Protein AF-A0A1J4MUS6-F1 (afdb_monomer_lite)

Secondary structure (DSSP, 8-state):
-------S--------------HHHHHHHHHHHHHHHHHHHHHHHHHHTSS--HHHHHHHHHHHHHHHHHHHHHHHHHHHHHHTT-TT--HHHHHHHHIIIIIHHHHHIIIIIHHHHHHHTTT-STT---S-TTTS-HHHHHHHHHHTHHHHTTGGGHHHHHHHHHHHHTHHHHHHHHHTTS-S----HHHHHHHHHHHHHHHHHHHHHHHHHTT--HHHHHHHHHHHHHHHHHHHHHHH--S-HHHHHHHHHHHHHHHHHHHHHHHTS-HHHHHHHHHHHHHHHHHHHTTTGGG--S-------TTT-SHHHHHHHHHHHHHHHHHHHHHHHHHHHHHHHHHHHHHHHHHHHHHHHHHTTS--SSHHHHHHHHHHHHHHHS---TTSTTTTTTSS-GGGHHHHHHHHHHHHHHHHS--STTB--TTSSS-BSSHHHHHHHHHHHHHHHHHHHHHHHHHHSS-S-HHHHHHHHHHHHHHHHHHHHHHHHHIIIIITTTT--HHHHHHHHHHHHHHHHHHHHHHHHHSTTHHHHTT----TTS--

InterPro domains:
  IPR002656 Acyltransferase 3 domain [PF01757] (23-274)
  IPR050623 Periplasmic Glucan Succinylation Acyltransferase [PTHR36927] (18-198)

Organism: NCBI:txid117008

Radius of gyration: 27.49 Å; chains: 1; bounding box: 97×59×66 Å

pLDDT: mean 78.92, std 16.35, range [26.92, 98.38]

Sequence (544 aa):
MELKVLGESQSKSIYYNCKERFYDIDWLKIVAVWLVILVHVIQYLRILNINISETQIIISTRMIVFFLQFGMPIFFYSSGRVSFKSKKFNFYTFFKKKVLRLLVPLAIGYFTILPLTHYISFGRRPCVNYIDVLNCSYFEYYIEYIKDFSCHGFEWLWFLALLAITNILFYPFAVILANTNANLNVKNNDVGILTFIFCLLISICFGPIIAFCYDLNPIFAIGLSLPYIITVMSSFVIRYSLIRKKELLYLTAISFILSTLVISFYGNLGNSSQRNIKNNLSNALRGTFSQITTYNKGINISFRRGILVNLDGRKMFLAIIYYIAFFAVGYIDGTIRYINSNECSQIFYYQIESERDKEKVNNRQDHNYQLLSYAKTQLKLSPVHSDLSIGIIASIPGSFRPFIIFISVALGILSLSLKFKNIGYMWSYPLYEDSQSAMLYVTGSWIFVFGLSLISEIYMNSEFNPILYKHFITSSIIFYIVHMFWLEACLSYLIIPYNITFDYSIFIVFISVIGLCSLSYFLMTRISGLCTLFGVSISLSDDK

Foldseek 3Di:
DDDDDDDDDDPPPPPPPCVADQQLLLVLLLVLLLLVLLLVLLVLLLLVVFQADPVSNVVSLLSNLLSLLASLLLVLLSLLLVLLSPQDDDLVVQLVLLCLQQVLLLVCLQLPQVLLLVLLLQPSDPPQPPPVSVPDDSVVSSVSSVVVCLTCPSPLSVSSVLSSVLSSLCVLLSNLLSVLPPPPPDPPVPVNVVSLVVLLVCLLVVLVVVCVLQVHDSVSSCLRSVLSNLSSVLSVCSNPDPPDNLVSLVVSLVSLLVSLLVCLQSVQPDPVVVVVVCVVVVVVVCVVCVVVPPPDPDDPPPPPNPRAPPPVNSLLVSQSSNSSSSSSSSNSLSSQLVVVVVVVVVVVVVVVVVVVVVDVVDDDDPCVVVVVVVVVVCVVPPPPPCLRNCVPLNVPPPVCNVVVVVVLVVLLVVLSPDDPPQQDDSSGQVRHSHSVNNSSSSSNNVSCSSVSSVVSSVPRSDDPDPVVSLLSSLLSLLLSSNLSSLLSVCCSPPCVVVSDHSVVSSVVSSVRSVVVSSVVSVVQVVDPPSSSSNSHDDPPPPPD

Structure (mmCIF, N/CA/C/O backbone):
data_AF-A0A1J4MUS6-F1
#
_entry.id   AF-A0A1J4MUS6-F1
#
loop_
_atom_site.group_PDB
_atom_site.id
_atom_site.type_symbol
_atom_site.label_atom_id
_atom_site.label_alt_id
_atom_site.label_comp_id
_atom_site.label_asym_id
_atom_site.label_entity_id
_atom_site.label_seq_id
_atom_site.pdbx_PDB_ins_code
_atom_site.Cartn_x
_atom_site.Cartn_y
_atom_site.Cartn_z
_atom_site.occupancy
_atom_site.B_iso_or_equiv
_atom_site.auth_seq_id
_atom_site.auth_comp_id
_atom_site.auth_asym_id
_atom_site.auth_atom_id
_atom_site.pdbx_PDB_model_num
ATOM 1 N N . MET A 1 1 ? -45.217 1.063 0.323 1.00 34.56 1 MET A N 1
ATOM 2 C CA . MET A 1 1 ? -44.542 0.679 1.582 1.00 34.56 1 MET A CA 1
ATOM 3 C C . MET A 1 1 ? -45.582 0.800 2.687 1.00 34.56 1 MET A C 1
ATOM 5 O O . MET A 1 1 ? -45.785 1.886 3.210 1.00 34.56 1 MET A O 1
ATOM 9 N N . GLU A 1 2 ? -46.345 -0.267 2.926 1.00 26.92 2 GLU A N 1
ATOM 10 C CA . GLU A 1 2 ? -47.421 -0.281 3.924 1.00 26.92 2 GLU A CA 1
ATOM 11 C C . GLU A 1 2 ? -46.834 -0.473 5.324 1.00 26.92 2 GLU A C 1
ATOM 13 O O . GLU A 1 2 ? -46.255 -1.512 5.643 1.00 26.92 2 GLU A O 1
ATOM 18 N N . LEU A 1 3 ? -46.973 0.552 6.161 1.00 30.77 3 LEU A N 1
ATOM 19 C CA . LEU A 1 3 ? -46.665 0.497 7.584 1.00 30.77 3 LEU A CA 1
ATOM 20 C C . LEU A 1 3 ? -47.872 -0.095 8.314 1.00 30.77 3 LEU A C 1
ATOM 22 O O . LEU A 1 3 ? -48.836 0.599 8.625 1.00 30.77 3 LEU A O 1
ATOM 26 N N . LYS A 1 4 ? -47.817 -1.403 8.578 1.00 37.72 4 LYS A N 1
ATOM 27 C CA . LYS A 1 4 ? -48.772 -2.084 9.456 1.00 37.72 4 LYS A CA 1
ATOM 28 C C . LYS A 1 4 ? -48.468 -1.693 10.906 1.00 37.72 4 LYS A C 1
ATOM 30 O O . LYS A 1 4 ? -47.476 -2.136 11.481 1.00 37.72 4 LYS A O 1
ATOM 35 N N . VAL A 1 5 ? -49.311 -0.836 11.476 1.00 44.16 5 VAL A N 1
ATOM 36 C CA . VAL A 1 5 ? -49.272 -0.440 12.889 1.00 44.16 5 VAL A CA 1
ATOM 37 C C . VAL A 1 5 ? -49.972 -1.532 13.701 1.00 44.16 5 VAL A C 1
ATOM 39 O O . VAL A 1 5 ? -51.195 -1.624 13.699 1.00 44.16 5 VAL A O 1
ATOM 42 N N . LEU A 1 6 ? -49.193 -2.401 14.348 1.00 42.53 6 LEU A N 1
ATOM 43 C CA . LEU A 1 6 ? -49.690 -3.336 15.361 1.00 42.53 6 LEU A CA 1
ATOM 44 C C . LEU A 1 6 ? -49.622 -2.668 16.739 1.00 42.53 6 LEU A C 1
ATOM 46 O O . LEU A 1 6 ? -48.604 -2.074 17.096 1.00 42.53 6 LEU A O 1
ATOM 50 N N . GLY A 1 7 ? -50.735 -2.747 17.468 1.00 46.19 7 GLY A N 1
ATOM 51 C CA . GLY A 1 7 ? -50.935 -2.150 18.784 1.00 46.19 7 GLY A CA 1
ATOM 52 C C . GLY A 1 7 ? -50.182 -2.840 19.929 1.00 46.19 7 GLY A C 1
ATOM 53 O O . GLY A 1 7 ? -49.837 -4.014 19.857 1.00 46.19 7 GLY A O 1
ATOM 54 N N . GLU A 1 8 ? -49.982 -2.031 20.972 1.00 44.50 8 GLU A N 1
ATOM 55 C CA . GLU A 1 8 ? -49.612 -2.322 22.368 1.00 44.50 8 GLU A CA 1
ATOM 56 C C . GLU A 1 8 ? -48.214 -2.890 22.717 1.00 44.50 8 GLU A C 1
ATOM 58 O O . GLU A 1 8 ? -47.945 -4.081 22.816 1.00 44.50 8 GLU A O 1
ATOM 63 N N . SER A 1 9 ? -47.337 -1.915 23.008 1.00 44.84 9 SER A N 1
ATOM 64 C CA . SER A 1 9 ? -46.587 -1.734 24.269 1.00 44.84 9 SER A CA 1
ATOM 65 C C . SER A 1 9 ? -45.430 -2.671 24.638 1.00 44.84 9 SER A C 1
ATOM 67 O O . SER A 1 9 ? -45.201 -2.985 25.805 1.00 44.84 9 SER A O 1
ATOM 69 N N . GLN A 1 10 ? -44.556 -2.950 23.681 1.00 41.16 10 GLN A N 1
ATOM 70 C CA . GLN A 1 10 ? -43.125 -2.846 23.965 1.00 41.16 10 GLN A CA 1
ATOM 71 C C . GLN A 1 10 ? -42.566 -1.822 22.994 1.00 41.16 10 GLN A C 1
ATOM 73 O O . GLN A 1 10 ? -42.515 -2.079 21.792 1.00 41.16 10 GLN A O 1
ATOM 78 N N . SER A 1 11 ? -42.176 -0.645 23.494 1.00 47.06 11 SER A N 1
ATOM 79 C CA . SER A 1 11 ? -41.436 0.345 22.715 1.00 47.06 11 SER A CA 1
ATOM 80 C C . SER A 1 11 ? -40.057 -0.234 22.393 1.00 47.06 11 SER A C 1
ATOM 82 O O . SER A 1 11 ? -39.046 0.101 23.006 1.00 47.06 11 SER A O 1
ATOM 84 N N . LYS A 1 12 ? -40.016 -1.169 21.443 1.00 44.12 12 LYS A N 1
ATOM 85 C CA . LYS A 1 12 ? -38.811 -1.539 20.724 1.00 44.12 12 LYS A CA 1
ATOM 86 C C . LYS A 1 12 ? -38.379 -0.258 20.034 1.00 44.12 12 LYS A C 1
ATOM 88 O O . LYS A 1 12 ? -38.907 0.093 18.982 1.00 44.12 12 LYS A O 1
ATOM 93 N N . SER A 1 13 ? -37.485 0.480 20.681 1.00 48.59 13 SER A N 1
ATOM 94 C CA . SER A 1 13 ? -36.764 1.572 20.059 1.00 48.59 13 SER A CA 1
ATOM 95 C C . SER A 1 13 ? -36.187 1.011 18.766 1.00 48.59 13 SER A C 1
ATOM 97 O O . SER A 1 13 ? -35.349 0.105 18.762 1.00 48.59 13 SER A O 1
ATOM 99 N N . ILE A 1 14 ? -36.733 1.479 17.645 1.00 44.78 14 ILE A N 1
ATOM 100 C CA . ILE A 1 14 ? -36.204 1.190 16.321 1.00 44.78 14 ILE A CA 1
ATOM 101 C C . ILE A 1 14 ? -34.886 1.955 16.270 1.00 44.78 14 ILE A C 1
ATOM 103 O O . ILE A 1 14 ? -34.816 3.096 15.822 1.00 44.78 14 ILE A O 1
ATOM 107 N N . TYR A 1 15 ? -33.835 1.349 16.818 1.00 46.97 15 TYR A N 1
ATOM 108 C CA . TYR A 1 15 ? -32.481 1.796 16.580 1.00 46.97 15 TYR A CA 1
ATOM 109 C C . TYR A 1 15 ? -32.232 1.567 15.096 1.00 46.97 15 TYR A C 1
ATOM 111 O O . TYR A 1 15 ? -31.971 0.441 14.664 1.00 46.97 15 TYR A O 1
ATOM 119 N N . TYR A 1 16 ? -32.351 2.636 14.309 1.00 45.56 16 TYR A N 1
ATOM 120 C CA . TYR A 1 16 ? -31.832 2.676 12.953 1.00 45.56 16 TYR A CA 1
ATOM 121 C C . TYR A 1 16 ? -30.325 2.469 13.053 1.00 45.56 16 TYR A C 1
ATOM 123 O O . TYR A 1 16 ? -29.545 3.400 13.233 1.00 45.56 16 TYR A O 1
ATOM 131 N N . ASN A 1 17 ? -29.915 1.206 12.996 1.00 44.16 17 ASN A N 1
ATOM 132 C CA . ASN A 1 17 ? -28.524 0.805 12.961 1.00 44.16 17 ASN A CA 1
ATOM 133 C C . ASN A 1 17 ? -28.026 1.066 11.539 1.00 44.16 17 ASN A C 1
ATOM 135 O O . ASN A 1 17 ? -27.808 0.139 10.757 1.00 44.16 17 ASN A O 1
ATOM 139 N N . CYS A 1 18 ? -27.943 2.348 11.174 1.00 50.16 18 CYS A N 1
ATOM 140 C CA . CYS A 1 18 ? -27.358 2.768 9.920 1.00 50.16 18 CYS A CA 1
ATOM 141 C C . CYS A 1 18 ? -25.875 2.429 10.025 1.00 50.16 18 CYS A C 1
ATOM 143 O O . CYS A 1 18 ? -25.086 3.130 10.658 1.00 50.16 18 CYS A O 1
ATOM 145 N N . LYS A 1 19 ? -25.503 1.264 9.494 1.00 59.81 19 LYS A N 1
ATOM 146 C CA . LYS A 1 19 ? -24.112 0.846 9.395 1.00 59.81 19 LYS A CA 1
ATOM 147 C C . LYS A 1 19 ? -23.481 1.691 8.298 1.00 59.81 19 LYS A C 1
ATOM 149 O O . LYS A 1 19 ? -23.304 1.222 7.180 1.00 59.81 19 LYS A O 1
ATOM 154 N N . GLU A 1 20 ? -23.199 2.942 8.632 1.00 73.69 20 GLU A N 1
ATOM 155 C CA . GLU A 1 20 ? -22.728 3.943 7.690 1.00 73.69 20 GLU A CA 1
ATOM 156 C C . GLU A 1 20 ? -21.453 3.427 7.028 1.00 73.69 20 GLU A C 1
ATOM 158 O O . GLU A 1 20 ? -20.499 3.012 7.699 1.00 73.69 20 GLU A O 1
ATOM 163 N N . ARG A 1 21 ? -21.468 3.325 5.703 1.00 84.88 21 ARG A N 1
ATOM 164 C CA . ARG A 1 21 ? -20.298 2.972 4.904 1.00 84.88 21 ARG A CA 1
ATOM 165 C C . ARG A 1 21 ? -19.401 4.207 4.814 1.00 84.88 21 ARG A C 1
ATOM 167 O O . ARG A 1 21 ? -19.900 5.317 4.764 1.00 84.88 21 ARG A O 1
ATOM 174 N N . PHE A 1 22 ? -18.083 4.014 4.850 1.00 89.31 22 PHE A N 1
ATOM 175 C CA . PHE A 1 22 ? -17.137 5.125 4.708 1.00 89.31 22 PHE A CA 1
ATOM 176 C C . PHE A 1 22 ? -16.795 5.301 3.233 1.00 89.31 22 PHE A C 1
ATOM 178 O O . PHE A 1 22 ? -15.937 4.585 2.708 1.00 89.31 22 PHE A O 1
ATOM 185 N N . TYR A 1 23 ? -17.534 6.188 2.569 1.00 90.75 23 TYR A N 1
ATOM 186 C CA . TYR A 1 23 ? -17.376 6.466 1.144 1.00 90.75 23 TYR A CA 1
ATOM 187 C C . TYR A 1 23 ? -16.009 7.079 0.852 1.00 90.75 23 TYR A C 1
ATOM 189 O O . TYR A 1 23 ? -15.319 6.613 -0.054 1.00 90.75 23 TYR A O 1
ATOM 197 N N . ASP A 1 24 ? -15.581 8.016 1.700 1.00 89.44 24 ASP A N 1
ATOM 198 C CA . ASP A 1 24 ? -14.268 8.664 1.670 1.00 89.44 24 ASP A CA 1
ATOM 199 C C . ASP A 1 24 ? -13.126 7.638 1.583 1.00 89.44 24 ASP A C 1
ATOM 201 O O . ASP A 1 24 ? -12.310 7.655 0.662 1.00 89.44 24 ASP A O 1
ATOM 205 N N . ILE A 1 25 ? -13.109 6.659 2.491 1.00 93.19 25 ILE A N 1
ATOM 206 C CA . ILE A 1 25 ? -12.028 5.672 2.557 1.00 93.19 25 ILE A CA 1
ATOM 207 C C . ILE A 1 25 ? -12.018 4.754 1.331 1.00 93.19 25 ILE A C 1
ATOM 209 O O . ILE A 1 25 ? -10.951 4.331 0.875 1.00 93.19 25 ILE A O 1
ATOM 213 N N . ASP A 1 26 ? -13.191 4.393 0.818 1.00 93.75 26 ASP A N 1
ATOM 214 C CA . ASP A 1 26 ? -13.272 3.538 -0.359 1.00 93.75 26 ASP A CA 1
ATOM 215 C C . ASP A 1 26 ? -12.756 4.277 -1.607 1.00 93.75 26 ASP A C 1
ATOM 217 O O . ASP A 1 26 ? -11.962 3.711 -2.362 1.00 93.75 26 ASP A O 1
ATOM 221 N N . TRP A 1 27 ? -13.097 5.559 -1.771 1.00 91.62 27 TRP A N 1
ATOM 222 C CA . TRP A 1 27 ? -12.540 6.401 -2.830 1.00 91.62 27 TRP A CA 1
ATOM 223 C C . TRP A 1 27 ? -11.031 6.598 -2.703 1.00 91.62 27 TRP A C 1
ATOM 225 O O . TRP A 1 27 ? -10.307 6.470 -3.691 1.00 91.62 27 TRP A O 1
ATOM 235 N N . LEU A 1 28 ? -10.540 6.841 -1.488 1.00 91.19 28 LEU A N 1
ATOM 236 C CA . LEU A 1 28 ? -9.115 7.019 -1.228 1.00 91.19 28 LEU A CA 1
ATOM 237 C C . LEU A 1 28 ? -8.301 5.779 -1.642 1.00 91.19 28 LEU A C 1
ATOM 239 O O . LEU A 1 28 ? -7.214 5.906 -2.204 1.00 91.19 28 LEU A O 1
ATOM 243 N N . LYS A 1 29 ? -8.849 4.571 -1.444 1.00 93.62 29 LYS A N 1
ATOM 244 C CA . LYS A 1 29 ? -8.234 3.321 -1.924 1.00 93.62 29 LYS A CA 1
ATOM 245 C C . LYS A 1 29 ? -8.233 3.208 -3.443 1.00 93.62 29 LYS A C 1
ATOM 247 O O . LYS A 1 29 ? -7.234 2.763 -3.996 1.00 93.62 29 LYS A O 1
ATOM 252 N N . ILE A 1 30 ? -9.323 3.589 -4.113 1.00 92.94 30 ILE A N 1
ATOM 253 C CA . ILE A 1 30 ? -9.406 3.564 -5.584 1.00 92.94 30 ILE A CA 1
ATOM 254 C C . ILE A 1 30 ? -8.328 4.474 -6.181 1.00 92.94 30 ILE A C 1
ATOM 256 O O . ILE A 1 30 ? -7.551 4.034 -7.028 1.00 92.94 30 ILE A O 1
ATOM 260 N N . VAL A 1 31 ? -8.226 5.707 -5.677 1.00 90.31 31 VAL A N 1
ATOM 261 C CA . VAL A 1 31 ? -7.202 6.671 -6.103 1.00 90.31 31 VAL A CA 1
ATOM 262 C C . VAL A 1 31 ? -5.798 6.127 -5.844 1.00 90.31 31 VAL A C 1
ATOM 264 O O . VAL A 1 31 ? -4.941 6.206 -6.722 1.00 90.31 31 VAL A O 1
ATOM 267 N N . ALA A 1 32 ? -5.563 5.516 -4.679 1.00 91.56 32 ALA A N 1
ATOM 268 C CA . ALA A 1 32 ? -4.270 4.921 -4.358 1.00 91.56 32 ALA A CA 1
ATOM 269 C C . ALA A 1 32 ? -3.884 3.783 -5.325 1.00 91.56 32 ALA A C 1
ATOM 271 O O . ALA A 1 32 ? -2.719 3.687 -5.707 1.00 91.56 32 ALA A O 1
ATOM 272 N N . VAL A 1 33 ? -4.841 2.958 -5.780 1.00 95.00 33 VAL A N 1
ATOM 273 C CA . VAL A 1 33 ? -4.580 1.910 -6.790 1.00 95.00 33 VAL A CA 1
ATOM 274 C C . VAL A 1 33 ? -4.156 2.533 -8.114 1.00 95.00 33 VAL A C 1
ATOM 276 O O . VAL A 1 33 ? -3.153 2.118 -8.687 1.00 95.00 33 VAL A O 1
ATOM 279 N N . TRP A 1 34 ? -4.875 3.546 -8.596 1.00 93.88 34 TRP A N 1
ATOM 280 C CA . TRP A 1 34 ? -4.537 4.203 -9.863 1.00 93.88 34 TRP A CA 1
ATOM 281 C C . TRP A 1 34 ? -3.183 4.906 -9.809 1.00 93.88 34 TRP A C 1
ATOM 283 O O . TRP A 1 34 ? -2.409 4.845 -10.761 1.00 93.88 34 TRP A O 1
ATOM 293 N N . LEU A 1 35 ? -2.867 5.522 -8.673 1.00 92.06 35 LEU A N 1
ATOM 294 C CA . LEU A 1 35 ? -1.583 6.167 -8.443 1.00 92.06 35 LEU A CA 1
ATOM 295 C C . LEU A 1 35 ? -0.426 5.162 -8.424 1.00 92.06 35 LEU A C 1
ATOM 297 O O . LEU A 1 35 ? 0.616 5.430 -9.013 1.00 92.06 35 LEU A O 1
ATOM 301 N N . VAL A 1 36 ? -0.613 3.986 -7.820 1.00 94.12 36 VAL A N 1
ATOM 302 C CA . VAL A 1 36 ? 0.378 2.899 -7.882 1.00 94.12 36 VAL A CA 1
ATOM 303 C C . VAL A 1 36 ? 0.592 2.422 -9.319 1.00 94.12 36 VAL A C 1
ATOM 305 O O . VAL A 1 36 ? 1.739 2.256 -9.730 1.00 94.12 36 VAL A O 1
ATOM 308 N N . ILE A 1 37 ? -0.477 2.280 -10.111 1.00 96.06 37 ILE A N 1
ATOM 309 C CA . ILE A 1 37 ? -0.361 1.944 -11.539 1.00 96.06 37 ILE A CA 1
ATOM 310 C C . ILE A 1 37 ? 0.478 3.002 -12.265 1.00 96.06 37 ILE A C 1
ATOM 312 O O . ILE A 1 37 ? 1.420 2.650 -12.970 1.00 96.06 37 ILE A O 1
ATOM 316 N N . LEU A 1 38 ? 0.193 4.291 -12.054 1.00 95.75 38 LEU A N 1
ATOM 317 C CA . LEU A 1 38 ? 0.957 5.386 -12.658 1.00 95.75 38 LEU A CA 1
ATOM 318 C C . LEU A 1 38 ? 2.444 5.334 -12.273 1.00 95.75 38 LEU A C 1
ATOM 320 O O . LEU A 1 38 ? 3.308 5.464 -13.139 1.00 95.75 38 LEU A O 1
ATOM 324 N N . VAL A 1 39 ? 2.753 5.101 -10.994 1.00 94.06 39 VAL A N 1
ATOM 325 C CA . VAL A 1 39 ? 4.138 4.961 -10.516 1.00 94.06 39 VAL A CA 1
ATOM 326 C C . VAL A 1 39 ? 4.845 3.806 -11.210 1.00 94.06 39 VAL A C 1
ATOM 328 O O . VAL A 1 39 ? 5.965 3.989 -11.684 1.00 94.06 39 VAL A O 1
ATOM 331 N N . HIS A 1 40 ? 4.198 2.644 -11.319 1.00 94.88 40 HIS A N 1
ATOM 332 C CA . HIS A 1 40 ? 4.774 1.501 -12.019 1.00 94.88 40 HIS A CA 1
ATOM 333 C C . HIS A 1 40 ? 5.009 1.796 -13.502 1.00 94.88 40 HIS A C 1
ATOM 335 O O . HIS A 1 40 ? 6.066 1.442 -14.017 1.00 94.88 40 HIS A O 1
ATOM 341 N N . VAL A 1 41 ? 4.092 2.494 -14.181 1.00 96.25 41 VAL A N 1
ATOM 342 C CA . VAL A 1 41 ? 4.285 2.906 -15.582 1.00 96.25 41 VAL A CA 1
ATOM 343 C C . VAL A 1 41 ? 5.536 3.771 -15.727 1.00 96.25 41 VAL A C 1
ATOM 345 O O . VAL A 1 41 ? 6.421 3.445 -16.518 1.00 96.25 41 VAL A O 1
ATOM 348 N N . ILE A 1 42 ? 5.654 4.834 -14.926 1.00 95.12 42 ILE A N 1
ATOM 349 C CA . ILE A 1 42 ? 6.803 5.751 -14.972 1.00 95.12 42 ILE A CA 1
ATOM 350 C C . ILE A 1 42 ? 8.103 5.004 -14.636 1.00 95.12 42 ILE A C 1
ATOM 352 O O . ILE A 1 42 ? 9.124 5.186 -15.301 1.00 95.12 42 ILE A O 1
ATOM 356 N N . GLN A 1 43 ? 8.071 4.141 -13.618 1.00 92.56 43 GLN A N 1
ATOM 357 C CA . GLN A 1 43 ? 9.228 3.370 -13.174 1.00 92.56 43 GLN A CA 1
ATOM 358 C C . GLN A 1 43 ? 9.720 2.392 -14.240 1.00 92.56 43 GLN A C 1
ATOM 360 O O . GLN A 1 43 ? 10.919 2.346 -14.503 1.00 92.56 43 GLN A O 1
ATOM 365 N N . TYR A 1 44 ? 8.827 1.621 -14.859 1.00 92.62 44 TYR A N 1
ATOM 366 C CA . TYR A 1 44 ? 9.224 0.631 -15.855 1.00 92.62 44 TYR A CA 1
ATOM 367 C C . TYR A 1 44 ? 9.692 1.279 -17.155 1.00 92.62 44 TYR A C 1
ATOM 369 O O . TYR A 1 44 ? 10.711 0.860 -17.695 1.00 92.62 44 TYR A O 1
ATOM 377 N N . LEU A 1 45 ? 9.036 2.348 -17.615 1.00 94.00 45 LEU A N 1
ATOM 378 C CA . LEU A 1 45 ? 9.518 3.108 -18.773 1.00 94.00 45 LEU A CA 1
ATOM 379 C C . LEU A 1 45 ? 10.922 3.675 -18.534 1.00 94.00 45 LEU A C 1
ATOM 381 O O . LEU A 1 45 ? 11.773 3.616 -19.420 1.00 94.00 45 LEU A O 1
ATOM 385 N N . ARG A 1 46 ? 11.198 4.155 -17.315 1.00 92.19 46 ARG A N 1
ATOM 386 C CA . ARG A 1 46 ? 12.543 4.584 -16.920 1.00 92.19 46 ARG A CA 1
ATOM 387 C C . ARG A 1 46 ? 13.545 3.424 -16.927 1.00 92.19 46 ARG A C 1
ATOM 389 O O . ARG A 1 46 ? 14.661 3.621 -17.391 1.00 92.19 46 ARG A O 1
ATOM 396 N N . ILE A 1 47 ? 13.179 2.245 -16.414 1.00 89.38 47 ILE A N 1
ATOM 397 C CA . ILE A 1 47 ? 14.060 1.060 -16.400 1.00 89.38 47 ILE A CA 1
ATOM 398 C C . ILE A 1 47 ? 14.416 0.620 -17.823 1.00 89.38 47 ILE A C 1
ATOM 400 O O . ILE A 1 47 ? 15.564 0.267 -18.074 1.00 89.38 47 ILE A O 1
ATOM 404 N N . LEU A 1 48 ? 13.460 0.676 -18.755 1.00 89.50 48 LEU A N 1
ATOM 405 C CA . LEU A 1 48 ? 13.703 0.343 -20.160 1.00 89.50 48 LEU A CA 1
ATOM 406 C C . LEU A 1 48 ? 14.672 1.315 -20.847 1.00 89.50 48 LEU A C 1
ATOM 408 O O . LEU A 1 48 ? 15.323 0.933 -21.813 1.00 89.50 48 LEU A O 1
ATOM 412 N N . ASN A 1 49 ? 14.773 2.553 -20.353 1.00 91.31 49 ASN A N 1
ATOM 413 C CA . ASN A 1 49 ? 15.678 3.583 -20.863 1.00 91.31 49 ASN A CA 1
ATOM 414 C C . ASN A 1 49 ? 15.526 3.863 -22.378 1.00 91.31 49 ASN A C 1
ATOM 416 O O . ASN A 1 49 ? 16.486 4.232 -23.053 1.00 91.31 49 ASN A O 1
ATOM 420 N N . ILE A 1 50 ? 14.319 3.685 -22.925 1.00 87.44 50 ILE A N 1
ATOM 421 C CA . ILE A 1 50 ? 14.032 3.879 -24.354 1.00 87.44 50 ILE A CA 1
ATOM 422 C C . ILE A 1 50 ? 13.763 5.362 -24.610 1.00 87.44 50 ILE A C 1
ATOM 424 O O . ILE A 1 50 ? 12.790 5.913 -24.095 1.00 87.44 50 ILE A O 1
ATOM 428 N N . ASN A 1 51 ? 14.616 6.003 -25.418 1.00 88.62 51 ASN A N 1
ATOM 429 C CA . ASN A 1 51 ? 14.476 7.398 -25.863 1.00 88.62 51 ASN A CA 1
ATOM 430 C C . ASN A 1 51 ? 14.209 8.404 -24.727 1.00 88.62 51 ASN A C 1
ATOM 432 O O . ASN A 1 51 ? 13.454 9.361 -24.908 1.00 88.62 51 ASN A O 1
ATOM 436 N N . ILE A 1 52 ? 14.797 8.178 -23.549 1.00 95.12 52 ILE A N 1
ATOM 437 C CA . ILE A 1 52 ? 14.636 9.053 -22.388 1.00 95.12 52 ILE A CA 1
ATOM 438 C C . ILE A 1 52 ? 15.849 9.982 -22.260 1.00 95.12 52 ILE A C 1
ATOM 440 O O . ILE A 1 52 ? 17.000 9.552 -22.240 1.00 95.12 52 ILE A O 1
ATOM 444 N N . SER A 1 53 ? 15.593 11.284 -22.189 1.00 96.12 53 SER A N 1
ATOM 445 C CA . SER A 1 53 ? 16.610 12.301 -21.913 1.00 96.12 53 SER A CA 1
ATOM 446 C C . SER A 1 53 ? 16.993 12.318 -20.430 1.00 96.12 53 SER A C 1
ATOM 448 O O . SER A 1 53 ? 16.209 11.932 -19.560 1.00 96.12 53 SER A O 1
ATOM 450 N N . GLU A 1 54 ? 18.174 12.847 -20.105 1.00 93.94 54 GLU A N 1
ATOM 451 C CA . GLU A 1 54 ? 18.617 13.007 -18.712 1.00 93.94 54 GLU A CA 1
ATOM 452 C C . GLU A 1 54 ? 17.616 13.828 -17.879 1.00 93.94 54 GLU A C 1
ATOM 454 O O . GLU A 1 54 ? 17.285 13.472 -16.744 1.00 93.94 54 GLU A O 1
ATOM 459 N N . THR A 1 55 ? 17.050 14.887 -18.464 1.00 93.62 55 THR A N 1
ATOM 460 C CA . THR A 1 55 ? 16.016 15.703 -17.818 1.00 93.62 55 THR A CA 1
ATOM 461 C C . THR A 1 55 ? 14.766 14.879 -17.496 1.00 93.62 55 THR A C 1
ATOM 463 O O . THR A 1 55 ? 14.246 14.975 -16.383 1.00 93.62 55 THR A O 1
ATOM 466 N N . GLN A 1 56 ? 14.313 14.014 -18.409 1.00 93.75 56 GLN A N 1
ATOM 467 C CA . GLN A 1 56 ? 13.180 13.113 -18.166 1.00 93.75 56 GLN A CA 1
ATOM 468 C C . GLN A 1 56 ? 13.494 12.056 -17.097 1.00 93.75 56 GLN A C 1
ATOM 470 O O . GLN A 1 56 ? 12.627 11.760 -16.272 1.00 93.75 56 GLN A O 1
ATOM 475 N N . ILE A 1 57 ? 14.722 11.525 -17.031 1.00 90.75 57 ILE A N 1
ATOM 476 C CA . ILE A 1 57 ? 15.149 10.619 -15.946 1.00 90.75 57 ILE A CA 1
ATOM 477 C C . ILE A 1 57 ? 15.036 11.323 -14.588 1.00 90.75 57 ILE A C 1
ATOM 479 O O . ILE A 1 57 ? 14.505 10.751 -13.630 1.00 90.75 57 ILE A O 1
ATOM 483 N N . ILE A 1 58 ? 15.501 12.572 -14.492 1.00 90.00 58 ILE A N 1
ATOM 484 C CA . ILE A 1 58 ? 15.415 13.353 -13.255 1.00 90.00 58 ILE A CA 1
ATOM 485 C C . ILE A 1 58 ? 13.948 13.575 -12.887 1.00 90.00 58 ILE A C 1
ATOM 487 O O . ILE A 1 58 ? 13.551 13.212 -11.781 1.00 90.00 58 ILE A O 1
ATOM 491 N N . ILE A 1 59 ? 13.137 14.118 -13.802 1.00 90.19 59 ILE A N 1
ATOM 492 C CA . ILE A 1 59 ? 11.722 14.431 -13.554 1.00 90.19 59 ILE A CA 1
ATOM 493 C C . ILE A 1 59 ? 10.945 13.168 -13.155 1.00 90.19 59 ILE A C 1
ATOM 495 O O . ILE A 1 59 ? 10.255 13.179 -12.137 1.00 90.19 59 ILE A O 1
ATOM 499 N N . SER A 1 60 ? 11.085 12.070 -13.902 1.00 91.06 60 SER A N 1
ATOM 500 C CA . SER A 1 60 ? 10.412 10.797 -13.604 1.00 91.06 60 SER A CA 1
ATOM 501 C C . SER A 1 60 ? 10.811 10.244 -12.236 1.00 91.06 60 SER A C 1
ATOM 503 O O . SER A 1 60 ? 9.951 9.803 -11.476 1.00 91.06 60 SER A O 1
ATOM 505 N N . THR A 1 61 ? 12.088 10.352 -11.861 1.00 88.81 61 THR A N 1
ATOM 506 C CA . THR A 1 61 ? 12.554 9.996 -10.514 1.00 88.81 61 THR A CA 1
ATOM 507 C C . THR A 1 61 ? 11.867 10.846 -9.446 1.00 88.81 61 THR A C 1
ATOM 509 O O . THR A 1 61 ? 11.424 10.297 -8.438 1.00 88.81 61 THR A O 1
ATOM 512 N N . ARG A 1 62 ? 11.704 12.160 -9.670 1.00 88.19 62 ARG A N 1
ATOM 513 C CA . ARG A 1 62 ? 10.978 13.035 -8.730 1.00 88.19 62 ARG A CA 1
ATOM 514 C C . ARG A 1 62 ? 9.517 12.635 -8.587 1.00 88.19 62 ARG A C 1
ATOM 516 O O . ARG A 1 62 ? 9.019 12.586 -7.467 1.00 88.19 62 ARG A O 1
ATOM 523 N N . MET A 1 63 ? 8.850 12.323 -9.699 1.00 88.94 63 MET A N 1
ATOM 524 C CA . MET A 1 63 ? 7.459 11.870 -9.679 1.00 88.94 63 MET A CA 1
ATOM 525 C C . MET A 1 63 ? 7.308 10.562 -8.897 1.00 88.94 63 MET A C 1
ATOM 527 O O . MET A 1 63 ? 6.436 10.466 -8.039 1.00 88.94 63 MET A O 1
ATOM 531 N N . ILE A 1 64 ? 8.180 9.577 -9.140 1.00 89.94 64 ILE A N 1
ATOM 532 C CA . ILE A 1 64 ? 8.157 8.295 -8.421 1.00 89.94 64 ILE A CA 1
ATOM 533 C C . ILE A 1 64 ? 8.331 8.525 -6.916 1.00 89.94 64 ILE A C 1
ATOM 535 O O . ILE A 1 64 ? 7.513 8.056 -6.131 1.00 89.94 64 ILE A O 1
ATOM 539 N N . VAL A 1 65 ? 9.357 9.282 -6.513 1.00 87.25 65 VAL A N 1
ATOM 540 C CA . VAL A 1 65 ? 9.628 9.608 -5.101 1.00 87.25 65 VAL A CA 1
ATOM 541 C C . VAL A 1 65 ? 8.424 10.296 -4.454 1.00 87.25 65 VAL A C 1
ATOM 543 O O . VAL A 1 65 ? 8.017 9.920 -3.357 1.00 87.25 65 VAL A O 1
ATOM 546 N N . PHE A 1 66 ? 7.833 11.272 -5.147 1.00 88.44 66 PHE A N 1
ATOM 547 C CA . PHE A 1 66 ? 6.665 12.006 -4.673 1.00 88.44 66 PHE A CA 1
ATOM 548 C C . PHE A 1 66 ? 5.467 11.088 -4.425 1.00 88.44 66 PHE A C 1
ATOM 550 O O . PHE A 1 66 ? 4.877 11.097 -3.348 1.00 88.44 66 PHE A O 1
ATOM 557 N N . PHE A 1 67 ? 5.113 10.266 -5.407 1.00 88.81 67 PHE A N 1
ATOM 558 C CA . PHE A 1 67 ? 3.949 9.395 -5.306 1.00 88.81 67 PHE A CA 1
ATOM 559 C C . PHE A 1 67 ? 4.156 8.248 -4.308 1.00 88.81 67 PHE A C 1
ATOM 561 O O . PHE A 1 67 ? 3.224 7.883 -3.586 1.00 88.81 67 PHE A O 1
ATOM 568 N N . LEU A 1 68 ? 5.376 7.712 -4.195 1.00 87.62 68 LEU A N 1
ATOM 569 C CA . LEU A 1 68 ? 5.716 6.703 -3.186 1.00 87.62 68 LEU A CA 1
ATOM 570 C C . LEU A 1 68 ? 5.644 7.243 -1.754 1.00 87.62 68 LEU A C 1
ATOM 572 O O . LEU A 1 68 ? 5.431 6.459 -0.825 1.00 87.62 68 LEU A O 1
ATOM 576 N N . GLN A 1 69 ? 5.770 8.561 -1.572 1.00 87.38 69 GLN A N 1
ATOM 577 C CA . GLN A 1 69 ? 5.699 9.202 -0.262 1.00 87.38 69 GLN A CA 1
ATOM 578 C C . GLN A 1 69 ? 4.354 8.969 0.425 1.00 87.38 69 GLN A C 1
ATOM 580 O O . GLN A 1 69 ? 4.307 8.772 1.632 1.00 87.38 69 GLN A O 1
ATOM 585 N N . PHE A 1 70 ? 3.252 8.933 -0.322 1.00 88.81 70 PHE A N 1
ATOM 586 C CA . PHE A 1 70 ? 1.923 8.764 0.269 1.00 88.81 70 PHE A CA 1
ATOM 587 C C . PHE A 1 70 ? 1.142 7.566 -0.271 1.00 88.81 70 PHE A C 1
ATOM 589 O O . PHE A 1 70 ? 0.249 7.092 0.425 1.00 88.81 70 PHE A O 1
ATOM 596 N N . GLY A 1 71 ? 1.493 7.011 -1.437 1.00 89.12 71 GLY A N 1
ATOM 597 C CA . GLY A 1 71 ? 0.757 5.904 -2.058 1.00 89.12 71 GLY A CA 1
ATOM 598 C C . GLY A 1 71 ? 0.575 4.696 -1.131 1.00 89.12 71 GLY A C 1
ATOM 599 O O . GLY A 1 71 ? -0.546 4.370 -0.737 1.00 89.12 71 GLY A O 1
ATOM 600 N N . MET A 1 72 ? 1.675 4.059 -0.716 1.00 91.19 72 MET A N 1
ATOM 601 C CA . MET A 1 72 ? 1.619 2.905 0.196 1.00 91.19 72 MET A CA 1
ATOM 602 C C . MET A 1 72 ? 1.136 3.266 1.613 1.00 91.19 72 MET A C 1
ATOM 604 O O . MET A 1 72 ? 0.278 2.550 2.141 1.00 91.19 72 MET A O 1
ATOM 608 N N . PRO A 1 73 ? 1.604 4.363 2.241 1.00 93.56 73 PRO A N 1
ATOM 609 C CA . PRO A 1 73 ? 1.076 4.812 3.530 1.00 93.56 73 PRO A CA 1
ATOM 610 C C . PRO A 1 73 ? -0.450 4.955 3.582 1.00 93.56 73 PRO A C 1
ATOM 612 O O . PRO A 1 73 ? -1.077 4.487 4.536 1.00 93.56 73 PRO A O 1
ATOM 615 N N . ILE A 1 74 ? -1.067 5.516 2.536 1.00 94.19 74 ILE A N 1
ATOM 616 C CA . ILE A 1 74 ? -2.524 5.670 2.443 1.00 94.19 74 ILE A CA 1
ATOM 617 C C . ILE A 1 74 ? -3.238 4.321 2.462 1.00 94.19 74 ILE A C 1
ATOM 619 O O . ILE A 1 74 ? -4.266 4.197 3.133 1.00 94.19 74 ILE A O 1
ATOM 623 N N . PHE A 1 75 ? -2.718 3.301 1.773 1.00 93.62 75 PHE A N 1
ATOM 624 C CA . PHE A 1 75 ? -3.325 1.970 1.776 1.00 93.62 75 PHE A CA 1
ATOM 625 C C . PHE A 1 75 ? -3.381 1.364 3.176 1.00 93.62 75 PHE A C 1
ATOM 627 O O . PHE A 1 75 ? -4.427 0.846 3.587 1.00 93.62 75 PHE A O 1
ATOM 634 N N . PHE A 1 76 ? -2.274 1.435 3.917 1.00 95.25 76 PHE A N 1
ATOM 635 C CA . PHE A 1 76 ? -2.200 0.898 5.273 1.00 95.25 76 PHE A CA 1
ATOM 636 C C . PHE A 1 76 ? -3.073 1.693 6.236 1.00 95.25 76 PHE A C 1
ATOM 638 O O . PHE A 1 76 ? -3.895 1.097 6.934 1.00 95.25 76 PHE A O 1
ATOM 645 N N . TYR A 1 77 ? -2.984 3.023 6.202 1.00 95.56 77 TYR A N 1
ATOM 646 C CA . TYR A 1 77 ? -3.816 3.912 7.009 1.00 95.56 77 TYR A CA 1
ATOM 647 C C . TYR A 1 77 ? -5.318 3.682 6.771 1.00 95.56 77 TYR A C 1
ATOM 649 O O . TYR A 1 77 ? -6.072 3.386 7.701 1.00 95.56 77 TYR A O 1
ATOM 657 N N . SER A 1 78 ? -5.752 3.690 5.510 1.00 94.75 78 SER A N 1
ATOM 658 C CA . SER A 1 78 ? -7.141 3.425 5.109 1.00 94.75 78 SER A CA 1
ATOM 659 C C . SER A 1 78 ? -7.614 2.031 5.520 1.00 94.75 78 SER A C 1
ATOM 661 O O . SER A 1 78 ? -8.769 1.826 5.903 1.00 94.75 78 SER A O 1
ATOM 663 N N . SER A 1 79 ? -6.732 1.034 5.446 1.00 94.56 79 SER A N 1
ATOM 664 C CA . SER A 1 79 ? -7.062 -0.328 5.860 1.00 94.56 79 SER A CA 1
ATOM 665 C C . SER A 1 79 ? -7.192 -0.457 7.375 1.00 94.56 79 SER A C 1
ATOM 667 O O . SER A 1 79 ? -8.096 -1.155 7.842 1.00 94.56 79 SER A O 1
ATOM 669 N N . GLY A 1 80 ? -6.361 0.257 8.138 1.00 94.00 80 GLY A N 1
ATOM 670 C CA . GLY A 1 80 ? -6.505 0.420 9.581 1.00 94.00 80 GLY A CA 1
ATOM 671 C C . GLY A 1 80 ? -7.860 1.028 9.937 1.00 94.00 80 GLY A C 1
ATOM 672 O O . GLY A 1 80 ? -8.635 0.406 10.672 1.00 94.00 80 GLY A O 1
ATOM 673 N N . ARG A 1 81 ? -8.209 2.167 9.312 1.00 91.94 81 ARG A N 1
ATOM 674 C CA . ARG A 1 81 ? -9.501 2.858 9.505 1.00 91.94 81 ARG A CA 1
ATOM 675 C C . ARG A 1 81 ? -10.706 1.976 9.185 1.00 91.94 81 ARG A C 1
ATOM 677 O O . ARG A 1 81 ? -11.746 2.132 9.797 1.00 91.94 81 ARG A O 1
ATOM 684 N N . VAL A 1 82 ? -10.633 1.024 8.257 1.00 91.25 82 VAL A N 1
ATOM 685 C CA . VAL A 1 82 ? -11.774 0.110 8.015 1.00 91.25 82 VAL A CA 1
ATOM 686 C C . VAL A 1 82 ? -11.795 -1.065 8.993 1.00 91.25 82 VAL A C 1
ATOM 688 O O . VAL A 1 82 ? -12.859 -1.616 9.288 1.00 91.25 82 VAL A O 1
ATOM 691 N N . SER A 1 83 ? -10.642 -1.463 9.525 1.00 90.12 83 SER A N 1
ATOM 692 C CA . SER A 1 83 ? -10.518 -2.691 10.312 1.00 90.12 83 SER A CA 1
ATOM 693 C C . SER A 1 83 ? -11.253 -2.632 11.652 1.00 90.12 83 SER A C 1
ATOM 695 O O . SER A 1 83 ? -11.841 -3.647 12.039 1.00 90.12 83 SER A O 1
ATOM 697 N N . PHE A 1 84 ? -11.355 -1.457 12.291 1.00 84.25 84 PHE A N 1
ATOM 698 C CA . PHE A 1 84 ? -12.078 -1.296 13.566 1.00 84.25 84 PHE A CA 1
ATOM 699 C C . PHE A 1 84 ? -13.580 -1.627 13.468 1.00 84.25 84 PHE A C 1
ATOM 701 O O . PHE A 1 84 ? -14.221 -1.958 14.467 1.00 84.25 84 PHE A O 1
ATOM 708 N N . LYS A 1 85 ? -14.184 -1.570 12.268 1.00 82.62 85 LYS A N 1
ATOM 709 C CA . LYS A 1 85 ? -15.610 -1.898 12.071 1.00 82.62 85 LYS A CA 1
ATOM 710 C C . LYS A 1 85 ? -15.922 -3.387 12.255 1.00 82.62 85 LYS A C 1
ATOM 712 O O . LYS A 1 85 ? -17.096 -3.763 12.308 1.00 82.62 85 LYS A O 1
ATOM 717 N N . SER A 1 86 ? -14.911 -4.242 12.389 1.00 76.44 86 SER A N 1
ATOM 718 C CA . SER A 1 86 ? -15.058 -5.691 12.580 1.00 76.44 86 SER A CA 1
ATOM 719 C C . SER A 1 86 ? -15.451 -6.045 14.027 1.00 76.44 86 SER A C 1
ATOM 721 O O . SER A 1 86 ? -14.755 -6.786 14.702 1.00 76.44 86 SER A O 1
ATOM 723 N N . LYS A 1 87 ? -16.570 -5.505 14.523 1.00 64.12 87 LYS A N 1
ATOM 724 C CA . LYS A 1 87 ? -16.898 -5.431 15.963 1.00 64.12 87 LYS A CA 1
ATOM 725 C C . LYS A 1 87 ? -17.404 -6.711 16.638 1.00 64.12 87 LYS A C 1
ATOM 727 O O . LYS A 1 87 ? -17.617 -6.688 17.842 1.00 64.12 87 LYS A O 1
ATOM 732 N N . LYS A 1 88 ? -17.706 -7.788 15.903 1.00 62.59 88 LYS A N 1
ATOM 733 C CA . LYS A 1 88 ? -18.541 -8.885 16.445 1.00 62.59 88 LYS A CA 1
ATOM 734 C C . LYS A 1 88 ? -18.169 -10.282 15.961 1.00 62.59 88 LYS A C 1
ATOM 736 O O . LYS A 1 88 ? -19.054 -11.063 15.623 1.00 62.59 88 LYS A O 1
ATOM 741 N N . PHE A 1 89 ? -16.886 -10.610 15.864 1.00 62.94 89 PHE A N 1
ATOM 742 C CA . PHE A 1 89 ? -16.512 -11.915 15.330 1.00 62.94 89 PHE A CA 1
ATOM 743 C C . PHE A 1 89 ? -15.597 -12.672 16.277 1.00 62.94 89 PHE A C 1
ATOM 745 O O . PHE A 1 89 ? -14.597 -12.140 16.736 1.00 62.94 89 PHE A O 1
ATOM 752 N N . ASN A 1 90 ? -15.951 -13.938 16.505 1.00 86.00 90 ASN A N 1
ATOM 753 C CA . ASN A 1 90 ? -15.006 -14.989 16.854 1.00 86.00 90 ASN A CA 1
ATOM 754 C C . ASN A 1 90 ? -13.749 -14.834 15.974 1.00 86.00 90 ASN A C 1
ATOM 756 O O . ASN A 1 90 ? -13.879 -14.585 14.766 1.00 86.00 90 ASN A O 1
ATOM 760 N N . PHE A 1 91 ? -12.563 -15.000 16.565 1.00 87.62 91 PHE A N 1
ATOM 761 C CA . PHE A 1 91 ? -11.283 -14.913 15.861 1.00 87.62 91 PHE A CA 1
ATOM 762 C C . PHE A 1 91 ? -11.290 -15.754 14.586 1.00 87.62 91 PHE A C 1
ATOM 764 O O . PHE A 1 91 ? -10.871 -15.269 13.541 1.00 87.62 91 PHE A O 1
ATOM 771 N N . TYR A 1 92 ? -11.874 -16.955 14.630 1.00 90.88 92 TYR A N 1
ATOM 772 C CA . TYR A 1 92 ? -11.999 -17.823 13.460 1.00 90.88 92 TYR A CA 1
ATOM 773 C C . TYR A 1 92 ? -12.757 -17.157 12.300 1.00 90.88 92 TYR A C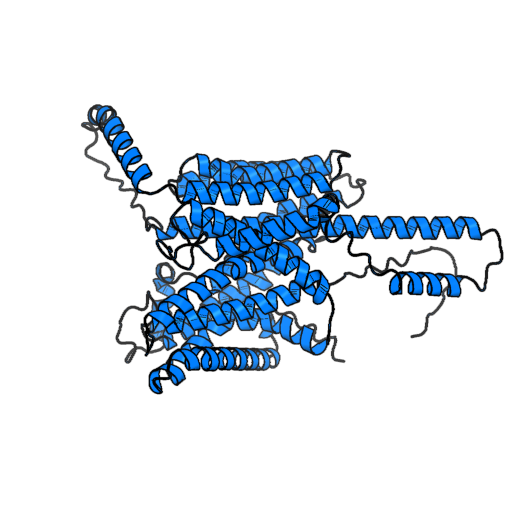 1
ATOM 775 O O . TYR A 1 92 ? -12.304 -17.172 11.157 1.00 90.88 92 TYR A O 1
ATOM 783 N N . THR A 1 93 ? -13.890 -16.509 12.581 1.00 90.81 93 THR A N 1
ATOM 784 C CA . THR A 1 93 ? -14.689 -15.813 11.561 1.00 90.81 93 THR A CA 1
ATOM 785 C C . THR A 1 93 ? -13.960 -14.586 11.019 1.00 90.81 93 THR A C 1
ATOM 787 O O . THR A 1 93 ? -14.039 -14.305 9.821 1.00 90.81 93 THR A O 1
ATOM 790 N N . PHE A 1 94 ? -13.246 -13.852 11.877 1.00 90.50 94 PHE A N 1
ATOM 791 C CA . PHE A 1 94 ? -12.390 -12.748 11.446 1.00 90.50 94 PHE A CA 1
ATOM 792 C C . PHE A 1 94 ? -11.264 -13.250 10.533 1.00 90.50 94 PHE A C 1
ATOM 794 O O . PHE A 1 94 ? -11.130 -12.769 9.407 1.00 90.50 94 PHE A O 1
ATOM 801 N N . PHE A 1 95 ? -10.515 -14.256 10.986 1.00 92.19 95 PHE A N 1
ATOM 802 C CA . PHE A 1 95 ? -9.402 -14.862 10.268 1.00 92.19 95 PHE A CA 1
ATOM 803 C C . PHE A 1 95 ? -9.857 -15.402 8.912 1.00 92.19 95 PHE A C 1
ATOM 805 O O . PHE A 1 95 ? -9.343 -14.960 7.890 1.00 92.19 95 PHE A O 1
ATOM 812 N N . LYS A 1 96 ? -10.911 -16.230 8.868 1.00 93.12 96 LYS A N 1
ATOM 813 C CA . LYS A 1 96 ? -11.490 -16.760 7.622 1.00 93.12 96 LYS A CA 1
ATOM 814 C C . LYS A 1 96 ? -11.828 -15.648 6.625 1.00 93.12 96 LYS A C 1
ATOM 816 O O . LYS A 1 96 ? -11.493 -15.760 5.450 1.00 93.12 96 LYS A O 1
ATOM 821 N N . LYS A 1 97 ? -12.448 -14.550 7.077 1.00 91.38 97 LYS A N 1
ATOM 822 C CA . LYS A 1 97 ? -12.768 -13.402 6.207 1.00 91.38 97 LYS A CA 1
ATOM 823 C C . LYS A 1 97 ? -11.518 -12.722 5.652 1.00 91.38 97 LYS A C 1
ATOM 825 O O . LYS A 1 97 ? -11.531 -12.301 4.500 1.00 91.38 97 LYS A O 1
ATOM 830 N N . LYS A 1 98 ? -10.454 -12.590 6.448 1.00 92.31 98 LYS A N 1
ATOM 831 C CA . LYS A 1 98 ? -9.187 -11.992 5.998 1.00 92.31 98 LYS A CA 1
ATOM 832 C C . LYS A 1 98 ? -8.430 -12.921 5.052 1.00 92.31 98 LYS A C 1
ATOM 834 O O . LYS A 1 98 ? -7.971 -12.449 4.020 1.00 92.31 98 LYS A O 1
ATOM 839 N N . VAL A 1 99 ? -8.388 -14.221 5.340 1.00 93.69 99 VAL A N 1
ATOM 840 C CA . VAL A 1 99 ? -7.805 -15.245 4.458 1.00 93.69 99 VAL A CA 1
ATOM 841 C C . VAL A 1 99 ? -8.492 -15.222 3.093 1.00 93.69 99 VAL A C 1
ATOM 843 O O . VAL A 1 99 ? -7.820 -15.033 2.085 1.00 93.69 99 VAL A O 1
ATOM 846 N N . LEU A 1 100 ? -9.825 -15.313 3.055 1.00 93.62 100 LEU A N 1
ATOM 847 C CA . LEU A 1 100 ? -10.587 -15.318 1.799 1.00 93.62 100 LEU A CA 1
ATOM 848 C C . LEU A 1 100 ? -10.457 -14.011 1.007 1.00 93.62 100 LEU A C 1
ATOM 850 O O . LEU A 1 100 ? -10.491 -14.034 -0.216 1.00 93.62 100 LEU A O 1
ATOM 854 N N . ARG A 1 101 ? -10.317 -12.868 1.686 1.00 93.19 101 ARG A N 1
ATOM 855 C CA . ARG A 1 101 ? -10.240 -11.557 1.026 1.00 93.19 101 ARG A CA 1
ATOM 856 C C . ARG A 1 101 ? -8.827 -11.154 0.601 1.00 93.19 101 ARG A C 1
ATOM 858 O O . ARG A 1 101 ? -8.701 -10.334 -0.298 1.00 93.19 101 ARG A O 1
ATOM 865 N N . LEU A 1 102 ? -7.786 -11.643 1.275 1.00 95.44 102 LEU A N 1
ATOM 866 C CA . LEU A 1 102 ? -6.405 -11.182 1.073 1.00 95.44 102 LEU A CA 1
ATOM 867 C C . LEU A 1 102 ? -5.470 -12.314 0.646 1.00 95.44 102 LEU A C 1
ATOM 869 O O . LEU A 1 102 ? -4.781 -12.175 -0.358 1.00 95.44 102 LEU A O 1
ATOM 873 N N . LEU A 1 103 ? -5.465 -13.441 1.366 1.00 96.12 103 LEU A N 1
ATOM 874 C CA . LEU A 1 103 ? -4.530 -14.539 1.095 1.00 96.12 103 LEU A CA 1
ATOM 875 C C . LEU A 1 103 ? -4.936 -15.388 -0.110 1.00 96.12 103 LEU A C 1
ATOM 877 O O . LEU A 1 103 ? -4.063 -15.823 -0.850 1.00 96.12 103 LEU A O 1
ATOM 881 N N . VAL A 1 104 ? -6.235 -15.608 -0.335 1.00 96.44 104 VAL A N 1
ATOM 882 C CA . VAL A 1 104 ? -6.694 -16.330 -1.534 1.00 96.44 104 VAL A CA 1
ATOM 883 C C . VAL A 1 104 ? -6.372 -15.537 -2.810 1.00 96.44 104 VAL A C 1
ATOM 885 O O . VAL A 1 104 ? -5.712 -16.103 -3.680 1.00 96.44 104 VAL A O 1
ATOM 888 N N . PRO A 1 105 ? -6.692 -14.229 -2.918 1.00 96.06 105 PRO A N 1
ATOM 889 C CA . PRO A 1 105 ? -6.299 -13.442 -4.088 1.00 96.06 105 PRO A CA 1
ATOM 890 C C . PRO A 1 105 ? -4.782 -13.332 -4.258 1.00 96.06 105 PRO A C 1
ATOM 892 O O . PRO A 1 105 ? -4.297 -13.360 -5.385 1.00 96.06 105 PRO A O 1
ATOM 895 N N . LEU A 1 106 ? -4.028 -13.257 -3.153 1.00 96.62 106 LEU A N 1
ATOM 896 C CA . LEU A 1 106 ? -2.565 -13.314 -3.174 1.00 96.62 106 LEU A CA 1
ATOM 897 C C . LEU A 1 106 ? -2.062 -14.628 -3.780 1.00 96.62 106 LEU A C 1
ATOM 899 O O . LEU A 1 106 ? -1.234 -14.590 -4.683 1.00 96.62 106 LEU A O 1
ATOM 903 N N . ALA A 1 107 ? -2.552 -15.774 -3.300 1.00 96.94 107 ALA A N 1
ATOM 904 C CA . ALA A 1 107 ? -2.134 -17.083 -3.792 1.00 96.94 107 ALA A CA 1
ATOM 905 C C . ALA A 1 107 ? -2.453 -17.232 -5.284 1.00 96.94 107 ALA A C 1
ATOM 907 O O . ALA A 1 107 ? -1.601 -17.649 -6.060 1.00 96.94 107 ALA A O 1
ATOM 908 N N . ILE A 1 108 ? -3.649 -16.821 -5.703 1.00 96.94 108 ILE A N 1
ATOM 909 C CA . ILE A 1 108 ? -4.057 -16.882 -7.109 1.00 96.94 108 ILE A CA 1
ATOM 910 C C . ILE A 1 108 ? -3.195 -15.957 -7.959 1.00 96.94 108 ILE A C 1
ATOM 912 O O . ILE A 1 108 ? -2.655 -16.401 -8.967 1.00 96.94 108 ILE A O 1
ATOM 916 N N . GLY A 1 109 ? -2.997 -14.705 -7.541 1.00 96.81 109 GLY A N 1
ATOM 917 C CA . GLY A 1 109 ? -2.110 -13.773 -8.232 1.00 96.81 109 GLY A CA 1
ATOM 918 C C . GLY A 1 109 ? -0.684 -14.317 -8.362 1.00 96.81 109 GLY A C 1
ATOM 919 O O . GLY A 1 109 ? -0.109 -14.255 -9.443 1.00 96.81 109 GLY A O 1
ATOM 920 N N . TYR A 1 110 ? -0.151 -14.920 -7.298 1.00 96.44 110 TYR A N 1
ATOM 921 C CA . TYR A 1 110 ? 1.195 -15.488 -7.270 1.00 96.44 110 TYR A CA 1
ATOM 922 C C . TYR A 1 110 ? 1.351 -16.719 -8.174 1.00 96.44 110 TYR A C 1
ATOM 924 O O . TYR A 1 110 ? 2.326 -16.800 -8.910 1.00 96.44 110 TYR A O 1
ATOM 932 N N . PHE A 1 111 ? 0.408 -17.665 -8.146 1.00 97.06 111 PHE A N 1
ATOM 933 C CA . PHE A 1 111 ? 0.500 -18.907 -8.926 1.00 97.06 111 PHE A CA 1
ATOM 934 C C . PHE A 1 111 ? -0.002 -18.779 -10.369 1.00 97.06 111 PHE A C 1
ATOM 936 O O . PHE A 1 111 ? 0.177 -19.704 -11.148 1.00 97.06 111 PHE A O 1
ATOM 943 N N . THR A 1 112 ? -0.644 -17.673 -10.753 1.00 96.81 112 THR A N 1
ATOM 944 C CA . THR A 1 112 ? -1.167 -17.508 -12.123 1.00 96.81 112 THR A CA 1
ATOM 945 C C . THR A 1 112 ? -0.610 -16.258 -12.795 1.00 96.81 112 THR A C 1
ATOM 947 O O . THR A 1 112 ? 0.144 -16.349 -13.762 1.00 96.81 112 THR A O 1
ATOM 950 N N . ILE A 1 113 ? -0.935 -15.081 -12.261 1.00 97.25 113 ILE A N 1
ATOM 951 C CA . ILE A 1 113 ? -0.637 -13.792 -12.891 1.00 97.25 113 ILE A CA 1
ATOM 952 C C . ILE A 1 113 ? 0.861 -13.487 -12.871 1.00 97.25 113 ILE A C 1
ATOM 954 O O . ILE A 1 113 ? 1.395 -13.010 -13.871 1.00 97.25 113 ILE A O 1
ATOM 958 N N . LEU A 1 114 ? 1.551 -13.758 -11.762 1.00 95.12 114 LEU A N 1
ATOM 959 C CA . LEU A 1 114 ? 2.960 -13.403 -11.586 1.00 95.12 114 LEU A CA 1
ATOM 960 C C . LEU A 1 114 ? 3.883 -14.164 -12.563 1.00 95.12 114 LEU A C 1
ATOM 962 O O . LEU A 1 114 ? 4.580 -13.487 -13.320 1.00 95.12 114 LEU A O 1
ATOM 966 N N . PRO A 1 115 ? 3.828 -15.511 -12.673 1.00 95.12 115 PRO A N 1
ATOM 967 C CA . PRO A 1 115 ? 4.611 -16.246 -13.667 1.00 95.12 115 PRO A CA 1
ATOM 968 C C . PRO A 1 115 ? 4.306 -15.815 -15.103 1.00 95.12 115 PRO A C 1
ATOM 970 O O . PRO A 1 115 ? 5.215 -15.717 -15.921 1.00 95.12 115 PRO A O 1
ATOM 973 N N . LEU A 1 116 ? 3.040 -15.519 -15.419 1.00 96.00 116 LEU A N 1
ATOM 974 C CA . LEU A 1 116 ? 2.656 -15.036 -16.746 1.00 96.00 116 LEU A CA 1
ATOM 975 C C . LEU A 1 116 ? 3.231 -13.639 -17.047 1.00 96.00 116 LEU A C 1
ATOM 977 O O . LEU A 1 116 ? 3.746 -13.401 -18.137 1.00 96.00 116 LEU A O 1
ATOM 981 N N . THR A 1 117 ? 3.189 -12.732 -16.069 1.00 95.38 117 THR A N 1
ATOM 982 C CA . THR A 1 117 ? 3.801 -11.393 -16.152 1.00 95.38 117 THR A CA 1
ATOM 983 C C . THR A 1 117 ? 5.300 -11.499 -16.411 1.00 95.38 117 THR A C 1
ATOM 985 O O . THR A 1 117 ? 5.845 -10.827 -17.282 1.00 95.38 117 THR A O 1
ATOM 988 N N . HIS A 1 118 ? 5.953 -12.385 -15.667 1.00 92.75 118 HIS A N 1
ATOM 989 C CA . HIS A 1 118 ? 7.374 -12.673 -15.777 1.00 92.75 118 HIS A CA 1
ATOM 990 C C . HIS A 1 118 ? 7.758 -13.239 -17.143 1.00 92.75 118 HIS A C 1
ATOM 992 O O . HIS A 1 118 ? 8.680 -12.726 -17.774 1.00 92.75 118 HIS A O 1
ATOM 998 N N . TYR A 1 119 ? 6.997 -14.215 -17.635 1.00 93.06 119 TYR A N 1
ATOM 999 C CA . TYR A 1 119 ? 7.202 -14.806 -18.953 1.00 93.06 119 TYR A CA 1
ATOM 1000 C C . TYR A 1 119 ? 7.125 -13.752 -20.071 1.00 93.06 119 TYR A C 1
ATOM 1002 O O . TYR A 1 119 ? 8.030 -13.660 -20.895 1.00 93.06 119 TYR A O 1
ATOM 1010 N N . ILE A 1 120 ? 6.112 -12.873 -20.044 1.00 93.50 120 ILE A N 1
ATOM 1011 C CA . ILE A 1 120 ? 5.959 -11.771 -21.019 1.00 93.50 120 ILE A CA 1
ATOM 1012 C C . ILE A 1 120 ? 7.056 -10.709 -20.887 1.00 93.50 120 ILE A C 1
ATOM 1014 O O . ILE A 1 120 ? 7.371 -10.011 -21.855 1.00 93.50 120 ILE A O 1
ATOM 1018 N N . SER A 1 121 ? 7.638 -10.555 -19.697 1.00 90.12 121 SER A N 1
ATOM 1019 C CA . SER A 1 121 ? 8.692 -9.570 -19.466 1.00 90.12 121 SER A CA 1
ATOM 1020 C C . SER A 1 121 ? 10.040 -9.945 -20.101 1.00 90.12 121 SER A C 1
ATOM 1022 O O . SER A 1 121 ? 10.914 -9.087 -20.146 1.00 90.12 121 SER A O 1
ATOM 1024 N N . PHE A 1 122 ? 10.206 -11.174 -20.619 1.00 76.75 122 PHE A N 1
ATOM 1025 C CA . PHE A 1 122 ? 11.365 -11.664 -21.390 1.00 76.75 122 PHE A CA 1
ATOM 1026 C C . PHE A 1 122 ? 12.728 -11.129 -20.907 1.00 76.75 122 PHE A C 1
ATOM 1028 O O . PHE A 1 122 ? 13.361 -10.307 -21.566 1.00 76.75 122 PHE A O 1
ATOM 1035 N N . GLY A 1 123 ? 13.179 -11.568 -19.727 1.00 74.62 123 GLY A N 1
ATOM 1036 C CA . GLY A 1 123 ? 14.514 -11.236 -19.202 1.00 74.62 123 GLY A CA 1
ATOM 1037 C C . GLY A 1 123 ? 14.697 -9.787 -18.728 1.00 74.62 123 GLY A C 1
ATOM 1038 O O . GLY A 1 123 ? 15.768 -9.430 -18.247 1.00 74.62 123 GLY A O 1
ATOM 1039 N N . ARG A 1 124 ? 13.660 -8.942 -18.815 1.00 83.19 124 ARG A N 1
ATOM 1040 C CA . ARG A 1 124 ? 13.706 -7.550 -18.328 1.00 83.19 124 ARG A CA 1
ATOM 1041 C C . ARG A 1 124 ? 13.521 -7.444 -16.816 1.00 83.19 124 ARG A C 1
ATOM 1043 O O . ARG A 1 124 ? 13.779 -6.388 -16.240 1.00 83.19 124 ARG A O 1
ATOM 1050 N N . ARG A 1 125 ? 13.064 -8.520 -16.170 1.00 79.12 125 ARG A N 1
ATOM 1051 C CA . ARG A 1 125 ? 12.941 -8.602 -14.716 1.00 79.12 125 ARG A CA 1
ATOM 1052 C C . ARG A 1 125 ? 14.154 -9.282 -14.095 1.00 79.12 125 ARG A C 1
ATOM 1054 O O . ARG A 1 125 ? 14.689 -10.227 -14.676 1.00 79.12 125 ARG A O 1
ATOM 1061 N N . PRO A 1 126 ? 14.581 -8.824 -12.905 1.00 71.81 126 PRO A N 1
ATOM 1062 C CA . PRO A 1 126 ? 15.582 -9.549 -12.139 1.00 71.81 126 PRO A CA 1
ATOM 1063 C C . PRO A 1 126 ? 15.067 -10.963 -11.844 1.00 71.81 126 PRO A C 1
ATOM 1065 O O . PRO A 1 126 ? 13.857 -11.168 -11.764 1.00 71.81 126 PRO A O 1
ATOM 1068 N N . CYS A 1 127 ? 15.984 -11.915 -11.660 1.00 76.56 127 CYS A N 1
ATOM 1069 C CA . CYS A 1 127 ? 15.681 -13.313 -11.311 1.00 76.56 127 CYS A CA 1
ATOM 1070 C C . CYS A 1 127 ? 15.126 -14.199 -12.433 1.00 76.56 127 CYS A C 1
ATOM 1072 O O . CYS A 1 127 ? 14.809 -15.358 -12.194 1.00 76.56 127 CYS A O 1
ATOM 1074 N N . VAL A 1 128 ? 15.054 -13.707 -13.670 1.00 69.06 128 VAL A N 1
ATOM 1075 C CA . VAL A 1 128 ? 14.814 -14.575 -14.826 1.00 69.06 128 VAL A CA 1
ATOM 1076 C C . VAL A 1 128 ? 16.169 -15.087 -15.309 1.00 69.06 128 VAL A C 1
ATOM 1078 O O . VAL A 1 128 ? 16.931 -14.343 -15.927 1.00 69.06 128 VAL A O 1
ATOM 1081 N N . ASN A 1 129 ? 16.509 -16.340 -14.990 1.00 63.88 129 ASN A N 1
ATOM 1082 C CA . ASN A 1 129 ? 17.701 -16.977 -15.554 1.00 63.88 129 ASN A CA 1
ATOM 1083 C C . ASN A 1 129 ? 17.586 -16.976 -17.085 1.00 63.88 129 ASN A C 1
ATOM 1085 O O . ASN A 1 129 ? 16.564 -17.403 -17.621 1.00 63.88 129 ASN A O 1
ATOM 1089 N N . TYR A 1 130 ? 18.638 -16.520 -17.775 1.00 60.72 130 TYR A N 1
ATOM 1090 C CA . TYR A 1 130 ? 18.772 -16.502 -19.241 1.00 60.72 130 TYR A CA 1
ATOM 1091 C C . TYR A 1 130 ? 18.902 -17.915 -19.836 1.00 60.72 130 TYR A C 1
ATOM 1093 O O . TYR A 1 130 ? 19.752 -18.168 -20.686 1.00 60.72 130 TYR A O 1
ATOM 1101 N N . ILE A 1 131 ? 18.089 -18.869 -19.388 1.00 59.47 131 ILE A N 1
ATOM 1102 C CA . ILE A 1 131 ? 17.774 -20.005 -20.249 1.00 59.47 131 ILE A CA 1
ATOM 1103 C C . ILE A 1 131 ? 17.152 -19.381 -21.500 1.00 59.47 131 ILE A C 1
ATOM 1105 O O . ILE A 1 131 ? 16.367 -18.445 -21.352 1.00 59.47 131 ILE A O 1
ATOM 1109 N N . ASP A 1 132 ? 17.536 -19.822 -22.699 1.00 67.38 132 ASP A N 1
ATOM 1110 C CA . ASP A 1 132 ? 16.991 -19.330 -23.968 1.00 67.38 132 ASP A CA 1
ATOM 1111 C C . ASP A 1 132 ? 15.456 -19.435 -23.955 1.00 67.38 132 ASP A C 1
ATOM 1113 O O . ASP A 1 132 ? 14.877 -20.427 -24.393 1.00 67.38 132 ASP A O 1
ATOM 1117 N N . VAL A 1 133 ? 14.773 -18.407 -23.435 1.00 66.81 133 VAL A N 1
ATOM 1118 C CA . VAL A 1 133 ? 13.311 -18.379 -23.254 1.00 66.81 133 VAL A CA 1
ATOM 1119 C C . VAL A 1 133 ? 12.612 -18.539 -24.604 1.00 66.81 133 VAL A C 1
ATOM 1121 O O . VAL A 1 133 ? 11.490 -19.026 -24.667 1.00 66.81 133 VAL A O 1
ATOM 1124 N N . LEU A 1 134 ? 13.312 -18.197 -25.692 1.00 74.56 134 LEU A N 1
ATOM 1125 C CA . LEU A 1 134 ? 12.890 -18.430 -27.070 1.00 74.56 134 LEU A CA 1
ATOM 1126 C C . LEU A 1 134 ? 12.607 -19.911 -27.374 1.00 74.56 134 LEU A C 1
ATOM 1128 O O . LEU A 1 134 ? 11.765 -20.192 -28.220 1.00 74.56 134 LEU A O 1
ATOM 1132 N N . ASN A 1 135 ? 13.266 -20.837 -26.672 1.00 83.50 135 ASN A N 1
ATOM 1133 C CA . ASN A 1 135 ? 13.143 -22.279 -26.885 1.00 83.50 135 ASN A CA 1
ATOM 1134 C C . ASN A 1 135 ? 12.436 -23.015 -25.734 1.00 83.50 135 ASN A C 1
ATOM 1136 O O . ASN A 1 135 ? 12.078 -24.179 -25.901 1.00 83.50 135 ASN A O 1
ATOM 1140 N N . CYS A 1 136 ? 12.218 -22.371 -24.582 1.00 86.25 136 CYS A N 1
ATOM 1141 C CA . CYS A 1 136 ? 11.525 -22.992 -23.453 1.00 86.25 136 CYS A CA 1
ATOM 1142 C C . CYS A 1 136 ? 10.007 -22.853 -23.558 1.00 86.25 136 CYS A C 1
ATOM 1144 O O . CYS A 1 136 ? 9.457 -21.770 -23.777 1.00 86.25 136 CYS A O 1
ATOM 1146 N N . SER A 1 137 ? 9.309 -23.956 -23.303 1.00 91.06 137 SER A N 1
ATOM 1147 C CA . SER A 1 137 ? 7.860 -23.924 -23.135 1.00 91.06 137 SER A CA 1
ATOM 1148 C C . SER A 1 137 ? 7.476 -23.129 -21.877 1.00 91.06 137 SER A C 1
ATOM 1150 O O . SER A 1 137 ? 8.204 -23.110 -20.880 1.00 91.06 137 SER A O 1
ATOM 1152 N N . TYR A 1 138 ? 6.293 -22.503 -21.874 1.00 91.88 138 TYR A N 1
ATOM 1153 C CA . TYR A 1 138 ? 5.778 -21.802 -20.686 1.00 91.88 138 TYR A CA 1
ATOM 1154 C C . TYR A 1 138 ? 5.722 -22.709 -19.445 1.00 91.88 138 TYR A C 1
ATOM 1156 O O . TYR A 1 138 ? 5.923 -22.245 -18.327 1.00 91.88 138 TYR A O 1
ATOM 1164 N N . PHE A 1 139 ? 5.466 -24.007 -19.629 1.00 94.38 139 PHE A N 1
ATOM 1165 C CA . PHE A 1 139 ? 5.392 -24.955 -18.521 1.00 94.38 139 PHE A CA 1
ATOM 1166 C C . PHE A 1 139 ? 6.758 -25.181 -17.858 1.00 94.38 139 PHE A C 1
ATOM 1168 O O . PHE A 1 139 ? 6.849 -25.143 -16.634 1.00 94.38 139 PHE A O 1
ATOM 1175 N N . GLU A 1 140 ? 7.824 -25.353 -18.643 1.00 91.94 140 GLU A N 1
ATOM 1176 C CA . GLU A 1 140 ? 9.193 -25.447 -18.111 1.00 91.94 140 GLU A CA 1
ATOM 1177 C C . GLU A 1 140 ? 9.578 -24.161 -17.377 1.00 91.94 140 GLU A C 1
ATOM 1179 O O . GLU A 1 140 ? 10.053 -24.215 -16.242 1.00 91.94 140 GLU A O 1
ATOM 1184 N N . TYR A 1 141 ? 9.270 -23.008 -17.984 1.00 90.94 141 TYR A N 1
ATOM 1185 C CA . TYR A 1 141 ? 9.465 -21.705 -17.358 1.00 90.94 141 TYR A CA 1
ATOM 1186 C C . TYR A 1 141 ? 8.738 -21.597 -16.010 1.00 90.94 141 TYR A C 1
ATOM 1188 O O . TYR A 1 141 ? 9.320 -21.169 -15.017 1.00 90.94 141 TYR A O 1
ATOM 1196 N N . TYR A 1 142 ? 7.469 -22.011 -15.956 1.00 93.62 142 TYR A N 1
ATOM 1197 C CA . TYR A 1 142 ? 6.647 -21.962 -14.750 1.00 93.62 142 TYR A CA 1
ATOM 1198 C C . TYR A 1 142 ? 7.247 -22.792 -13.608 1.00 93.62 142 TYR A C 1
ATOM 1200 O O . TYR A 1 142 ? 7.275 -22.340 -12.462 1.00 93.62 142 TYR A O 1
ATOM 1208 N N . ILE A 1 143 ? 7.746 -23.995 -13.905 1.00 93.75 143 ILE A N 1
ATOM 1209 C CA . ILE A 1 143 ? 8.370 -24.861 -12.898 1.00 93.75 143 ILE A CA 1
ATOM 1210 C C . ILE A 1 143 ? 9.647 -24.227 -12.340 1.00 93.75 143 ILE A C 1
ATOM 1212 O O . ILE A 1 143 ? 9.835 -24.234 -11.122 1.00 93.75 143 ILE A O 1
ATOM 1216 N N . GLU A 1 144 ? 10.492 -23.645 -13.191 1.00 89.75 144 GLU A N 1
ATOM 1217 C CA . GLU A 1 144 ? 11.691 -22.926 -12.742 1.00 89.75 144 GLU A CA 1
ATOM 1218 C C . GLU A 1 144 ? 11.338 -21.670 -11.937 1.00 89.75 144 GLU A C 1
ATOM 1220 O O . GLU A 1 144 ? 11.897 -21.451 -10.862 1.00 89.75 144 GLU A O 1
ATOM 1225 N N . TYR A 1 145 ? 10.329 -20.911 -12.372 1.00 90.00 145 TYR A N 1
ATOM 1226 C CA . TYR A 1 145 ? 9.816 -19.764 -11.627 1.00 90.00 145 TYR A CA 1
ATOM 1227 C C . TYR A 1 145 ? 9.372 -20.159 -10.209 1.00 90.00 145 TYR A C 1
ATOM 1229 O O . TYR A 1 145 ? 9.713 -19.480 -9.248 1.00 90.00 145 TYR A O 1
ATOM 1237 N N . ILE A 1 146 ? 8.656 -21.273 -10.017 1.00 92.81 146 ILE A N 1
ATOM 1238 C CA . ILE A 1 146 ? 8.236 -21.693 -8.668 1.00 92.81 146 ILE A CA 1
ATOM 1239 C C . ILE A 1 146 ? 9.430 -22.094 -7.787 1.00 92.81 146 ILE A C 1
ATOM 1241 O O . ILE A 1 146 ? 9.392 -21.855 -6.576 1.00 92.81 146 ILE A O 1
ATOM 1245 N N . LYS A 1 147 ? 10.487 -22.678 -8.367 1.00 91.00 147 LYS A N 1
ATOM 1246 C CA . LYS A 1 147 ? 11.694 -23.071 -7.622 1.00 91.00 147 LYS A CA 1
ATOM 1247 C C . LYS A 1 147 ? 12.468 -21.867 -7.086 1.00 91.00 147 LYS A C 1
ATOM 1249 O O . LYS A 1 147 ? 13.034 -21.972 -6.000 1.00 91.00 147 LYS A O 1
ATOM 1254 N N . ASP A 1 148 ? 12.460 -20.736 -7.788 1.00 87.88 148 ASP A N 1
ATOM 1255 C CA . ASP A 1 148 ? 13.272 -19.565 -7.433 1.00 87.88 148 ASP A CA 1
ATOM 1256 C C . ASP A 1 148 ? 12.552 -18.527 -6.547 1.00 87.88 148 ASP A C 1
ATOM 1258 O O . ASP A 1 148 ? 12.851 -17.336 -6.589 1.00 87.88 148 ASP A O 1
ATOM 1262 N N . PHE A 1 149 ? 11.603 -18.948 -5.694 1.00 87.06 149 PHE A N 1
ATOM 1263 C CA . PHE A 1 149 ? 10.841 -18.029 -4.819 1.00 87.06 149 PHE A CA 1
ATOM 1264 C C . PHE A 1 149 ? 11.715 -17.074 -3.994 1.00 87.06 149 PHE A C 1
ATOM 1266 O O . PHE A 1 149 ? 11.305 -15.949 -3.701 1.00 87.06 149 PHE A O 1
ATOM 1273 N N . SER A 1 150 ? 12.925 -17.502 -3.628 1.00 83.94 150 SER A N 1
ATOM 1274 C CA . SER A 1 150 ? 13.889 -16.667 -2.913 1.00 83.94 150 SER A CA 1
ATOM 1275 C C . SER A 1 150 ? 14.294 -15.403 -3.665 1.00 83.94 150 SER A C 1
ATOM 1277 O O . SER A 1 150 ? 14.668 -14.430 -3.011 1.00 83.94 150 SER A O 1
ATOM 1279 N N . CYS A 1 151 ? 14.245 -15.412 -4.998 1.00 83.56 151 CYS A N 1
ATOM 1280 C CA . CYS A 1 151 ? 14.717 -14.303 -5.809 1.00 83.56 151 CYS A CA 1
ATOM 1281 C C . CYS 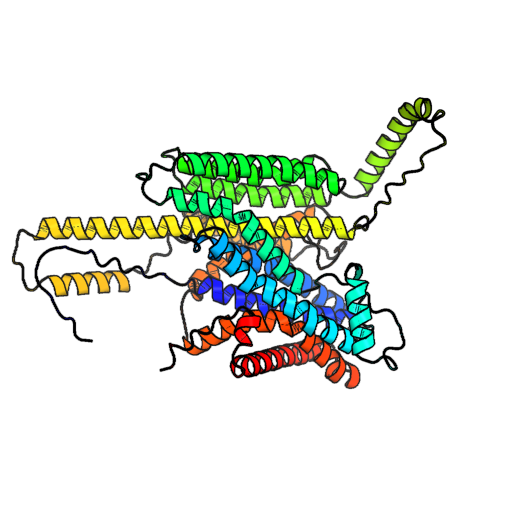A 1 151 ? 13.607 -13.277 -6.092 1.00 83.56 151 CYS A C 1
ATOM 1283 O O . CYS A 1 151 ? 13.789 -12.095 -5.797 1.00 83.56 151 CYS A O 1
ATOM 1285 N N . HIS A 1 152 ? 12.434 -13.693 -6.588 1.00 84.44 152 HIS A N 1
ATOM 1286 C CA . HIS A 1 152 ? 11.333 -12.761 -6.912 1.00 84.44 152 HIS A CA 1
ATOM 1287 C C . HIS A 1 152 ? 10.412 -12.430 -5.728 1.00 84.44 152 HIS A C 1
ATOM 1289 O O . HIS A 1 152 ? 9.830 -11.342 -5.674 1.00 84.44 152 HIS A O 1
ATOM 1295 N N . GLY A 1 153 ? 10.256 -13.338 -4.761 1.00 89.81 153 GLY A N 1
ATOM 1296 C CA . GLY A 1 153 ? 9.321 -13.165 -3.648 1.00 89.81 153 GLY A CA 1
ATOM 1297 C C . GLY A 1 153 ? 7.872 -12.950 -4.112 1.00 89.81 153 GLY A C 1
ATOM 1298 O O . GLY A 1 153 ? 7.386 -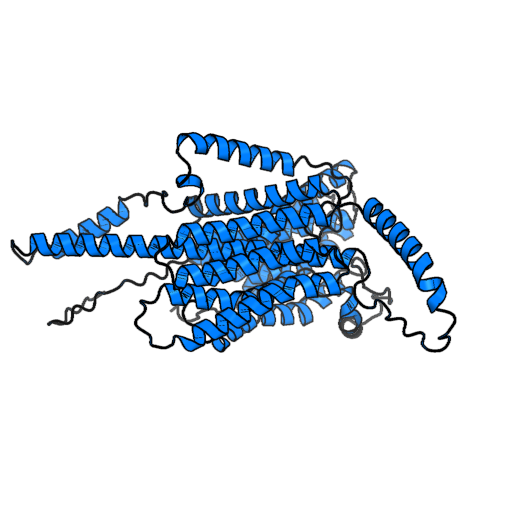13.618 -5.018 1.00 89.81 153 GLY A O 1
ATOM 1299 N N . PHE A 1 154 ? 7.145 -12.021 -3.482 1.00 90.50 154 PHE A N 1
ATOM 1300 C CA . PHE A 1 154 ? 5.760 -11.692 -3.869 1.00 90.50 154 PHE A CA 1
ATOM 1301 C C . PHE A 1 154 ? 5.645 -10.524 -4.859 1.00 90.50 154 PHE A C 1
ATOM 1303 O O . PHE A 1 154 ? 4.534 -10.206 -5.284 1.00 90.50 154 PHE A O 1
ATOM 1310 N N . GLU A 1 155 ? 6.759 -9.861 -5.187 1.00 90.44 155 GLU A N 1
ATOM 1311 C CA . GLU A 1 155 ? 6.784 -8.613 -5.960 1.00 90.44 155 GLU A CA 1
ATOM 1312 C C . GLU A 1 155 ? 5.659 -7.648 -5.556 1.00 90.44 155 GLU A C 1
ATOM 1314 O O . GLU A 1 155 ? 5.378 -7.516 -4.372 1.00 90.44 155 GLU A O 1
ATOM 1319 N N . TRP A 1 156 ? 4.961 -6.993 -6.492 1.00 92.19 156 TRP A N 1
ATOM 1320 C CA . TRP A 1 156 ? 3.927 -6.005 -6.172 1.00 92.19 156 TRP A CA 1
ATOM 1321 C C . TRP A 1 156 ? 2.820 -6.542 -5.254 1.00 92.19 156 TRP A C 1
ATOM 1323 O O . TRP A 1 156 ? 2.216 -5.737 -4.548 1.00 92.19 156 TRP A O 1
ATOM 1333 N N . LEU A 1 157 ? 2.583 -7.864 -5.201 1.00 94.56 157 LEU A N 1
ATOM 1334 C CA . LEU A 1 157 ? 1.575 -8.510 -4.349 1.00 94.56 157 LEU A CA 1
ATOM 1335 C C . LEU A 1 157 ? 1.975 -8.590 -2.865 1.00 94.56 157 LEU A C 1
ATOM 1337 O O . LEU A 1 157 ? 1.130 -8.933 -2.031 1.00 94.56 157 LEU A O 1
ATOM 1341 N N . TRP A 1 158 ? 3.220 -8.246 -2.499 1.00 93.00 158 TRP A N 1
ATOM 1342 C CA . TRP A 1 158 ? 3.703 -8.292 -1.109 1.00 93.00 158 TRP A CA 1
ATOM 1343 C C . TRP A 1 158 ? 2.800 -7.505 -0.148 1.00 93.00 158 TRP A C 1
ATOM 1345 O O . TRP A 1 158 ? 2.652 -7.876 1.019 1.00 93.00 158 TRP A O 1
ATOM 1355 N N . PHE A 1 159 ? 2.142 -6.450 -0.635 1.00 92.62 159 PHE A N 1
ATOM 1356 C CA . PHE A 1 159 ? 1.220 -5.645 0.157 1.00 92.62 159 PHE A CA 1
ATOM 1357 C C . PHE A 1 159 ? 0.017 -6.446 0.675 1.00 92.62 159 PHE A C 1
ATOM 1359 O O . PHE A 1 159 ? -0.380 -6.238 1.820 1.00 92.62 159 PHE A O 1
ATOM 1366 N N . LEU A 1 160 ? -0.538 -7.394 -0.092 1.00 94.62 160 LEU A N 1
ATOM 1367 C CA . LEU A 1 160 ? -1.660 -8.223 0.377 1.00 94.62 160 LEU A CA 1
ATOM 1368 C C . LEU A 1 160 ? -1.241 -9.157 1.512 1.00 94.62 160 LEU A C 1
ATOM 1370 O O . LEU A 1 160 ? -1.964 -9.276 2.505 1.00 94.62 160 LEU A O 1
ATOM 1374 N N . ALA A 1 161 ? -0.066 -9.780 1.380 1.00 93.94 161 ALA A N 1
ATOM 1375 C CA . ALA A 1 161 ? 0.536 -10.593 2.433 1.00 93.94 161 ALA A CA 1
ATOM 1376 C C . ALA A 1 161 ? 0.746 -9.761 3.698 1.00 93.94 161 ALA A C 1
ATOM 1378 O O . ALA A 1 161 ? 0.267 -10.136 4.773 1.00 93.94 161 ALA A O 1
ATOM 1379 N N . LEU A 1 162 ? 1.402 -8.602 3.565 1.00 92.62 162 LEU A N 1
ATOM 1380 C CA . LEU A 1 162 ? 1.674 -7.748 4.712 1.00 92.62 162 LEU A CA 1
ATOM 1381 C C . LEU A 1 162 ? 0.374 -7.275 5.361 1.00 92.62 162 LEU A C 1
ATOM 1383 O O . LEU A 1 162 ? 0.220 -7.383 6.573 1.00 92.62 162 LEU A O 1
ATOM 1387 N N . LEU A 1 163 ? -0.599 -6.832 4.567 1.00 94.19 163 LEU A N 1
ATOM 1388 C CA . LEU A 1 163 ? -1.879 -6.378 5.084 1.00 94.19 163 LEU A CA 1
ATOM 1389 C C . LEU A 1 163 ? -2.626 -7.493 5.827 1.00 94.19 163 LEU A C 1
ATOM 1391 O O . LEU A 1 163 ? -3.233 -7.227 6.867 1.00 94.19 163 LEU A O 1
ATOM 1395 N N . ALA A 1 164 ? -2.592 -8.735 5.337 1.00 94.75 164 ALA A N 1
ATOM 1396 C CA . ALA A 1 164 ? -3.190 -9.874 6.028 1.00 94.75 164 ALA A CA 1
ATOM 1397 C C . ALA A 1 164 ? -2.532 -10.108 7.395 1.00 94.75 164 ALA A C 1
ATOM 1399 O O . ALA A 1 164 ? -3.240 -10.210 8.400 1.00 94.75 164 ALA A O 1
ATOM 1400 N N . ILE A 1 165 ? -1.196 -10.102 7.442 1.00 91.56 165 ILE A N 1
ATOM 1401 C CA . ILE A 1 165 ? -0.417 -10.246 8.678 1.00 91.56 165 ILE A CA 1
ATOM 1402 C C . ILE A 1 165 ? -0.745 -9.113 9.652 1.00 91.56 165 ILE A C 1
ATOM 1404 O O . ILE A 1 165 ? -1.086 -9.381 10.802 1.00 91.56 165 ILE A O 1
ATOM 1408 N N . THR A 1 166 ? -0.727 -7.856 9.202 1.00 91.19 166 THR A N 1
ATOM 1409 C CA . THR A 1 166 ? -1.028 -6.700 10.057 1.00 91.19 166 THR A CA 1
ATOM 1410 C C . THR A 1 166 ? -2.451 -6.768 10.610 1.00 91.19 166 THR A C 1
ATOM 1412 O O . THR A 1 166 ? -2.664 -6.505 11.788 1.00 91.19 166 THR A O 1
ATOM 1415 N N . ASN A 1 167 ? -3.434 -7.193 9.810 1.00 92.69 167 ASN A N 1
ATOM 1416 C CA . ASN A 1 167 ? -4.804 -7.386 10.292 1.00 92.69 167 ASN A CA 1
ATOM 1417 C C . ASN A 1 167 ? -4.895 -8.435 11.409 1.00 92.69 167 ASN A C 1
ATOM 1419 O O . ASN A 1 167 ? -5.648 -8.242 12.361 1.00 92.69 167 ASN A O 1
ATOM 1423 N N . ILE A 1 168 ? -4.162 -9.543 11.284 1.00 90.56 168 ILE A N 1
ATOM 1424 C CA . ILE A 1 168 ? -4.129 -10.607 12.296 1.00 90.56 168 ILE A CA 1
ATOM 1425 C C . ILE A 1 168 ? -3.413 -10.113 13.556 1.00 90.56 168 ILE A C 1
ATOM 1427 O O . ILE A 1 168 ? -3.938 -10.277 14.654 1.00 90.56 168 ILE A O 1
ATOM 1431 N N . LEU A 1 169 ? -2.268 -9.446 13.395 1.00 86.81 169 LEU A N 1
ATOM 1432 C CA . LEU A 1 169 ? -1.482 -8.876 14.489 1.00 86.81 169 LEU A CA 1
ATOM 1433 C C . LEU A 1 169 ? -2.291 -7.853 15.305 1.00 86.81 169 LEU A C 1
ATOM 1435 O O . LEU A 1 169 ? -2.210 -7.834 16.528 1.00 86.81 169 LEU A O 1
ATOM 1439 N N . PHE A 1 170 ? -3.103 -7.026 14.640 1.00 87.44 170 PHE A N 1
ATOM 1440 C CA . PHE A 1 170 ? -3.927 -6.001 15.291 1.00 87.44 170 PHE A CA 1
ATOM 1441 C C . PHE A 1 170 ? -5.268 -6.515 15.828 1.00 87.44 170 PHE A C 1
ATOM 1443 O O . PHE A 1 170 ? -5.988 -5.771 16.496 1.00 87.44 170 PHE A O 1
ATOM 1450 N N . TYR A 1 171 ? -5.621 -7.778 15.582 1.00 88.56 171 TYR A N 1
ATOM 1451 C CA . TYR A 1 171 ? -6.890 -8.334 16.047 1.00 88.56 171 TYR A CA 1
ATOM 1452 C C . TYR A 1 171 ? -7.067 -8.285 17.578 1.00 88.56 171 TYR A C 1
ATOM 1454 O O . TYR A 1 171 ? -8.130 -7.841 18.018 1.00 88.56 171 TYR A O 1
ATOM 1462 N N . PRO A 1 172 ? -6.081 -8.670 18.416 1.00 84.44 172 PRO A N 1
ATOM 1463 C CA . PRO A 1 172 ? -6.237 -8.614 19.870 1.00 84.44 172 PRO A CA 1
ATOM 1464 C C . PRO A 1 172 ? -6.545 -7.199 20.375 1.00 84.44 172 PRO A C 1
ATOM 1466 O O . PRO A 1 172 ? -7.440 -7.009 21.198 1.00 84.44 172 PRO A O 1
ATOM 1469 N N . PHE A 1 173 ? -5.869 -6.191 19.815 1.00 80.25 173 PHE A N 1
ATOM 1470 C CA . PHE A 1 173 ? -6.138 -4.780 20.097 1.00 80.25 173 PHE A CA 1
ATOM 1471 C C . PHE A 1 173 ? -7.562 -4.392 19.709 1.00 80.25 173 PHE A C 1
ATOM 1473 O O . PHE A 1 173 ? -8.255 -3.710 20.466 1.00 80.25 173 PHE A O 1
ATOM 1480 N N . ALA A 1 174 ? -8.027 -4.881 18.558 1.00 84.06 174 ALA A N 1
ATOM 1481 C CA . ALA A 1 174 ? -9.380 -4.624 18.105 1.00 84.06 174 ALA A CA 1
ATOM 1482 C C . ALA A 1 174 ? -10.445 -5.207 19.037 1.00 84.06 174 ALA A C 1
ATOM 1484 O O . ALA A 1 174 ? -11.443 -4.542 19.312 1.00 84.06 174 ALA A O 1
ATOM 1485 N N . VAL A 1 175 ? -10.217 -6.408 19.571 1.00 82.88 175 VAL A N 1
ATOM 1486 C CA . VAL A 1 175 ? -11.111 -7.038 20.552 1.00 82.88 175 VAL A CA 1
ATOM 1487 C C . VAL A 1 175 ? -11.143 -6.250 21.859 1.00 82.88 175 VAL A C 1
ATOM 1489 O O . VAL A 1 175 ? -12.228 -5.985 22.376 1.00 82.88 175 VAL A O 1
ATOM 1492 N N . ILE A 1 176 ? -9.982 -5.836 22.379 1.00 80.25 176 ILE A N 1
ATOM 1493 C CA . ILE A 1 176 ? -9.911 -5.060 23.625 1.00 80.25 176 ILE A CA 1
ATOM 1494 C C . ILE A 1 176 ? -10.690 -3.747 23.471 1.00 80.25 176 ILE A C 1
ATOM 1496 O O . ILE A 1 176 ? -11.552 -3.453 24.295 1.00 80.25 176 ILE A O 1
ATOM 1500 N N . LEU A 1 177 ? -10.461 -3.005 22.384 1.00 76.75 177 LEU A N 1
ATOM 1501 C CA . LEU A 1 177 ? -11.137 -1.730 22.116 1.00 76.75 177 LEU A CA 1
ATOM 1502 C C . LEU A 1 177 ? -12.628 -1.881 21.777 1.00 76.75 177 LEU A C 1
ATOM 1504 O O . LEU A 1 177 ? -13.418 -0.981 22.051 1.00 76.75 177 LEU A O 1
ATOM 1508 N N . ALA A 1 178 ? -13.044 -3.001 21.183 1.00 76.75 178 ALA A N 1
ATOM 1509 C CA . ALA A 1 178 ? -14.460 -3.271 20.951 1.00 76.75 178 ALA A CA 1
ATOM 1510 C C . ALA A 1 178 ? -15.203 -3.547 22.269 1.00 76.75 178 ALA A C 1
ATOM 1512 O O . ALA A 1 178 ? -16.321 -3.061 22.460 1.00 76.75 178 ALA A O 1
ATOM 1513 N N . ASN A 1 179 ? -14.569 -4.277 23.191 1.00 74.06 179 ASN A N 1
ATOM 1514 C CA . ASN A 1 179 ? -15.166 -4.656 24.470 1.00 74.06 179 ASN A CA 1
ATOM 1515 C C . ASN A 1 179 ? -15.319 -3.476 25.442 1.00 74.06 179 ASN A C 1
ATOM 1517 O O . ASN A 1 179 ? -16.241 -3.490 26.248 1.00 74.06 179 ASN A O 1
ATOM 1521 N N . THR A 1 180 ? -14.493 -2.429 25.353 1.00 69.44 180 THR A N 1
ATOM 1522 C CA . THR A 1 180 ? -14.604 -1.237 26.225 1.00 69.44 180 THR A CA 1
ATOM 1523 C C . THR A 1 180 ? -15.829 -0.360 25.943 1.00 69.44 180 THR A C 1
ATOM 1525 O O . THR A 1 180 ? -16.121 0.556 26.716 1.00 69.44 180 THR A O 1
ATOM 1528 N N . ASN A 1 181 ? -16.545 -0.613 24.843 1.00 64.94 181 ASN A N 1
ATOM 1529 C CA . ASN A 1 181 ? -17.762 0.112 24.466 1.00 64.94 181 ASN A CA 1
ATOM 1530 C C . ASN A 1 181 ? -19.053 -0.658 24.769 1.00 64.94 181 ASN A C 1
ATOM 1532 O O . ASN A 1 181 ? -20.122 -0.054 24.806 1.00 64.94 181 ASN A O 1
ATOM 1536 N N . ALA A 1 182 ? -18.983 -1.975 24.972 1.00 62.75 182 ALA A N 1
ATOM 1537 C CA . ALA A 1 182 ? -20.132 -2.747 25.422 1.00 62.75 182 ALA A CA 1
ATOM 1538 C C . ALA A 1 182 ? -20.261 -2.550 26.938 1.00 62.75 182 ALA A C 1
ATOM 1540 O O . ALA A 1 182 ? -19.365 -2.944 27.678 1.00 62.75 182 ALA A O 1
ATOM 1541 N N . ASN A 1 183 ? -21.337 -1.896 27.389 1.00 58.09 183 ASN A N 1
ATOM 1542 C CA . ASN A 1 183 ? -21.610 -1.649 28.807 1.00 58.09 183 ASN A CA 1
ATOM 1543 C C . ASN A 1 183 ? -21.281 -2.879 29.675 1.00 58.09 183 ASN A C 1
ATOM 1545 O O . ASN A 1 183 ? -21.720 -3.992 29.383 1.00 58.09 183 ASN A O 1
ATOM 1549 N N . LEU A 1 184 ? -20.505 -2.618 30.729 1.00 49.19 184 LEU A N 1
ATOM 1550 C CA . LEU A 1 184 ? -19.746 -3.492 31.638 1.00 49.19 184 LEU A CA 1
ATOM 1551 C C . LEU A 1 184 ? -20.510 -4.622 32.372 1.00 49.19 184 LEU A C 1
ATOM 1553 O O . LEU A 1 184 ? -20.008 -5.153 33.355 1.00 49.19 184 LEU A O 1
ATOM 1557 N N . ASN A 1 185 ? -21.686 -5.055 31.917 1.00 53.78 185 ASN A N 1
ATOM 1558 C CA . ASN A 1 185 ? -22.494 -6.060 32.621 1.00 53.78 185 ASN A CA 1
ATOM 1559 C C . ASN A 1 185 ? -22.113 -7.523 32.327 1.00 53.78 185 ASN A C 1
ATOM 1561 O O . ASN A 1 185 ? -22.820 -8.437 32.751 1.00 53.78 185 ASN A O 1
ATOM 1565 N N . VAL A 1 186 ? -21.009 -7.790 31.623 1.00 54.75 186 VAL A N 1
ATOM 1566 C CA . VAL A 1 186 ? -20.609 -9.167 31.296 1.00 54.75 186 VAL A CA 1
ATOM 1567 C C . VAL A 1 186 ? -19.519 -9.642 32.257 1.00 54.75 186 VAL A C 1
ATOM 1569 O O . VAL A 1 186 ? -18.380 -9.195 32.174 1.00 54.75 186 VAL A O 1
ATOM 1572 N N . LYS A 1 187 ? -19.868 -10.621 33.105 1.00 57.00 187 LYS A N 1
ATOM 1573 C CA . LYS A 1 187 ? -19.021 -11.392 34.048 1.00 57.00 187 LYS A CA 1
ATOM 1574 C C . LYS A 1 187 ? -17.748 -12.048 33.453 1.00 57.00 187 LYS A C 1
ATOM 1576 O O . LYS A 1 187 ? -17.065 -12.779 34.159 1.00 57.00 187 LYS A O 1
ATOM 1581 N N . ASN A 1 188 ? -17.379 -11.789 32.197 1.00 62.56 188 ASN A N 1
ATOM 1582 C CA . ASN A 1 188 ? -16.223 -12.397 31.524 1.00 62.56 188 ASN A CA 1
ATOM 1583 C C . ASN A 1 188 ? -14.954 -11.540 31.680 1.00 62.56 188 ASN A C 1
ATOM 1585 O O . ASN A 1 188 ? -14.372 -11.077 30.695 1.00 62.56 188 ASN A O 1
ATOM 1589 N N . ASN A 1 189 ? -14.519 -11.314 32.921 1.00 65.88 189 ASN A N 1
ATOM 1590 C CA . ASN A 1 189 ? -13.300 -10.548 33.198 1.00 65.88 189 ASN A CA 1
ATOM 1591 C C . ASN A 1 189 ? -12.016 -11.304 32.797 1.00 65.88 189 ASN A C 1
ATOM 1593 O O . ASN A 1 189 ? -11.068 -10.675 32.319 1.00 65.88 189 ASN A O 1
ATOM 1597 N N . ASP A 1 190 ? -12.018 -12.637 32.868 1.00 73.44 190 ASP A N 1
ATOM 1598 C CA . ASP A 1 190 ? -10.802 -13.459 32.750 1.00 73.44 190 ASP A CA 1
ATOM 1599 C C . ASP A 1 190 ? -10.185 -13.454 31.344 1.00 73.44 190 ASP A C 1
ATOM 1601 O O . ASP A 1 190 ? -8.976 -13.281 31.179 1.00 73.44 190 ASP A O 1
ATOM 1605 N N . VAL A 1 191 ? -11.019 -13.532 30.298 1.00 72.94 191 VAL A N 1
ATOM 1606 C CA . VAL A 1 191 ? -10.559 -13.508 28.892 1.00 72.94 191 VAL A CA 1
ATOM 1607 C C . VAL A 1 191 ? -9.843 -12.192 28.571 1.00 72.94 191 VAL A C 1
ATOM 1609 O O . VAL A 1 191 ? -8.916 -12.133 27.762 1.00 72.94 191 VAL A O 1
ATOM 1612 N N . GLY A 1 192 ? -10.253 -11.119 29.243 1.00 76.88 192 GLY A N 1
ATOM 1613 C CA . GLY A 1 192 ? -9.694 -9.794 29.075 1.00 76.88 192 GLY A CA 1
ATOM 1614 C C . GLY A 1 192 ? -8.256 -9.649 29.563 1.00 76.88 192 GLY A C 1
ATOM 1615 O O . GLY A 1 192 ? -7.437 -9.057 28.862 1.00 76.88 192 GLY A O 1
ATOM 1616 N N . ILE A 1 193 ? -7.972 -10.177 30.753 1.00 81.50 193 ILE A N 1
ATOM 1617 C CA . ILE A 1 193 ? -6.660 -10.064 31.399 1.00 81.50 193 ILE A CA 1
ATOM 1618 C C . ILE A 1 193 ? -5.643 -10.942 30.671 1.00 81.50 193 ILE A C 1
ATOM 1620 O O . ILE A 1 193 ? -4.551 -10.475 30.356 1.00 81.50 193 ILE A O 1
ATOM 1624 N N . LEU A 1 194 ? -6.018 -12.175 30.314 1.00 81.88 194 LEU A N 1
ATOM 1625 C CA . LEU A 1 194 ? -5.126 -13.076 29.582 1.00 81.88 194 LEU A CA 1
ATOM 1626 C C . LEU A 1 194 ? -4.742 -12.505 28.210 1.00 81.88 194 LEU A C 1
ATOM 1628 O O . LEU A 1 194 ? -3.566 -12.501 27.847 1.00 81.88 194 LEU A O 1
ATOM 1632 N N . THR A 1 195 ? -5.718 -11.958 27.474 1.00 81.06 195 THR A N 1
ATOM 1633 C CA . THR A 1 195 ? -5.460 -11.300 26.181 1.00 81.06 195 THR A CA 1
ATOM 1634 C C . THR A 1 195 ? -4.518 -10.107 26.351 1.00 81.06 195 THR A C 1
ATOM 1636 O O . THR A 1 195 ? -3.607 -9.924 25.551 1.00 81.06 195 THR A O 1
ATOM 1639 N N . PHE A 1 196 ? -4.694 -9.314 27.411 1.00 82.56 196 PHE A N 1
ATOM 1640 C CA . PHE A 1 196 ? -3.815 -8.187 27.715 1.00 82.56 196 PHE A CA 1
ATOM 1641 C C . PHE A 1 196 ? -2.374 -8.627 28.012 1.00 82.56 196 PHE A C 1
ATOM 1643 O O . PHE A 1 196 ? -1.448 -8.083 27.412 1.00 82.56 196 PHE A O 1
ATOM 1650 N N . ILE A 1 197 ? -2.180 -9.632 28.875 1.00 86.38 197 ILE A N 1
ATOM 1651 C CA . ILE A 1 197 ? -0.849 -10.170 29.205 1.00 86.38 197 ILE A CA 1
ATOM 1652 C C . ILE A 1 197 ? -0.170 -10.704 27.943 1.00 86.38 197 ILE A C 1
ATOM 1654 O O . ILE A 1 197 ? 0.995 -10.403 27.693 1.00 86.38 197 ILE A O 1
ATOM 1658 N N . PHE A 1 198 ? -0.907 -11.434 27.106 1.00 85.38 198 PHE A N 1
ATOM 1659 C CA . PHE A 1 198 ? -0.393 -11.941 25.839 1.00 85.38 198 PHE A CA 1
ATOM 1660 C C . PHE A 1 198 ? 0.056 -10.809 24.901 1.00 85.38 198 PHE A C 1
ATOM 1662 O O . PHE A 1 198 ? 1.172 -10.844 24.382 1.00 85.38 198 PHE A O 1
ATOM 1669 N N . CYS A 1 199 ? -0.758 -9.759 24.736 1.00 84.94 199 CYS A N 1
ATOM 1670 C CA . CYS A 1 199 ? -0.380 -8.584 23.947 1.00 84.94 199 CYS A CA 1
ATOM 1671 C C . CYS A 1 199 ? 0.851 -7.872 24.516 1.00 84.94 199 CYS A C 1
ATOM 1673 O O . CYS A 1 199 ? 1.702 -7.414 23.751 1.00 84.94 199 CYS A O 1
ATOM 1675 N N . LEU A 1 200 ? 0.957 -7.772 25.843 1.00 85.56 200 LEU A N 1
ATOM 1676 C CA . LEU A 1 200 ? 2.087 -7.133 26.509 1.00 85.56 200 LEU A CA 1
ATOM 1677 C C . LEU A 1 200 ? 3.380 -7.913 26.263 1.00 85.56 200 LEU A C 1
ATOM 1679 O O . LEU A 1 200 ? 4.382 -7.316 25.881 1.00 85.56 200 LEU A O 1
ATOM 1683 N N . LEU A 1 201 ? 3.336 -9.239 26.411 1.00 88.25 201 LEU A N 1
ATOM 1684 C CA . LEU A 1 201 ? 4.476 -10.115 26.143 1.00 88.25 201 LEU A CA 1
ATOM 1685 C C . LEU A 1 201 ? 4.925 -10.010 24.686 1.00 88.25 201 LEU A C 1
ATOM 1687 O O . LEU A 1 201 ? 6.108 -9.801 24.433 1.00 88.25 201 LEU A O 1
ATOM 1691 N N . ILE A 1 202 ? 3.988 -10.057 23.732 1.00 84.88 202 ILE A N 1
ATOM 1692 C CA . ILE A 1 202 ? 4.308 -9.824 22.318 1.00 84.88 202 ILE A CA 1
ATOM 1693 C C . ILE A 1 202 ? 4.978 -8.460 22.145 1.00 84.88 202 ILE A C 1
ATOM 1695 O O . ILE A 1 202 ? 6.026 -8.381 21.519 1.00 84.88 202 ILE A O 1
ATOM 1699 N N . SER A 1 203 ? 4.422 -7.396 22.725 1.00 83.12 203 SER A N 1
ATOM 1700 C CA . SER A 1 203 ? 4.946 -6.031 22.568 1.00 83.12 203 SER A CA 1
ATOM 1701 C C . SER A 1 203 ? 6.363 -5.871 23.129 1.00 83.12 203 SER A C 1
ATOM 1703 O O . SER A 1 203 ? 7.196 -5.207 22.512 1.00 83.12 203 SER A O 1
ATOM 1705 N N . ILE A 1 204 ? 6.650 -6.506 24.271 1.00 86.19 204 ILE A N 1
ATOM 1706 C CA . ILE A 1 204 ? 7.964 -6.476 24.923 1.00 86.19 204 ILE A CA 1
ATOM 1707 C C . ILE A 1 204 ? 8.980 -7.310 24.142 1.00 86.19 204 ILE A C 1
ATOM 1709 O O . ILE A 1 204 ? 10.113 -6.871 23.970 1.00 86.19 204 ILE A O 1
ATOM 1713 N N . CYS A 1 205 ? 8.594 -8.490 23.652 1.00 87.75 205 CYS A N 1
ATOM 1714 C CA . CYS A 1 205 ? 9.504 -9.404 22.962 1.00 87.75 205 CYS A CA 1
ATOM 1715 C C . CYS A 1 205 ? 9.736 -9.030 21.491 1.00 87.75 205 CYS A C 1
ATOM 1717 O O . CYS A 1 205 ? 10.822 -9.274 20.971 1.00 87.75 205 CYS A O 1
ATOM 1719 N N . PHE A 1 206 ? 8.754 -8.422 20.820 1.00 82.56 206 PHE A N 1
ATOM 1720 C CA . PHE A 1 206 ? 8.799 -8.144 19.382 1.00 82.56 206 PHE A CA 1
ATOM 1721 C C . PHE A 1 206 ? 10.004 -7.279 18.997 1.00 82.56 206 PHE A C 1
ATOM 1723 O O . PHE A 1 206 ? 10.799 -7.683 18.151 1.00 82.56 206 PHE A O 1
ATOM 1730 N N . GLY A 1 207 ? 10.193 -6.133 19.660 1.00 82.25 207 GLY A N 1
ATOM 1731 C CA . GLY A 1 207 ? 11.312 -5.223 19.388 1.00 82.25 207 GLY A CA 1
ATOM 1732 C C . GLY A 1 207 ? 12.694 -5.880 19.556 1.00 82.25 207 GLY A C 1
ATOM 1733 O O . GLY A 1 207 ? 13.479 -5.853 18.608 1.00 82.25 207 GLY A O 1
ATOM 1734 N N . PRO A 1 208 ? 13.006 -6.491 20.715 1.00 83.88 208 PRO A N 1
ATOM 1735 C CA . PRO A 1 208 ? 14.279 -7.171 20.958 1.00 83.88 208 PRO A CA 1
ATOM 1736 C C . PRO A 1 208 ? 14.546 -8.358 20.032 1.00 83.88 208 PRO A C 1
ATOM 1738 O O . PRO A 1 208 ? 15.659 -8.467 19.524 1.00 83.88 208 PRO A O 1
ATOM 1741 N N . ILE A 1 209 ? 13.548 -9.215 19.771 1.00 82.88 209 ILE A N 1
ATOM 1742 C CA . ILE A 1 209 ? 13.700 -10.360 18.855 1.00 82.88 209 ILE A CA 1
ATOM 1743 C C . ILE A 1 209 ? 14.075 -9.856 17.467 1.00 82.88 209 ILE A C 1
ATOM 1745 O O . ILE A 1 209 ? 15.029 -10.334 16.866 1.00 82.88 209 ILE A O 1
ATOM 1749 N N . ILE A 1 210 ? 13.368 -8.841 16.980 1.00 79.25 210 ILE A N 1
ATOM 1750 C CA . ILE A 1 210 ? 13.660 -8.223 15.691 1.00 79.25 210 ILE A CA 1
ATOM 1751 C C . ILE A 1 210 ? 15.052 -7.599 15.670 1.00 79.25 210 ILE A C 1
ATOM 1753 O O . ILE A 1 210 ? 15.816 -7.827 14.731 1.00 79.25 210 ILE A O 1
ATOM 1757 N N . ALA A 1 211 ? 15.392 -6.812 16.690 1.00 79.75 211 ALA A N 1
ATOM 1758 C CA . ALA A 1 211 ? 16.690 -6.159 16.745 1.00 79.75 211 ALA A CA 1
ATOM 1759 C C . ALA A 1 211 ? 17.825 -7.189 16.745 1.00 79.75 211 ALA A C 1
ATOM 1761 O O . ALA A 1 211 ? 18.817 -7.005 16.044 1.00 79.75 211 ALA A O 1
ATOM 1762 N N . PHE A 1 212 ? 17.632 -8.309 17.444 1.00 81.62 212 PHE A N 1
ATOM 1763 C CA . PHE A 1 212 ? 18.549 -9.439 17.449 1.00 81.62 212 PHE A CA 1
ATOM 1764 C C . PHE A 1 212 ? 18.632 -10.135 16.081 1.00 81.62 212 PHE A C 1
ATOM 1766 O O . PHE A 1 212 ? 19.728 -10.307 15.552 1.00 81.62 212 PHE A O 1
ATOM 1773 N N . CYS A 1 213 ? 17.495 -10.477 15.465 1.00 79.12 213 CYS A N 1
ATOM 1774 C CA . CYS A 1 213 ? 17.444 -11.165 14.170 1.00 79.12 213 CYS A CA 1
ATOM 1775 C C . CYS A 1 213 ? 18.123 -10.378 13.038 1.00 79.12 213 CYS A C 1
ATOM 1777 O O . CYS A 1 213 ? 18.678 -10.985 12.123 1.00 79.12 213 CYS A O 1
ATOM 1779 N N . TYR A 1 214 ? 18.092 -9.044 13.094 1.00 73.56 214 TYR A N 1
ATOM 1780 C CA . TYR A 1 214 ? 18.616 -8.172 12.036 1.00 73.56 214 TYR A CA 1
ATOM 1781 C C . TYR A 1 214 ? 19.935 -7.462 12.392 1.00 73.56 214 TYR A C 1
ATOM 1783 O O . TYR A 1 214 ? 20.435 -6.663 11.587 1.00 73.56 214 TYR A O 1
ATOM 1791 N N . ASP A 1 215 ? 20.526 -7.768 13.556 1.00 77.44 215 ASP A N 1
ATOM 1792 C CA . ASP A 1 215 ? 21.736 -7.107 14.079 1.00 77.44 215 ASP A CA 1
ATOM 1793 C C . ASP A 1 215 ? 21.560 -5.570 14.084 1.00 77.44 215 ASP A C 1
ATOM 1795 O O . ASP A 1 215 ? 22.391 -4.817 13.565 1.00 77.44 215 ASP A O 1
ATOM 1799 N N . LEU A 1 216 ? 20.396 -5.109 14.569 1.00 78.75 216 LEU A N 1
ATOM 1800 C CA . LEU A 1 216 ? 20.057 -3.690 14.720 1.00 78.75 216 LEU A CA 1
ATOM 1801 C C . LEU A 1 216 ? 20.549 -3.170 16.072 1.00 78.75 216 LEU A C 1
ATOM 1803 O O . LEU A 1 216 ? 20.668 -3.910 17.047 1.00 78.75 216 LEU A O 1
ATOM 1807 N N . ASN A 1 217 ? 20.785 -1.860 16.152 1.00 80.56 217 ASN A N 1
ATOM 1808 C CA . ASN A 1 217 ? 21.136 -1.222 17.417 1.00 80.56 217 ASN A CA 1
ATOM 1809 C C . ASN A 1 217 ? 19.996 -1.437 18.448 1.00 80.56 217 ASN A C 1
ATOM 1811 O O . ASN A 1 217 ? 18.832 -1.265 18.084 1.00 80.56 217 ASN A O 1
ATOM 1815 N N . PRO A 1 218 ? 20.286 -1.765 19.723 1.00 80.19 218 PRO A N 1
ATOM 1816 C CA . PRO A 1 218 ? 19.268 -1.951 20.764 1.00 80.19 218 PRO A CA 1
ATOM 1817 C C . PRO A 1 218 ? 18.267 -0.793 20.907 1.00 80.19 218 PRO A C 1
ATOM 1819 O O . PRO A 1 218 ? 17.117 -1.017 21.272 1.00 80.19 218 PRO A O 1
ATOM 1822 N N . ILE A 1 219 ? 18.652 0.438 20.556 1.00 78.31 219 ILE A N 1
ATOM 1823 C CA . ILE A 1 219 ? 17.746 1.597 20.525 1.00 78.31 219 ILE A CA 1
ATOM 1824 C C . ILE A 1 219 ? 16.580 1.376 19.538 1.00 78.31 219 ILE A C 1
ATOM 1826 O O . ILE A 1 219 ? 15.464 1.822 19.803 1.00 78.31 219 ILE A O 1
ATOM 1830 N N . PHE A 1 220 ? 16.775 0.621 18.447 1.00 79.06 220 PHE A N 1
ATOM 1831 C CA . PHE A 1 220 ? 15.671 0.214 17.565 1.00 79.06 220 PHE A CA 1
ATOM 1832 C C . PHE A 1 220 ? 14.678 -0.686 18.277 1.00 79.06 220 PHE A C 1
ATOM 1834 O O . PHE A 1 220 ? 13.483 -0.543 18.044 1.00 79.06 220 PHE A O 1
ATOM 1841 N N . ALA A 1 221 ? 15.140 -1.589 19.146 1.00 82.88 221 ALA A N 1
ATOM 1842 C CA . ALA A 1 221 ? 14.234 -2.444 19.904 1.00 82.88 221 ALA A CA 1
ATOM 1843 C C . ALA A 1 221 ? 13.261 -1.593 20.727 1.00 82.88 221 ALA A C 1
ATOM 1845 O O . ALA A 1 221 ? 12.076 -1.909 20.758 1.00 82.88 221 ALA A O 1
ATOM 1846 N N . ILE A 1 222 ? 13.745 -0.487 21.309 1.00 80.06 222 ILE A N 1
ATOM 1847 C CA . ILE A 1 222 ? 12.923 0.490 22.036 1.00 80.06 222 ILE A CA 1
ATOM 1848 C C . ILE A 1 222 ? 11.971 1.210 21.078 1.00 80.06 222 ILE A C 1
ATOM 1850 O O . ILE A 1 222 ? 10.770 1.232 21.322 1.00 80.06 222 ILE A O 1
ATOM 1854 N N . GLY A 1 223 ? 12.474 1.760 19.967 1.00 78.94 223 GLY A N 1
ATOM 1855 C CA . GLY A 1 223 ? 11.634 2.439 18.973 1.00 78.94 223 GLY A CA 1
ATOM 1856 C C . GLY A 1 223 ? 10.506 1.551 18.434 1.00 78.94 223 GLY A C 1
ATOM 1857 O O . GLY A 1 223 ? 9.407 2.042 18.178 1.00 78.94 223 GLY A O 1
ATOM 1858 N N . LEU A 1 224 ? 10.759 0.244 18.323 1.00 80.00 224 LEU A N 1
ATOM 1859 C CA . LEU A 1 224 ? 9.796 -0.761 17.888 1.00 80.00 224 LEU A CA 1
ATOM 1860 C C . LEU A 1 224 ? 8.821 -1.186 18.973 1.00 80.00 224 LEU A C 1
ATOM 1862 O O . LEU A 1 224 ? 7.638 -1.284 18.681 1.00 80.00 224 LEU A O 1
ATOM 1866 N N . SER A 1 225 ? 9.288 -1.468 20.189 1.00 84.75 225 SER A N 1
ATOM 1867 C CA . SER A 1 225 ? 8.438 -1.981 21.268 1.00 84.75 225 SER A CA 1
ATOM 1868 C C . SER A 1 225 ? 7.584 -0.887 21.906 1.00 84.75 225 SER A C 1
ATOM 1870 O O . SER A 1 225 ? 6.433 -1.141 22.261 1.00 84.75 225 SER A O 1
ATOM 1872 N N . LEU A 1 226 ? 8.106 0.341 22.006 1.00 83.31 226 LEU A N 1
ATOM 1873 C CA . LEU A 1 226 ? 7.487 1.437 22.751 1.00 83.31 226 LEU A CA 1
ATOM 1874 C C . LEU A 1 226 ? 6.056 1.772 22.281 1.00 83.31 226 LEU A C 1
ATOM 1876 O O . LEU A 1 226 ? 5.181 1.845 23.145 1.00 83.31 226 LEU A O 1
ATOM 1880 N N . PRO A 1 227 ? 5.742 1.910 20.974 1.00 82.25 227 PRO A N 1
ATOM 1881 C CA . PRO A 1 227 ? 4.374 2.181 20.531 1.00 82.25 227 PRO A CA 1
ATOM 1882 C C . PRO A 1 227 ? 3.405 1.075 20.910 1.00 82.25 227 PRO A C 1
ATOM 1884 O O . PRO A 1 227 ? 2.293 1.362 21.347 1.00 82.25 227 PRO A O 1
ATOM 1887 N N . TYR A 1 228 ? 3.817 -0.189 20.790 1.00 82.44 228 TYR A N 1
ATOM 1888 C CA . TYR A 1 228 ? 2.960 -1.313 21.155 1.00 82.44 228 TYR A CA 1
ATOM 1889 C C . TYR A 1 228 ? 2.750 -1.380 22.662 1.00 82.44 228 TYR A C 1
ATOM 1891 O O . TYR A 1 228 ? 1.615 -1.541 23.095 1.00 82.44 228 TYR A O 1
ATOM 1899 N N . ILE A 1 229 ? 3.798 -1.166 23.465 1.00 84.25 229 ILE A N 1
ATOM 1900 C CA . ILE A 1 229 ? 3.675 -1.078 24.924 1.00 84.25 229 ILE A CA 1
ATOM 1901 C C . ILE A 1 229 ? 2.697 0.044 25.295 1.00 84.25 229 ILE A C 1
ATOM 1903 O O . ILE A 1 229 ? 1.753 -0.202 26.043 1.00 84.25 229 ILE A O 1
ATOM 1907 N N . ILE A 1 230 ? 2.852 1.241 24.716 1.00 85.25 230 ILE A N 1
ATOM 1908 C CA . ILE A 1 230 ? 1.933 2.370 24.932 1.00 85.25 230 ILE A CA 1
ATOM 1909 C C . ILE A 1 230 ? 0.510 2.012 24.493 1.00 85.25 230 ILE A C 1
ATOM 1911 O O . ILE A 1 230 ? -0.428 2.345 25.203 1.00 85.25 230 ILE A O 1
ATOM 1915 N N . THR A 1 231 ? 0.335 1.293 23.382 1.00 81.06 231 THR A N 1
ATOM 1916 C CA . THR A 1 231 ? -0.980 0.843 22.886 1.00 81.06 231 THR A CA 1
ATOM 1917 C C . THR A 1 231 ? -1.644 -0.157 23.827 1.00 81.06 231 THR A C 1
ATOM 1919 O O . THR A 1 231 ? -2.850 -0.103 24.067 1.00 81.06 231 THR A O 1
ATOM 1922 N N . VAL A 1 232 ? -0.871 -1.102 24.359 1.00 82.75 232 VAL A N 1
ATOM 1923 C CA . VAL A 1 232 ? -1.360 -2.096 25.314 1.00 82.75 232 VAL A CA 1
ATOM 1924 C C . VAL A 1 232 ? -1.756 -1.396 26.613 1.00 82.75 232 VAL A C 1
ATOM 1926 O O . VAL A 1 232 ? -2.886 -1.561 27.076 1.00 82.75 232 VAL A O 1
ATOM 1929 N N . MET A 1 233 ? -0.875 -0.545 27.147 1.00 84.00 233 MET A N 1
ATOM 1930 C CA . MET A 1 233 ? -1.137 0.241 28.355 1.00 84.00 233 MET A CA 1
ATOM 1931 C C . MET A 1 233 ? -2.331 1.177 28.179 1.00 84.00 233 MET A C 1
ATOM 1933 O O . MET A 1 233 ? -3.189 1.240 29.058 1.00 84.00 233 MET A O 1
ATOM 1937 N N . SER A 1 234 ? -2.453 1.849 27.032 1.00 81.56 234 SER A N 1
ATOM 1938 C CA . SER A 1 234 ? -3.587 2.725 26.759 1.00 81.56 234 SER A CA 1
ATOM 1939 C C . SER A 1 234 ? -4.896 1.951 26.696 1.00 81.56 234 SER A C 1
ATOM 1941 O O . SER A 1 234 ? -5.877 2.322 27.335 1.00 81.56 234 SER A O 1
ATOM 1943 N N . SER A 1 235 ? -4.908 0.817 26.003 1.00 78.44 235 SER A N 1
ATOM 1944 C CA . SER A 1 235 ? -6.090 -0.041 25.915 1.00 78.44 235 SER A CA 1
ATOM 1945 C C . SER A 1 235 ? -6.546 -0.541 27.292 1.00 78.44 235 SER A C 1
ATOM 1947 O O . SER A 1 235 ? -7.746 -0.636 27.551 1.00 78.44 235 SER A O 1
ATOM 1949 N N . PHE A 1 236 ? -5.604 -0.816 28.198 1.00 80.94 236 PHE A N 1
ATOM 1950 C CA . PHE A 1 236 ? -5.894 -1.195 29.581 1.00 80.94 236 PHE A CA 1
ATOM 1951 C C . PHE A 1 236 ? -6.442 -0.032 30.403 1.00 80.94 236 PHE A C 1
ATOM 1953 O O . PHE A 1 236 ? -7.488 -0.162 31.035 1.00 80.94 236 PHE A O 1
ATOM 1960 N N . VAL A 1 237 ? -5.801 1.133 30.347 1.00 83.62 237 VAL A N 1
ATOM 1961 C CA . VAL A 1 237 ? -6.266 2.327 31.065 1.00 83.62 237 VAL A CA 1
ATOM 1962 C C . VAL A 1 237 ? -7.643 2.780 30.560 1.00 83.62 237 VAL A C 1
ATOM 1964 O O . VAL A 1 237 ? -8.490 3.135 31.374 1.00 83.62 237 VAL A O 1
ATOM 1967 N N . ILE A 1 238 ? -7.929 2.695 29.254 1.00 78.94 238 ILE A N 1
ATOM 1968 C CA . ILE A 1 238 ? -9.266 2.961 28.677 1.00 78.94 238 ILE A CA 1
ATOM 1969 C C . ILE A 1 238 ? -10.323 2.003 29.233 1.00 78.94 238 ILE A C 1
ATOM 1971 O O . ILE A 1 238 ? -11.498 2.361 29.319 1.00 78.94 238 ILE A O 1
ATOM 1975 N N . ARG A 1 239 ? -9.927 0.775 29.577 1.00 76.19 239 ARG A N 1
ATOM 1976 C CA . ARG A 1 239 ? -10.832 -0.232 30.128 1.00 76.19 239 ARG A CA 1
ATOM 1977 C C . ARG A 1 239 ? -11.137 -0.011 31.606 1.00 76.19 239 ARG A C 1
ATOM 1979 O O . ARG A 1 239 ? -12.276 -0.227 32.003 1.00 76.19 239 ARG A O 1
ATOM 1986 N N . TYR A 1 240 ? -10.135 0.363 32.400 1.00 75.62 240 TYR A N 1
ATOM 1987 C CA . TYR A 1 240 ? -10.247 0.406 33.863 1.00 75.62 240 TYR A CA 1
ATOM 1988 C C . TYR A 1 240 ? -10.421 1.806 34.451 1.00 75.62 240 TYR A C 1
ATOM 1990 O O . TYR A 1 240 ? -10.873 1.925 35.585 1.00 75.62 240 TYR A O 1
ATOM 1998 N N . SER A 1 241 ? -10.075 2.862 33.717 1.00 70.62 241 SER A N 1
ATOM 1999 C CA . SER A 1 241 ? -10.192 4.231 34.216 1.00 70.62 241 SER A CA 1
ATOM 2000 C C . SER A 1 241 ? -11.394 4.965 33.617 1.00 70.62 241 SER A C 1
ATOM 2002 O O . SER A 1 241 ? -11.783 4.735 32.473 1.00 70.62 241 SER A O 1
ATOM 2004 N N . LEU A 1 242 ? -11.931 5.916 34.385 1.00 62.84 242 LEU A N 1
ATOM 2005 C CA . LEU A 1 242 ? -12.897 6.925 33.930 1.00 62.84 242 LEU A CA 1
ATOM 2006 C C . LEU A 1 242 ? -12.228 8.070 33.137 1.00 62.84 242 LEU A C 1
ATOM 2008 O O . LEU A 1 242 ? -12.871 9.079 32.848 1.00 62.84 242 LEU A O 1
ATOM 2012 N N . ILE A 1 243 ? -10.935 7.955 32.808 1.00 65.94 243 ILE A N 1
ATOM 2013 C CA . ILE A 1 243 ? -10.192 8.993 32.084 1.00 65.94 243 ILE A CA 1
ATOM 2014 C C . ILE A 1 243 ? -10.771 9.146 30.670 1.00 65.94 243 ILE A C 1
ATOM 2016 O O . ILE A 1 243 ? -11.296 8.205 30.069 1.00 65.94 243 ILE A O 1
ATOM 2020 N N . ARG A 1 244 ? -10.668 10.360 30.121 1.00 75.75 244 ARG A N 1
ATOM 2021 C CA . ARG A 1 244 ? -11.142 10.725 28.782 1.00 75.75 244 ARG A CA 1
ATOM 2022 C C . ARG A 1 244 ? -10.505 9.829 27.710 1.00 75.75 244 ARG A C 1
ATOM 2024 O O . ARG A 1 244 ? -9.380 10.057 27.273 1.00 75.75 244 ARG A O 1
ATOM 2031 N N . LYS A 1 245 ? -11.264 8.829 27.238 1.00 78.62 245 LYS A N 1
ATOM 2032 C CA . LYS A 1 245 ? -10.842 7.794 26.266 1.00 78.62 245 LYS A CA 1
ATOM 2033 C C . LYS A 1 245 ? -10.116 8.351 25.030 1.00 78.62 245 LYS A C 1
ATOM 2035 O O . LYS A 1 245 ? -9.230 7.697 24.487 1.00 78.62 245 LYS A O 1
ATOM 2040 N N . LYS A 1 246 ? -10.486 9.555 24.586 1.00 79.00 246 LYS A N 1
ATOM 2041 C CA . LYS A 1 246 ? -9.962 10.201 23.373 1.00 79.00 246 LYS A CA 1
ATOM 2042 C C . LYS A 1 246 ? -8.501 10.628 23.519 1.00 79.00 246 LYS A C 1
ATOM 2044 O O . LYS A 1 246 ? -7.699 10.339 22.638 1.00 79.00 246 LYS A O 1
ATOM 2049 N N . GLU A 1 247 ? -8.144 11.252 24.640 1.00 81.31 247 GLU A N 1
ATOM 2050 C CA . GLU A 1 247 ? -6.792 11.777 24.892 1.00 81.31 247 GLU A CA 1
ATOM 2051 C C . GLU A 1 247 ? -5.750 10.652 24.851 1.00 81.31 247 GLU A C 1
ATOM 2053 O O . GLU A 1 247 ? -4.678 10.790 24.262 1.00 81.31 247 GLU A O 1
ATOM 2058 N N . LEU A 1 248 ? -6.108 9.484 25.384 1.00 81.06 248 LEU A N 1
ATOM 2059 C CA . LEU A 1 248 ? -5.215 8.336 25.425 1.00 81.06 248 LEU A CA 1
ATOM 2060 C C . LEU A 1 248 ? -5.061 7.629 24.069 1.00 81.06 248 LEU A C 1
ATOM 2062 O O . LEU A 1 248 ? -3.980 7.133 23.736 1.00 81.06 248 LEU A O 1
ATOM 2066 N N . LEU A 1 249 ? -6.120 7.616 23.256 1.00 82.06 249 LEU A N 1
ATOM 2067 C CA . LEU A 1 249 ? -6.033 7.165 21.867 1.00 82.06 249 LEU A CA 1
ATOM 2068 C C . LEU A 1 249 ? -5.131 8.102 21.050 1.00 82.06 249 LEU A C 1
ATOM 2070 O O . LEU A 1 249 ? -4.285 7.619 20.300 1.00 82.06 249 LEU A O 1
ATOM 2074 N N . TYR A 1 250 ? -5.218 9.420 21.257 1.00 82.94 250 TYR A N 1
ATOM 2075 C CA . TYR A 1 250 ? -4.303 10.371 20.622 1.00 82.94 250 TYR A CA 1
ATOM 2076 C C . TYR A 1 250 ? -2.854 10.182 21.051 1.00 82.94 250 TYR A C 1
ATOM 2078 O O . TYR A 1 250 ? -1.977 10.140 20.191 1.00 82.94 250 TYR A O 1
ATOM 2086 N N . LEU A 1 251 ? -2.597 9.978 22.344 1.00 82.94 251 LEU A N 1
ATOM 2087 C CA . LEU A 1 251 ? -1.254 9.673 22.836 1.00 82.94 251 LEU A CA 1
ATOM 2088 C C . LEU A 1 251 ? -0.681 8.409 22.176 1.00 82.94 251 LEU A C 1
ATOM 2090 O O . LEU A 1 251 ? 0.496 8.363 21.822 1.00 82.94 251 LEU A O 1
ATOM 2094 N N . THR A 1 252 ? -1.532 7.405 21.952 1.00 82.69 252 THR A N 1
ATOM 2095 C CA . THR A 1 252 ? -1.147 6.173 21.254 1.00 82.69 252 THR A CA 1
ATOM 2096 C C . THR A 1 252 ? -0.819 6.437 19.783 1.00 82.69 252 THR A C 1
ATOM 2098 O O . THR A 1 252 ? 0.178 5.938 19.275 1.00 82.69 252 THR A O 1
ATOM 2101 N N . ALA A 1 253 ? -1.608 7.252 19.080 1.00 84.19 253 ALA A N 1
ATOM 2102 C CA . ALA A 1 253 ? -1.294 7.615 17.698 1.00 84.19 253 ALA A CA 1
ATOM 2103 C C . ALA A 1 253 ? 0.023 8.408 17.601 1.00 84.19 253 ALA A C 1
ATOM 2105 O O . ALA A 1 253 ? 0.864 8.114 16.750 1.00 84.19 253 ALA A O 1
ATOM 2106 N N . ILE A 1 254 ? 0.231 9.367 18.509 1.00 87.12 254 ILE A N 1
ATOM 2107 C CA . ILE A 1 254 ? 1.456 10.172 18.590 1.00 87.12 254 ILE A CA 1
ATOM 2108 C C . ILE A 1 254 ? 2.674 9.283 18.851 1.00 87.12 254 ILE A C 1
ATOM 2110 O O . ILE A 1 254 ? 3.722 9.520 18.254 1.00 87.12 254 ILE A O 1
ATOM 2114 N N . SER A 1 255 ? 2.555 8.241 19.680 1.00 86.25 255 SER A N 1
ATOM 2115 C CA . SER A 1 255 ? 3.681 7.344 19.953 1.00 86.25 255 SER A CA 1
ATOM 2116 C C . SER A 1 255 ? 4.114 6.549 18.720 1.00 86.25 255 SER A C 1
ATOM 2118 O O . SER A 1 255 ? 5.312 6.452 18.464 1.00 86.25 255 SER A O 1
ATOM 2120 N N . PHE A 1 256 ? 3.176 6.061 17.898 1.00 87.19 256 PHE A N 1
ATOM 2121 C CA . PHE A 1 256 ? 3.512 5.435 16.614 1.00 87.19 256 PHE A CA 1
ATOM 2122 C C . PHE A 1 256 ? 4.218 6.414 15.674 1.00 87.19 256 PHE A C 1
ATOM 2124 O O . PHE A 1 256 ? 5.245 6.062 15.093 1.00 87.19 256 PHE A O 1
ATOM 2131 N N . ILE A 1 257 ? 3.719 7.649 15.557 1.00 87.44 257 ILE A N 1
ATOM 2132 C CA . ILE A 1 257 ? 4.341 8.680 14.713 1.00 87.44 257 ILE A CA 1
ATOM 2133 C C . ILE A 1 257 ? 5.759 8.984 15.212 1.00 87.44 257 ILE A C 1
ATOM 2135 O O . ILE A 1 257 ? 6.714 8.911 14.438 1.00 87.44 257 ILE A O 1
ATOM 2139 N N . LEU A 1 258 ? 5.934 9.243 16.508 1.00 87.62 258 LEU A N 1
ATOM 2140 C CA . LEU A 1 258 ? 7.241 9.554 17.083 1.00 87.62 258 LEU A CA 1
ATOM 2141 C C . LEU A 1 258 ? 8.224 8.391 16.913 1.00 87.62 258 LEU A C 1
ATOM 2143 O O . LEU A 1 258 ? 9.368 8.612 16.520 1.00 87.62 258 LEU A O 1
ATOM 2147 N N . SER A 1 259 ? 7.778 7.149 17.104 1.00 86.25 259 SER A N 1
ATOM 2148 C CA . SER A 1 259 ? 8.612 5.978 16.840 1.00 86.25 259 SER A CA 1
ATOM 2149 C C . SER A 1 259 ? 9.021 5.854 15.382 1.00 86.25 259 SER A C 1
ATOM 2151 O O . SER A 1 259 ? 10.177 5.540 15.120 1.00 86.25 259 SER A O 1
ATOM 2153 N N . THR A 1 260 ? 8.140 6.152 14.422 1.00 87.19 260 THR A N 1
ATOM 2154 C CA . THR A 1 260 ? 8.536 6.165 13.003 1.00 87.19 260 THR A CA 1
ATOM 2155 C C . THR A 1 260 ? 9.622 7.207 12.714 1.00 87.19 260 THR A C 1
ATOM 2157 O O . THR A 1 260 ? 10.532 6.944 11.926 1.00 87.19 260 THR A O 1
ATOM 2160 N N . LEU A 1 261 ? 9.595 8.356 13.397 1.00 87.06 261 LEU A N 1
ATOM 2161 C CA . LEU A 1 261 ? 10.632 9.386 13.282 1.00 87.06 261 LEU A CA 1
ATOM 2162 C C . LEU A 1 261 ? 11.954 8.945 13.921 1.00 87.06 261 LEU A C 1
ATOM 2164 O O . LEU A 1 261 ? 13.004 9.077 13.296 1.00 87.06 261 LEU A O 1
ATOM 2168 N N . VAL A 1 262 ? 11.904 8.358 15.120 1.00 84.56 262 VAL A N 1
ATOM 2169 C CA . VAL A 1 262 ? 13.081 7.800 15.807 1.00 84.56 262 VAL A CA 1
ATOM 2170 C C . VAL A 1 262 ? 13.719 6.706 14.952 1.00 84.56 262 VAL A C 1
ATOM 2172 O O . VAL A 1 262 ? 14.913 6.757 14.668 1.00 84.56 262 VAL A O 1
ATOM 2175 N N . ILE A 1 263 ? 12.921 5.757 14.463 1.00 84.69 263 ILE A N 1
ATOM 2176 C CA . ILE A 1 263 ? 13.385 4.685 13.578 1.00 84.69 263 ILE A CA 1
ATOM 2177 C C . ILE A 1 263 ? 13.981 5.263 12.288 1.00 84.69 263 ILE A C 1
ATOM 2179 O O . ILE A 1 263 ? 14.967 4.728 11.797 1.00 84.69 263 ILE A O 1
ATOM 2183 N N . SER A 1 264 ? 13.459 6.382 11.778 1.00 84.31 264 SER A N 1
ATOM 2184 C CA . SER A 1 264 ? 13.975 7.014 10.554 1.00 84.31 264 SER A CA 1
ATOM 2185 C C . SER A 1 264 ? 15.336 7.643 10.778 1.00 84.31 264 SER A C 1
ATOM 2187 O O . SER A 1 264 ? 16.203 7.593 9.907 1.00 84.31 264 SER A O 1
ATOM 2189 N N . PHE A 1 265 ? 15.510 8.259 11.944 1.00 85.12 265 PHE A N 1
ATOM 2190 C CA . PHE A 1 265 ? 16.752 8.900 12.320 1.00 85.12 265 PHE A CA 1
ATOM 2191 C C . PHE A 1 265 ? 17.848 7.860 12.559 1.00 85.12 265 PHE A C 1
ATOM 2193 O O . PHE A 1 265 ? 18.905 7.912 11.931 1.00 85.12 265 PHE A O 1
ATOM 2200 N N . TYR A 1 266 ? 17.575 6.875 13.420 1.00 81.25 266 TYR A N 1
ATOM 2201 C CA . TYR A 1 266 ? 18.542 5.835 13.773 1.00 81.25 266 TYR A CA 1
ATOM 2202 C C . TYR A 1 266 ? 18.749 4.813 12.649 1.00 81.25 266 TYR A C 1
ATOM 2204 O O . TYR A 1 266 ? 19.859 4.300 12.508 1.00 81.25 266 TYR A O 1
ATOM 2212 N N . GLY A 1 267 ? 17.720 4.578 11.820 1.00 78.00 267 GLY A N 1
ATOM 2213 C CA . GLY A 1 267 ? 17.726 3.790 10.572 1.00 78.00 267 GLY A CA 1
ATOM 2214 C C . GLY A 1 267 ? 18.901 4.105 9.665 1.00 78.00 267 GLY A C 1
ATOM 2215 O O . GLY A 1 267 ? 19.501 3.216 9.067 1.00 78.00 267 GLY A O 1
ATOM 2216 N N . ASN A 1 268 ? 19.230 5.391 9.633 1.00 76.94 268 ASN A N 1
ATOM 2217 C CA . ASN A 1 268 ? 20.075 6.018 8.636 1.00 76.94 268 ASN A CA 1
ATOM 2218 C C . ASN A 1 268 ? 21.292 6.726 9.246 1.00 76.94 268 ASN A C 1
ATOM 2220 O O . ASN A 1 268 ? 21.994 7.469 8.559 1.00 76.94 268 ASN A O 1
ATOM 2224 N N . LEU A 1 269 ? 21.581 6.504 10.535 1.00 78.88 269 LEU A N 1
ATOM 2225 C CA . LEU A 1 269 ? 22.862 6.909 11.109 1.00 78.88 269 LEU A CA 1
ATOM 2226 C C . LEU A 1 269 ? 23.968 6.121 10.400 1.00 78.88 269 LEU A C 1
ATOM 2228 O O . LEU A 1 269 ? 24.099 4.910 10.571 1.00 78.88 269 LEU A O 1
ATOM 2232 N N . GLY A 1 270 ? 24.707 6.837 9.550 1.00 64.25 270 GLY A N 1
ATOM 2233 C CA . GLY A 1 270 ? 25.492 6.280 8.458 1.00 64.25 270 GLY A CA 1
ATOM 2234 C C . GLY A 1 270 ? 26.354 5.071 8.817 1.00 64.25 270 GLY A C 1
ATOM 2235 O O . GLY A 1 270 ? 27.013 5.009 9.859 1.00 64.25 270 GLY A O 1
ATOM 2236 N N . ASN A 1 271 ? 26.431 4.147 7.858 1.00 60.53 271 ASN A N 1
ATOM 2237 C CA . ASN A 1 271 ? 27.307 2.978 7.896 1.00 60.53 271 ASN A CA 1
ATOM 2238 C C . ASN A 1 271 ? 28.780 3.325 8.170 1.00 60.53 271 ASN A C 1
ATOM 2240 O O . ASN A 1 271 ? 29.517 2.437 8.576 1.00 60.53 271 ASN A O 1
ATOM 2244 N N . SER A 1 272 ? 29.236 4.562 7.945 1.00 62.75 272 SER A N 1
ATOM 2245 C CA . SER A 1 272 ? 30.594 5.002 8.297 1.00 62.75 272 SER A CA 1
ATOM 2246 C C . SER A 1 272 ? 30.803 5.060 9.813 1.00 62.75 272 SER A C 1
ATOM 2248 O O . SER A 1 272 ? 31.790 4.523 10.312 1.00 62.75 272 SER A O 1
ATOM 2250 N N . SER A 1 273 ? 29.842 5.615 10.557 1.00 63.84 273 SER A N 1
ATOM 2251 C CA . SER A 1 273 ? 29.863 5.620 12.024 1.00 63.84 273 SER A CA 1
ATOM 2252 C C . SER A 1 273 ? 29.743 4.196 12.569 1.00 63.84 273 SER A C 1
ATOM 2254 O O . SER A 1 273 ? 30.557 3.774 13.390 1.00 63.84 273 SER A O 1
ATOM 2256 N N . GLN A 1 274 ? 28.816 3.394 12.028 1.00 64.06 274 GLN A N 1
ATOM 2257 C CA . GLN A 1 274 ? 28.679 1.991 12.436 1.00 64.06 274 GLN A CA 1
ATOM 2258 C C . GLN A 1 274 ? 29.901 1.139 12.076 1.00 64.06 274 GLN A C 1
ATOM 2260 O O . GLN A 1 274 ? 30.291 0.297 12.879 1.00 64.06 274 GLN A O 1
ATOM 2265 N N . ARG A 1 275 ? 30.538 1.348 10.915 1.00 67.88 275 ARG A N 1
ATOM 2266 C CA . ARG A 1 275 ? 31.785 0.655 10.553 1.00 67.88 275 ARG A CA 1
ATOM 2267 C C . ARG A 1 275 ? 32.909 1.022 11.508 1.00 67.88 275 ARG A C 1
ATOM 2269 O O . ARG A 1 275 ? 33.593 0.119 11.967 1.00 67.88 275 ARG A O 1
ATOM 2276 N N . ASN A 1 276 ? 33.062 2.295 11.866 1.00 73.75 276 ASN A N 1
ATOM 2277 C CA . ASN A 1 276 ? 34.092 2.713 12.816 1.00 73.75 276 ASN A CA 1
ATOM 2278 C C . ASN A 1 276 ? 33.843 2.141 14.216 1.00 73.75 276 ASN A C 1
ATOM 2280 O O . ASN A 1 276 ? 34.766 1.607 14.822 1.00 73.75 276 ASN A O 1
ATOM 2284 N N . ILE A 1 277 ? 32.598 2.153 14.701 1.00 73.44 277 ILE A N 1
ATOM 2285 C CA . ILE A 1 277 ? 32.236 1.535 15.986 1.00 73.44 277 ILE A CA 1
ATOM 2286 C C . ILE A 1 277 ? 32.457 0.021 15.941 1.00 73.44 277 ILE A C 1
ATOM 2288 O O . ILE A 1 277 ? 33.041 -0.533 16.865 1.00 73.44 277 ILE A O 1
ATOM 2292 N N . LYS A 1 278 ? 32.039 -0.658 14.866 1.00 74.12 278 LYS A N 1
ATOM 2293 C CA . LYS A 1 278 ? 32.203 -2.111 14.717 1.00 74.12 278 LYS A CA 1
ATOM 2294 C C . LYS A 1 278 ? 33.672 -2.500 14.594 1.00 74.12 278 LYS A C 1
ATOM 2296 O O . LYS A 1 278 ? 34.069 -3.497 15.183 1.00 74.12 278 LYS A O 1
ATOM 2301 N N . ASN A 1 279 ? 34.482 -1.702 13.903 1.00 79.31 279 ASN A N 1
ATOM 2302 C CA . ASN A 1 279 ? 35.926 -1.897 13.820 1.00 79.31 279 ASN A CA 1
ATOM 2303 C C . ASN A 1 279 ? 36.585 -1.664 15.184 1.00 79.31 279 ASN A C 1
ATOM 2305 O O . ASN A 1 279 ? 37.355 -2.508 15.623 1.00 79.31 279 ASN A O 1
ATOM 2309 N N . ASN A 1 280 ? 36.227 -0.599 15.904 1.00 80.31 280 ASN A N 1
ATOM 2310 C CA . ASN A 1 280 ? 36.767 -0.320 17.237 1.00 80.31 280 ASN A CA 1
ATOM 2311 C C . ASN A 1 280 ? 36.354 -1.383 18.262 1.00 80.31 280 ASN A C 1
ATOM 2313 O O . ASN A 1 280 ? 37.197 -1.860 19.013 1.00 80.31 280 ASN A O 1
ATOM 2317 N N . LEU A 1 281 ? 35.090 -1.814 18.254 1.00 78.31 281 LEU A N 1
ATOM 2318 C CA . LEU A 1 281 ? 34.588 -2.871 19.130 1.00 78.31 281 LEU A CA 1
ATOM 2319 C C . LEU A 1 281 ? 35.185 -4.233 18.760 1.00 78.31 281 LEU A C 1
ATOM 2321 O O . LEU A 1 281 ? 35.572 -4.982 19.645 1.00 78.31 281 LEU A O 1
ATOM 2325 N N . SER A 1 282 ? 35.316 -4.548 17.468 1.00 78.12 282 SER A N 1
ATOM 2326 C CA . SER A 1 282 ? 35.994 -5.765 17.011 1.00 78.12 282 SER A CA 1
ATOM 2327 C C . SER A 1 282 ? 37.475 -5.755 17.375 1.00 78.12 282 SER A C 1
ATOM 2329 O O . SER A 1 282 ? 38.012 -6.817 17.669 1.00 78.12 282 SER A O 1
ATOM 2331 N N . ASN A 1 283 ? 38.142 -4.601 17.346 1.00 78.56 283 ASN A N 1
ATOM 2332 C CA . ASN A 1 283 ? 39.544 -4.467 17.735 1.00 78.56 283 ASN A CA 1
ATOM 2333 C C . ASN A 1 283 ? 39.703 -4.576 19.257 1.00 78.56 283 ASN A C 1
ATOM 2335 O O . ASN A 1 283 ? 40.586 -5.296 19.717 1.00 78.56 283 ASN A O 1
ATOM 2339 N N . ALA A 1 284 ? 38.803 -3.960 20.029 1.00 76.88 284 ALA A N 1
ATOM 2340 C CA . ALA A 1 284 ? 38.754 -4.100 21.482 1.00 76.88 284 ALA A CA 1
ATOM 2341 C C . ALA A 1 284 ? 38.494 -5.559 21.889 1.00 76.88 284 ALA A C 1
ATOM 2343 O O . ALA A 1 284 ? 39.267 -6.131 22.652 1.00 76.88 284 ALA A O 1
ATOM 2344 N N . LEU A 1 285 ? 37.479 -6.200 21.298 1.00 71.38 285 LEU A N 1
ATOM 2345 C CA . LEU A 1 285 ? 37.141 -7.598 21.562 1.00 71.38 285 LEU A CA 1
ATOM 2346 C C . LEU A 1 285 ? 38.188 -8.572 21.020 1.00 71.38 285 LEU A C 1
ATOM 2348 O O . LEU A 1 285 ? 38.403 -9.594 21.654 1.00 71.38 285 LEU A O 1
ATOM 2352 N N . ARG A 1 286 ? 38.889 -8.293 19.908 1.00 67.69 286 ARG A N 1
ATOM 2353 C CA . ARG A 1 286 ? 40.060 -9.099 19.501 1.00 67.69 286 ARG A CA 1
ATOM 2354 C C . ARG A 1 286 ? 41.176 -9.009 20.528 1.00 67.69 286 ARG A C 1
ATOM 2356 O O . ARG A 1 286 ? 41.791 -10.032 20.811 1.00 67.69 286 ARG A O 1
ATOM 2363 N N . GLY A 1 287 ? 41.408 -7.833 21.108 1.00 68.12 287 GLY A N 1
ATOM 2364 C CA . GLY A 1 287 ? 42.343 -7.675 22.220 1.00 68.12 287 GLY A CA 1
ATOM 2365 C C . GLY A 1 287 ? 41.981 -8.579 23.400 1.00 68.12 287 GLY A C 1
ATOM 2366 O O . GLY A 1 287 ? 42.849 -9.253 23.940 1.00 68.12 287 GLY A O 1
ATOM 2367 N N . THR A 1 288 ? 40.692 -8.676 23.736 1.00 66.25 288 THR A N 1
ATOM 2368 C CA . THR A 1 288 ? 40.218 -9.472 24.882 1.00 66.25 288 THR A CA 1
ATOM 2369 C C . THR A 1 288 ? 40.048 -10.972 24.583 1.00 66.25 288 THR A C 1
ATOM 2371 O O . THR A 1 288 ? 40.316 -11.801 25.443 1.00 66.25 288 THR A O 1
ATOM 2374 N N . PHE A 1 289 ? 39.633 -11.356 23.370 1.00 52.56 289 PHE A N 1
ATOM 2375 C CA . PHE A 1 289 ? 39.326 -12.748 22.991 1.00 52.56 289 PHE A CA 1
ATOM 2376 C C . PHE A 1 289 ? 40.440 -13.469 22.217 1.00 52.56 289 PHE A C 1
ATOM 2378 O O . PHE A 1 289 ? 40.376 -14.694 22.068 1.00 52.56 289 PHE A O 1
ATOM 2385 N N . SER A 1 290 ? 41.481 -12.770 21.749 1.00 51.88 290 SER A N 1
ATOM 2386 C CA . SER A 1 290 ? 42.664 -13.434 21.167 1.00 51.88 290 SER A CA 1
ATOM 2387 C C . SER A 1 290 ? 43.430 -14.281 22.187 1.00 51.88 290 SER A C 1
ATOM 2389 O O . SER A 1 290 ? 44.109 -15.222 21.791 1.00 51.88 290 SER A O 1
ATOM 2391 N N . GLN A 1 291 ? 43.249 -14.038 23.490 1.00 54.78 291 GLN A N 1
ATOM 2392 C CA . GLN A 1 291 ? 43.781 -14.913 24.540 1.00 54.78 291 GLN A CA 1
ATOM 2393 C C . GLN A 1 291 ? 42.938 -16.177 24.789 1.00 54.78 291 GLN A C 1
ATOM 2395 O O . GLN A 1 291 ? 43.446 -17.129 25.369 1.00 54.78 291 GLN A O 1
ATOM 2400 N N . ILE A 1 292 ? 41.678 -16.232 24.337 1.00 54.66 292 ILE A N 1
ATOM 2401 C CA . ILE A 1 292 ? 40.756 -17.351 24.632 1.00 54.66 292 ILE A CA 1
ATOM 2402 C C . ILE A 1 292 ? 40.618 -18.321 23.441 1.00 54.66 292 ILE A C 1
ATOM 2404 O O . ILE A 1 292 ? 40.203 -19.467 23.601 1.00 54.66 292 ILE A O 1
ATOM 2408 N N . THR A 1 293 ? 40.990 -17.910 22.226 1.00 48.62 293 THR A N 1
ATOM 2409 C CA . THR A 1 293 ? 40.663 -18.653 20.992 1.00 48.62 293 THR A CA 1
ATOM 2410 C C . THR A 1 293 ? 41.750 -19.599 20.469 1.00 48.62 293 THR A C 1
ATOM 2412 O O . THR A 1 293 ? 41.538 -20.259 19.454 1.00 48.62 293 THR A O 1
ATOM 2415 N N . THR A 1 294 ? 42.868 -19.780 21.173 1.00 51.94 294 THR A N 1
ATOM 2416 C CA . THR A 1 294 ? 43.893 -20.775 20.796 1.00 51.94 294 THR A CA 1
ATOM 2417 C C . THR A 1 294 ? 43.530 -22.229 21.128 1.00 51.94 294 THR A C 1
ATOM 2419 O O . THR A 1 294 ? 44.274 -23.120 20.728 1.00 51.94 294 THR A O 1
ATOM 2422 N N . TYR A 1 295 ? 42.393 -22.511 21.784 1.00 50.47 295 TYR A N 1
ATOM 2423 C CA . TYR A 1 295 ? 42.108 -23.858 22.310 1.00 50.47 295 TYR A CA 1
ATOM 2424 C C . TYR A 1 295 ? 40.998 -24.672 21.617 1.00 50.47 295 TYR A C 1
ATOM 2426 O O . TYR A 1 295 ? 40.735 -25.791 22.036 1.00 50.47 295 TYR A O 1
ATOM 2434 N N . ASN A 1 296 ? 40.352 -24.196 20.545 1.00 48.84 296 ASN A N 1
ATOM 2435 C CA . ASN A 1 296 ? 39.309 -24.995 19.875 1.00 48.84 296 ASN A CA 1
ATOM 2436 C C . ASN A 1 296 ? 39.383 -24.919 18.345 1.00 48.84 296 ASN A C 1
ATOM 2438 O O . ASN A 1 296 ? 38.716 -24.121 17.694 1.00 48.84 296 ASN A O 1
ATOM 2442 N N . LYS A 1 297 ? 40.201 -25.804 17.766 1.00 48.09 297 LYS A N 1
ATOM 2443 C CA . LYS A 1 297 ? 40.482 -25.909 16.324 1.00 48.09 297 LYS A CA 1
ATOM 2444 C C . LYS A 1 297 ? 39.476 -26.785 15.543 1.00 48.09 297 LYS A C 1
ATOM 2446 O O . LYS A 1 297 ? 39.786 -27.196 14.433 1.00 48.09 297 LYS A O 1
ATOM 2451 N N . GLY A 1 298 ? 38.305 -27.112 16.102 1.00 49.56 298 GLY A N 1
ATOM 2452 C CA . GLY A 1 298 ? 37.496 -28.242 15.607 1.00 49.56 298 GLY A CA 1
ATOM 2453 C C . GLY A 1 298 ? 36.093 -27.964 15.059 1.00 49.56 298 GLY A C 1
ATOM 2454 O O . GLY A 1 298 ? 35.554 -28.825 14.375 1.00 49.56 298 GLY A O 1
ATOM 2455 N N . ILE A 1 299 ? 35.467 -26.814 15.332 1.00 41.66 299 ILE A N 1
ATOM 2456 C CA . ILE A 1 299 ? 34.043 -26.619 15.001 1.00 41.66 299 ILE A CA 1
ATOM 2457 C C . ILE A 1 299 ? 33.855 -25.297 14.260 1.00 41.66 299 ILE A C 1
ATOM 2459 O O . ILE A 1 299 ? 33.566 -24.253 14.839 1.00 41.66 299 ILE A O 1
ATOM 2463 N N . ASN A 1 300 ? 34.008 -25.358 12.938 1.00 37.34 300 ASN A N 1
ATOM 2464 C CA . ASN A 1 300 ? 33.637 -24.279 12.030 1.00 37.34 300 ASN A CA 1
ATOM 2465 C C . ASN A 1 300 ? 32.118 -24.345 11.777 1.00 37.34 300 ASN A C 1
ATOM 2467 O O . ASN A 1 300 ? 31.665 -24.613 10.666 1.00 37.34 300 ASN A O 1
ATOM 2471 N N . ILE A 1 301 ? 31.305 -24.107 12.815 1.00 39.94 301 ILE A N 1
ATOM 2472 C CA . ILE A 1 301 ? 29.907 -23.710 12.603 1.00 39.94 301 ILE A CA 1
ATOM 2473 C C . ILE A 1 301 ? 29.979 -22.269 12.108 1.00 39.94 301 ILE A C 1
ATOM 2475 O O . ILE A 1 301 ? 29.797 -21.308 12.855 1.00 39.94 301 ILE A O 1
ATOM 2479 N N . SER A 1 302 ? 30.285 -22.098 10.820 1.00 35.50 302 SER A N 1
ATOM 2480 C CA . SER A 1 302 ? 29.876 -20.880 10.151 1.00 35.50 302 SER A CA 1
ATOM 2481 C C . SER A 1 302 ? 28.357 -20.932 10.198 1.00 35.50 302 SER A C 1
ATOM 2483 O O . SER A 1 302 ? 27.734 -21.662 9.425 1.00 35.50 302 SER A O 1
ATOM 2485 N N . PHE A 1 303 ? 27.758 -20.208 11.144 1.00 38.50 303 PHE A N 1
ATOM 2486 C CA . PHE A 1 303 ? 26.375 -19.778 11.030 1.00 38.50 303 PHE A CA 1
ATOM 2487 C C . PHE A 1 303 ? 26.366 -18.931 9.761 1.00 38.50 303 PHE A C 1
ATOM 2489 O O . PHE A 1 303 ? 26.646 -17.729 9.778 1.00 38.50 303 PHE A O 1
ATOM 2496 N N . ARG A 1 304 ? 26.242 -19.617 8.616 1.00 39.28 304 ARG A N 1
ATOM 2497 C CA . ARG A 1 304 ? 26.171 -19.013 7.301 1.00 39.28 304 ARG A CA 1
ATOM 2498 C C . ARG A 1 304 ? 25.011 -18.062 7.479 1.00 39.28 304 ARG A C 1
ATOM 2500 O O . ARG A 1 304 ? 23.906 -18.499 7.786 1.00 39.28 304 ARG A O 1
ATOM 2507 N N . ARG A 1 305 ? 25.336 -16.772 7.434 1.00 42.50 305 ARG A N 1
ATOM 2508 C CA . ARG A 1 305 ? 24.472 -15.591 7.500 1.00 42.50 305 ARG A CA 1
ATOM 2509 C C . ARG A 1 305 ? 23.471 -15.629 6.333 1.00 42.50 305 ARG A C 1
ATOM 2511 O O . ARG A 1 305 ? 23.451 -14.775 5.457 1.00 42.50 305 ARG A O 1
ATOM 2518 N N . GLY A 1 306 ? 22.737 -16.726 6.265 1.00 38.88 306 GLY A N 1
ATOM 2519 C CA . GLY A 1 306 ? 21.973 -17.223 5.150 1.00 38.88 306 GLY A CA 1
ATOM 2520 C C . GLY A 1 306 ? 20.537 -16.866 5.417 1.00 38.88 306 GLY A C 1
ATOM 2521 O O . GLY A 1 306 ? 19.896 -17.479 6.261 1.00 38.88 306 GLY A O 1
ATOM 2522 N N . ILE A 1 307 ? 20.121 -15.797 4.747 1.00 39.31 307 ILE A N 1
ATOM 2523 C CA . ILE A 1 307 ? 18.838 -15.607 4.056 1.00 39.31 307 ILE A CA 1
ATOM 2524 C C . ILE A 1 307 ? 18.620 -14.099 3.819 1.00 39.31 307 ILE A C 1
ATOM 2526 O O . ILE A 1 307 ? 17.990 -13.746 2.835 1.00 39.31 307 ILE A O 1
ATOM 2530 N N . LEU A 1 308 ? 19.222 -13.184 4.604 1.00 41.12 308 LEU A N 1
ATOM 2531 C CA . LEU A 1 308 ? 18.918 -11.736 4.498 1.00 41.12 308 LEU A CA 1
ATOM 2532 C C . LEU A 1 308 ? 20.086 -10.753 4.754 1.00 41.12 308 LEU A C 1
ATOM 2534 O O . LEU A 1 308 ? 19.850 -9.600 5.102 1.00 41.12 308 LEU A O 1
ATOM 2538 N N . VAL A 1 309 ? 21.353 -11.154 4.589 1.00 40.72 309 VAL A N 1
ATOM 2539 C CA . VAL A 1 309 ? 22.508 -10.264 4.882 1.00 40.72 309 VAL A CA 1
ATOM 2540 C C . VAL A 1 309 ? 22.829 -9.234 3.788 1.00 40.72 309 VAL A C 1
ATOM 2542 O O . VAL A 1 309 ? 23.691 -8.377 3.984 1.00 40.72 309 VAL A O 1
ATOM 2545 N N . ASN A 1 310 ? 22.072 -9.204 2.690 1.00 52.25 310 ASN A N 1
ATOM 2546 C CA . ASN A 1 310 ? 22.119 -8.050 1.795 1.00 52.25 310 ASN A CA 1
ATOM 2547 C C . ASN A 1 310 ? 21.465 -6.830 2.459 1.00 52.25 310 ASN A C 1
ATOM 2549 O O . ASN A 1 310 ? 20.416 -6.935 3.094 1.00 52.25 310 ASN A O 1
ATOM 2553 N N . LEU A 1 311 ? 22.106 -5.665 2.303 1.00 48.94 311 LEU A N 1
ATOM 2554 C CA . LEU A 1 311 ? 21.671 -4.353 2.805 1.00 48.94 311 LEU A CA 1
ATOM 2555 C C . LEU A 1 311 ? 20.182 -4.049 2.542 1.00 48.94 311 LEU A C 1
ATOM 2557 O O . LEU A 1 311 ? 19.563 -3.321 3.321 1.00 48.94 311 LEU A O 1
ATOM 2561 N N . ASP A 1 312 ? 19.600 -4.652 1.508 1.00 62.12 312 ASP A N 1
ATOM 2562 C CA . ASP A 1 312 ? 18.186 -4.530 1.152 1.00 62.12 312 ASP A CA 1
ATOM 2563 C C . ASP A 1 312 ? 17.232 -5.128 2.200 1.00 62.12 312 ASP A C 1
ATOM 2565 O O . ASP A 1 312 ? 16.162 -4.569 2.449 1.00 62.12 312 ASP A O 1
ATOM 2569 N N . GLY A 1 313 ? 17.632 -6.197 2.900 1.00 69.38 313 GLY A N 1
ATOM 2570 C CA . GLY A 1 313 ? 16.777 -6.878 3.879 1.00 69.38 313 GLY A CA 1
ATOM 2571 C C . GLY A 1 313 ? 16.407 -5.994 5.073 1.00 69.38 313 GLY A C 1
ATOM 2572 O O . GLY A 1 313 ? 15.254 -5.972 5.506 1.00 69.38 313 GLY A O 1
ATOM 2573 N N . ARG A 1 314 ? 17.360 -5.195 5.576 1.00 74.12 314 ARG A N 1
ATOM 2574 C CA . ARG A 1 314 ? 17.112 -4.254 6.685 1.00 74.12 314 ARG A CA 1
ATOM 2575 C C . ARG A 1 314 ? 16.137 -3.156 6.286 1.00 74.12 314 ARG A C 1
ATOM 2577 O O . ARG A 1 314 ? 15.235 -2.826 7.050 1.00 74.12 314 ARG A O 1
ATOM 2584 N N . LYS A 1 315 ? 16.310 -2.592 5.091 1.00 77.00 315 LYS A N 1
ATOM 2585 C CA . LYS A 1 315 ? 15.480 -1.486 4.612 1.00 77.00 315 LYS A CA 1
ATOM 2586 C C . LYS A 1 315 ? 14.049 -1.933 4.295 1.00 77.00 315 LYS A C 1
ATOM 2588 O O . LYS A 1 315 ? 13.104 -1.226 4.633 1.00 77.00 315 LYS A O 1
ATOM 2593 N N . MET A 1 316 ? 13.876 -3.123 3.714 1.00 78.50 316 MET A N 1
ATOM 2594 C CA . MET A 1 316 ? 12.551 -3.727 3.520 1.00 78.50 316 MET A CA 1
ATOM 2595 C C . MET A 1 316 ? 11.849 -3.964 4.861 1.00 78.50 316 MET A C 1
ATOM 2597 O O . MET A 1 316 ? 10.666 -3.669 5.021 1.00 78.50 316 MET A O 1
ATOM 2601 N N . PHE A 1 317 ? 12.591 -4.454 5.851 1.00 80.62 317 PHE A N 1
ATOM 2602 C CA . PHE A 1 317 ? 12.055 -4.677 7.182 1.00 80.62 317 PHE A CA 1
ATOM 2603 C C . PHE A 1 317 ? 11.635 -3.369 7.879 1.00 80.62 317 PHE A C 1
ATOM 2605 O O . PHE A 1 317 ? 10.546 -3.294 8.450 1.00 80.62 317 PHE A O 1
ATOM 2612 N N . LEU A 1 318 ? 12.444 -2.309 7.773 1.00 82.06 318 LEU A N 1
ATOM 2613 C CA . LEU A 1 318 ? 12.052 -0.973 8.229 1.00 82.06 318 LEU A CA 1
ATOM 2614 C C . LEU A 1 318 ? 10.752 -0.530 7.553 1.00 82.06 318 LEU A C 1
ATOM 2616 O O . LEU A 1 318 ? 9.821 -0.143 8.255 1.00 82.06 318 LEU A O 1
ATOM 2620 N N . ALA A 1 319 ? 10.638 -0.687 6.231 1.00 85.38 319 ALA A N 1
ATOM 2621 C CA . ALA A 1 319 ? 9.427 -0.343 5.487 1.00 85.38 319 ALA A CA 1
ATOM 2622 C C . ALA A 1 319 ? 8.180 -1.030 6.063 1.00 85.38 319 ALA A C 1
ATOM 2624 O O . ALA A 1 319 ? 7.169 -0.373 6.315 1.00 85.38 319 ALA A O 1
ATOM 2625 N N . ILE A 1 320 ? 8.280 -2.331 6.357 1.00 86.19 320 ILE A N 1
ATOM 2626 C CA . ILE A 1 320 ? 7.211 -3.111 6.994 1.00 86.19 320 ILE A CA 1
ATOM 2627 C C . ILE A 1 320 ? 6.754 -2.459 8.306 1.00 86.19 320 ILE A C 1
ATOM 2629 O O . ILE A 1 320 ? 5.554 -2.305 8.529 1.00 86.19 320 ILE A O 1
ATOM 2633 N N . ILE A 1 321 ? 7.686 -2.025 9.155 1.00 86.62 321 ILE A N 1
ATOM 2634 C CA . ILE A 1 321 ? 7.365 -1.365 10.426 1.00 86.62 321 ILE A CA 1
ATOM 2635 C C . ILE A 1 321 ? 6.607 -0.056 10.200 1.00 86.62 321 ILE A C 1
ATOM 2637 O O . ILE A 1 321 ? 5.608 0.192 10.877 1.00 86.62 321 ILE A O 1
ATOM 2641 N N . TYR A 1 322 ? 7.048 0.775 9.252 1.00 89.56 322 TYR A N 1
ATOM 2642 C CA . TYR A 1 322 ? 6.351 2.022 8.931 1.00 89.56 322 TYR A CA 1
ATOM 2643 C C . TYR A 1 322 ? 4.922 1.768 8.481 1.00 89.56 322 TYR A C 1
ATOM 2645 O O . TYR A 1 322 ? 3.997 2.425 8.953 1.00 89.56 322 TYR A O 1
ATOM 2653 N N . TYR A 1 323 ? 4.722 0.788 7.607 1.00 91.69 323 TYR A N 1
ATOM 2654 C CA . TYR A 1 323 ? 3.393 0.418 7.140 1.00 91.69 323 TYR A CA 1
ATOM 2655 C C . TYR A 1 323 ? 2.499 -0.098 8.265 1.00 91.69 323 TYR A C 1
ATOM 2657 O O . TYR A 1 323 ? 1.321 0.261 8.328 1.00 91.69 323 TYR A O 1
ATOM 2665 N N . ILE A 1 324 ? 3.060 -0.856 9.207 1.00 90.19 324 ILE A N 1
ATOM 2666 C CA . ILE A 1 324 ? 2.333 -1.251 10.410 1.00 90.19 324 ILE A CA 1
ATOM 2667 C C . ILE A 1 324 ? 1.957 -0.023 11.256 1.00 90.19 324 ILE A C 1
ATOM 2669 O O . ILE A 1 324 ? 0.828 0.049 11.739 1.00 90.19 324 ILE A O 1
ATOM 2673 N N . ALA A 1 325 ? 2.837 0.972 11.391 1.00 91.62 325 ALA A N 1
ATOM 2674 C CA . ALA A 1 325 ? 2.524 2.209 12.105 1.00 91.62 325 ALA A CA 1
ATOM 2675 C C . ALA A 1 325 ? 1.401 3.012 11.420 1.00 91.62 325 ALA A C 1
ATOM 2677 O O . ALA A 1 325 ? 0.459 3.430 12.094 1.00 91.62 325 ALA A O 1
ATOM 2678 N N . PHE A 1 326 ? 1.427 3.164 10.088 1.00 94.25 326 PHE A N 1
ATOM 2679 C CA . PHE A 1 326 ? 0.325 3.781 9.331 1.00 94.25 326 PHE A CA 1
ATOM 2680 C C . PHE A 1 326 ? -0.997 3.046 9.558 1.00 94.25 326 PHE A C 1
ATOM 2682 O O . PHE A 1 326 ? -2.019 3.680 9.828 1.00 94.25 326 PHE A O 1
ATOM 2689 N N . PHE A 1 327 ? -0.978 1.711 9.519 1.00 94.69 327 PHE A N 1
ATOM 2690 C CA . PHE A 1 327 ? -2.151 0.897 9.824 1.00 94.69 327 PHE A CA 1
ATOM 2691 C C . PHE A 1 327 ? -2.656 1.120 11.253 1.00 94.69 327 PHE A C 1
ATOM 2693 O O . PHE A 1 327 ? -3.854 1.314 11.452 1.00 94.69 327 PHE A O 1
ATOM 2700 N N . ALA A 1 328 ? -1.760 1.122 12.242 1.00 91.25 328 ALA A N 1
ATOM 2701 C CA . ALA A 1 328 ? -2.095 1.328 13.646 1.00 91.25 328 ALA A CA 1
ATOM 2702 C C . ALA A 1 328 ? -2.769 2.685 13.875 1.00 91.25 328 ALA A C 1
ATOM 2704 O O . ALA A 1 328 ? -3.839 2.762 14.478 1.00 91.25 328 ALA A O 1
ATOM 2705 N N . VAL A 1 329 ? -2.184 3.755 13.334 1.00 92.00 329 VAL A N 1
ATOM 2706 C CA . VAL A 1 329 ? -2.729 5.111 13.448 1.00 92.00 329 VAL A CA 1
ATOM 2707 C C . VAL A 1 329 ? -4.075 5.224 12.736 1.00 92.00 329 VAL A C 1
ATOM 2709 O O . VAL A 1 329 ? -5.006 5.806 13.289 1.00 92.00 329 VAL A O 1
ATOM 2712 N N . GLY A 1 330 ? -4.231 4.605 11.564 1.00 93.12 330 GLY A N 1
ATOM 2713 C CA . GLY A 1 330 ? -5.527 4.526 10.890 1.00 93.12 330 GLY A CA 1
ATOM 2714 C C . GLY A 1 330 ? -6.577 3.775 11.712 1.00 93.12 330 GLY A C 1
ATOM 2715 O O . GLY A 1 330 ? -7.725 4.204 11.814 1.00 93.12 330 GLY A O 1
ATOM 2716 N N . TYR A 1 331 ? -6.191 2.673 12.356 1.00 91.56 331 TYR A N 1
ATOM 2717 C CA . TYR A 1 331 ? -7.069 1.920 13.252 1.00 91.56 331 TYR A CA 1
ATOM 2718 C C . TYR A 1 331 ? -7.546 2.777 14.437 1.00 91.56 331 TYR A C 1
ATOM 2720 O O . TYR A 1 331 ? -8.737 2.787 14.773 1.00 91.56 331 TYR A O 1
ATOM 2728 N N . ILE A 1 332 ? -6.623 3.517 15.053 1.00 88.25 332 ILE A N 1
ATOM 2729 C CA . ILE A 1 332 ? -6.900 4.421 16.172 1.00 88.25 332 ILE A CA 1
ATOM 2730 C C . ILE A 1 332 ? -7.829 5.556 15.733 1.00 88.25 332 ILE A C 1
ATOM 2732 O O . ILE A 1 332 ? -8.851 5.771 16.383 1.00 88.25 332 ILE A O 1
ATOM 2736 N N . ASP A 1 333 ? -7.538 6.225 14.613 1.00 88.81 333 ASP A N 1
ATOM 2737 C CA . ASP A 1 333 ? -8.383 7.294 14.065 1.00 88.81 333 ASP A CA 1
ATOM 2738 C C . ASP A 1 333 ? -9.826 6.815 13.844 1.00 88.81 333 ASP A C 1
ATOM 2740 O O . ASP A 1 333 ? -10.787 7.423 14.321 1.00 88.81 333 ASP A O 1
ATOM 2744 N N . GLY A 1 334 ? -9.988 5.654 13.209 1.00 87.75 334 GLY A N 1
ATOM 2745 C CA . GLY A 1 334 ? -11.304 5.057 13.017 1.00 87.75 334 GLY A CA 1
ATOM 2746 C C . GLY A 1 334 ? -12.033 4.751 14.336 1.00 87.75 334 GLY A C 1
ATOM 2747 O O . GLY A 1 334 ? -13.241 4.970 14.452 1.00 87.75 334 GLY A O 1
ATOM 2748 N N . THR A 1 335 ? -11.299 4.307 15.360 1.00 85.12 335 THR A N 1
ATOM 2749 C CA . THR A 1 335 ? -11.851 4.042 16.699 1.00 85.12 335 THR A CA 1
ATOM 2750 C C . THR A 1 335 ? -12.327 5.326 17.381 1.00 85.12 335 THR A C 1
ATOM 2752 O O . THR A 1 335 ? -13.435 5.350 17.921 1.00 85.12 335 THR A O 1
ATOM 2755 N N . ILE A 1 336 ? -11.539 6.403 17.323 1.00 85.12 336 ILE A N 1
ATOM 2756 C CA . ILE A 1 336 ? -11.897 7.711 17.894 1.00 85.12 336 ILE A CA 1
ATOM 2757 C C . ILE A 1 336 ? -13.182 8.236 17.255 1.00 85.12 336 ILE A C 1
ATOM 2759 O O . ILE A 1 336 ? -14.118 8.618 17.958 1.00 85.12 336 ILE A O 1
ATOM 2763 N N . ARG A 1 337 ? -13.265 8.189 15.922 1.00 83.62 337 ARG A N 1
ATOM 2764 C CA . ARG A 1 337 ? -14.451 8.624 15.169 1.00 83.62 337 ARG A CA 1
ATOM 2765 C C . ARG A 1 337 ? -15.696 7.844 15.555 1.00 83.62 337 ARG A C 1
ATOM 2767 O O . ARG A 1 337 ? -16.772 8.417 15.684 1.00 83.62 337 ARG A O 1
ATOM 2774 N N . TYR A 1 338 ? -15.549 6.545 15.793 1.00 82.81 338 TYR A N 1
ATOM 2775 C CA . TYR A 1 338 ? -16.666 5.730 16.240 1.00 82.81 338 TYR A CA 1
ATOM 2776 C C . TYR A 1 338 ? -17.172 6.110 17.637 1.00 82.81 338 TYR A C 1
ATOM 2778 O O . TYR A 1 338 ? -18.383 6.193 17.849 1.00 82.81 338 TYR A O 1
ATOM 2786 N N . ILE A 1 339 ? -16.261 6.357 18.582 1.00 81.62 339 ILE A N 1
ATOM 2787 C CA . ILE A 1 339 ? -16.621 6.821 19.930 1.00 81.62 339 ILE A CA 1
ATOM 2788 C C . ILE A 1 339 ? -17.376 8.151 19.825 1.00 81.62 339 ILE A C 1
ATOM 2790 O O . ILE A 1 339 ? -18.472 8.283 20.363 1.00 81.62 339 ILE A O 1
ATOM 2794 N N . ASN A 1 340 ? -16.840 9.079 19.032 1.00 80.56 340 ASN A N 1
ATOM 2795 C CA . ASN A 1 340 ? -17.440 10.377 18.746 1.00 80.56 340 ASN A CA 1
ATOM 2796 C C . ASN A 1 340 ? -18.861 10.265 18.155 1.00 80.56 340 ASN A C 1
ATOM 2798 O O . ASN A 1 340 ? -19.774 10.944 18.621 1.00 80.56 340 ASN A O 1
ATOM 2802 N N . SER A 1 341 ? -19.077 9.378 17.174 1.00 79.25 341 SER A N 1
ATOM 2803 C CA . SER A 1 341 ? -20.404 9.181 16.570 1.00 79.25 341 SER A CA 1
ATOM 2804 C C . SER A 1 341 ? -21.431 8.606 17.553 1.00 79.25 341 SER A C 1
ATOM 2806 O O . SER A 1 341 ? -22.597 8.997 17.536 1.00 79.25 341 SER A O 1
ATOM 2808 N N . ASN A 1 342 ? -21.002 7.704 18.443 1.00 74.06 342 ASN A N 1
ATOM 2809 C CA . ASN A 1 342 ? -21.890 7.103 19.437 1.00 74.06 342 ASN A CA 1
ATOM 2810 C C . ASN A 1 342 ? -22.332 8.126 20.490 1.00 74.06 342 ASN A C 1
ATOM 2812 O O . ASN A 1 342 ? -23.515 8.172 20.820 1.00 74.06 342 ASN A O 1
ATOM 2816 N N . GLU A 1 343 ? -21.409 8.947 20.998 1.00 73.12 343 GLU A N 1
ATOM 2817 C CA . GLU A 1 343 ? -21.723 9.999 21.975 1.00 73.12 343 GLU A CA 1
ATOM 2818 C C . GLU A 1 343 ? -22.762 10.977 21.414 1.00 73.12 343 GLU A C 1
ATOM 2820 O O . GLU A 1 343 ? -23.748 11.283 22.081 1.00 73.12 343 GLU A O 1
ATOM 2825 N N . CYS A 1 344 ? -22.604 11.384 20.151 1.00 62.28 344 CYS A N 1
ATOM 2826 C CA . CYS A 1 344 ? -23.558 12.260 19.475 1.00 62.28 344 CYS A CA 1
ATOM 2827 C C . CYS A 1 344 ? -24.955 11.618 19.390 1.00 62.28 344 CYS A C 1
ATOM 2829 O O . CYS A 1 344 ? -25.946 12.233 19.781 1.00 62.28 344 CYS A O 1
ATOM 2831 N N . SER A 1 345 ? -25.035 10.345 18.982 1.00 68.31 345 SER A N 1
ATOM 2832 C CA . SER A 1 345 ? -26.315 9.626 18.904 1.00 68.31 345 SER A CA 1
ATOM 2833 C C . SER A 1 345 ? -27.024 9.492 20.260 1.00 68.31 345 SER A C 1
ATOM 2835 O O . SER A 1 345 ? -28.251 9.562 20.320 1.00 68.31 345 SER A O 1
ATOM 2837 N N . GLN A 1 346 ? -26.269 9.342 21.355 1.00 68.06 346 GLN A N 1
ATOM 2838 C CA . GLN A 1 346 ? -26.829 9.271 22.705 1.00 68.06 346 GLN A CA 1
ATOM 2839 C C . GLN A 1 346 ? -27.361 10.629 23.172 1.00 68.06 346 GLN A C 1
ATOM 2841 O O . GLN A 1 346 ? -28.457 10.680 23.723 1.00 68.06 346 GLN A O 1
ATOM 2846 N N . ILE A 1 347 ? -26.633 11.722 22.921 1.00 66.19 347 ILE A N 1
ATOM 2847 C CA . ILE A 1 347 ? -27.072 13.083 23.277 1.00 66.19 347 ILE A CA 1
ATOM 2848 C C . ILE A 1 347 ? -28.382 13.430 22.561 1.00 66.19 347 ILE A C 1
ATOM 2850 O O . ILE A 1 347 ? -29.331 13.863 23.212 1.00 66.19 347 ILE A O 1
ATOM 2854 N N . PHE A 1 348 ? -28.471 13.159 21.254 1.00 65.00 348 PHE A N 1
ATOM 2855 C CA . PHE A 1 348 ? -29.706 13.367 20.492 1.00 65.00 348 PHE A CA 1
ATOM 2856 C C . PHE A 1 348 ? -30.875 12.544 21.044 1.00 65.00 348 PHE A C 1
ATOM 2858 O O . PHE A 1 348 ? -31.988 13.053 21.149 1.00 65.00 348 PHE A O 1
ATOM 2865 N N . TYR A 1 349 ? -30.632 11.292 21.444 1.00 66.94 349 TYR A N 1
ATOM 2866 C CA . TYR A 1 349 ? -31.663 10.450 22.048 1.00 66.94 349 TYR A CA 1
ATOM 2867 C C . TYR A 1 349 ? -32.184 11.037 23.369 1.00 66.94 349 TYR A C 1
ATOM 2869 O O . TYR A 1 349 ? -33.394 11.166 23.541 1.00 66.94 349 TYR A O 1
ATOM 2877 N N . TYR A 1 350 ? -31.289 11.446 24.276 1.00 67.75 350 TYR A N 1
ATOM 2878 C CA . TYR A 1 350 ? -31.682 12.055 25.551 1.00 67.75 350 TYR A CA 1
ATOM 2879 C C . TYR A 1 350 ? -32.405 13.391 25.372 1.00 67.75 350 TYR A C 1
ATOM 2881 O O . TYR A 1 350 ? -33.329 13.682 26.129 1.00 67.75 350 TYR A O 1
ATOM 2889 N N . GLN A 1 351 ? -32.025 14.192 24.373 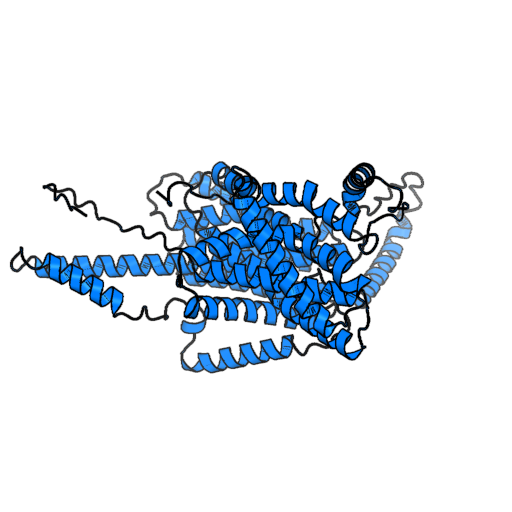1.00 71.25 351 GLN A N 1
ATOM 2890 C CA . GLN A 1 351 ? -32.713 15.445 24.072 1.00 71.25 351 GLN A CA 1
ATOM 2891 C C . GLN A 1 351 ? -34.143 15.196 23.569 1.00 71.25 351 GLN A C 1
ATOM 2893 O O . GLN A 1 351 ? -35.071 15.824 24.069 1.00 71.25 351 GLN A O 1
ATOM 2898 N N . ILE A 1 352 ? -34.338 14.221 22.672 1.00 71.25 352 ILE A N 1
ATOM 2899 C CA . ILE A 1 352 ? -35.671 13.824 22.184 1.00 71.25 352 ILE A CA 1
ATOM 2900 C C . ILE A 1 352 ? -36.534 13.245 23.318 1.00 71.25 352 ILE A C 1
ATOM 2902 O O . ILE A 1 352 ? -37.724 13.541 23.396 1.00 71.25 352 ILE A O 1
ATOM 2906 N N . GLU A 1 353 ? -35.964 12.420 24.203 1.00 73.56 353 GLU A N 1
ATOM 2907 C CA . GLU A 1 353 ? -36.699 11.858 25.347 1.00 73.56 353 GLU A CA 1
ATOM 2908 C C . GLU A 1 353 ? -37.086 12.957 26.357 1.00 73.56 353 GLU A C 1
ATOM 2910 O O . GLU A 1 353 ? -38.225 13.000 26.815 1.00 73.56 353 GLU A O 1
ATOM 2915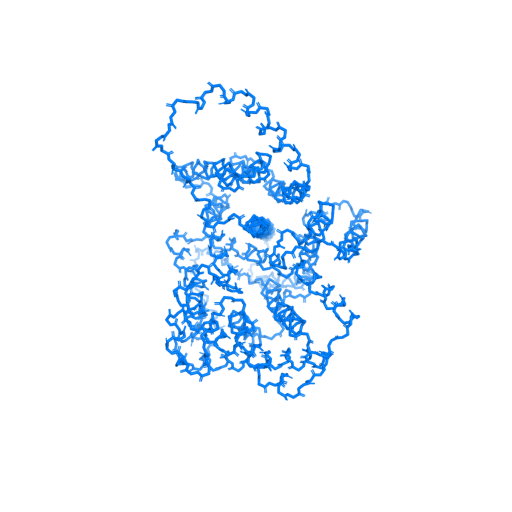 N N . SER A 1 354 ? -36.177 13.902 26.630 1.00 73.25 354 SER A N 1
ATOM 2916 C CA . SER A 1 354 ? -36.429 15.064 27.496 1.00 73.25 354 SER A CA 1
ATOM 2917 C C . SER A 1 354 ? -37.524 15.983 26.941 1.00 73.25 354 SER A C 1
ATOM 2919 O O . SER A 1 354 ? -38.387 16.435 27.693 1.00 73.25 354 SER A O 1
ATOM 2921 N N . GLU A 1 355 ? -37.544 16.232 25.626 1.00 73.12 355 GLU A N 1
ATOM 2922 C CA . GLU A 1 355 ? -38.626 16.985 24.975 1.00 73.12 355 GLU A CA 1
ATOM 2923 C C . GLU A 1 355 ? -39.957 16.224 25.033 1.00 73.12 355 GLU A C 1
ATOM 2925 O O . GLU A 1 355 ? -40.973 16.801 25.419 1.00 73.12 355 GLU A O 1
ATOM 2930 N N . ARG A 1 356 ? -39.951 14.907 24.789 1.00 67.69 356 ARG A N 1
ATOM 2931 C CA . ARG A 1 356 ? -41.148 14.058 24.905 1.00 67.69 356 ARG A CA 1
ATOM 2932 C C . ARG A 1 356 ? -41.758 14.091 26.310 1.00 67.69 356 ARG A C 1
ATOM 2934 O O . ARG A 1 356 ? -42.983 14.089 26.442 1.00 67.69 356 ARG A O 1
ATOM 2941 N N . ASP A 1 357 ? -40.939 14.100 27.358 1.00 70.88 357 ASP A N 1
ATOM 2942 C CA . ASP A 1 357 ? -41.434 14.130 28.737 1.00 70.88 357 ASP A CA 1
ATOM 2943 C C . ASP A 1 357 ? -41.963 15.510 29.154 1.00 70.88 357 ASP A C 1
ATOM 2945 O O . ASP A 1 357 ? -42.908 15.576 29.941 1.00 70.88 357 ASP A O 1
ATOM 2949 N N . LYS A 1 358 ? -41.455 16.603 28.568 1.00 69.06 358 LYS A N 1
ATOM 2950 C CA . LYS A 1 358 ? -42.055 17.941 28.724 1.00 69.06 358 LYS A CA 1
ATOM 2951 C C . LYS A 1 358 ? -43.406 18.064 28.012 1.00 69.06 358 LYS A C 1
ATOM 2953 O O . LYS A 1 358 ? -44.268 18.812 28.465 1.00 69.06 358 LYS A O 1
ATOM 2958 N N . GLU A 1 359 ? -43.608 17.319 26.927 1.00 57.62 359 GLU A N 1
ATOM 2959 C CA . GLU A 1 359 ? -44.751 17.490 26.021 1.00 57.62 359 GLU A CA 1
ATOM 2960 C C . GLU A 1 359 ? -45.901 16.491 26.243 1.00 57.62 359 GLU A C 1
ATOM 2962 O O . GLU A 1 359 ? -47.028 16.736 25.815 1.00 57.62 359 GLU A O 1
ATOM 2967 N N . LYS A 1 360 ? -45.695 15.421 27.033 1.00 55.66 360 LYS A N 1
ATOM 2968 C CA . LYS A 1 360 ? -46.778 14.543 27.544 1.00 55.66 360 LYS A CA 1
ATOM 2969 C C . LYS A 1 360 ? -47.865 15.282 28.349 1.00 55.66 360 LYS A C 1
ATOM 2971 O O . LYS A 1 360 ? -48.848 14.650 28.735 1.00 55.66 360 LYS A O 1
ATOM 2976 N N . VAL A 1 361 ? -47.705 16.586 28.575 1.00 56.56 361 VAL A N 1
ATOM 2977 C CA . VAL A 1 361 ? -48.646 17.473 29.261 1.00 56.56 361 VAL A CA 1
ATOM 2978 C C . VAL A 1 361 ? -49.726 18.056 28.323 1.00 56.56 361 VAL A C 1
ATOM 2980 O O . VAL A 1 361 ? -50.753 18.475 28.837 1.00 56.56 361 VAL A O 1
ATOM 2983 N N . ASN A 1 362 ? -49.607 18.013 26.983 1.00 55.72 362 ASN A N 1
ATOM 2984 C CA . ASN A 1 362 ? -50.648 18.544 26.076 1.00 55.72 362 ASN A CA 1
ATOM 2985 C C . ASN A 1 362 ? -50.863 17.692 24.798 1.00 55.72 362 ASN A C 1
ATOM 2987 O O . ASN A 1 362 ? -49.933 17.468 24.041 1.00 55.72 362 ASN A O 1
ATOM 2991 N N . ASN A 1 363 ? -52.112 17.239 24.580 1.00 56.56 363 ASN A N 1
ATOM 2992 C CA . ASN A 1 363 ? -52.745 16.627 23.383 1.00 56.56 363 ASN A CA 1
ATOM 2993 C C . ASN A 1 363 ? -51.931 15.710 22.426 1.00 56.56 363 ASN A C 1
ATOM 2995 O O . ASN A 1 363 ? -50.998 16.111 21.743 1.00 56.56 363 ASN A O 1
ATOM 2999 N N . ARG A 1 364 ? -52.385 14.450 22.282 1.00 57.00 364 ARG A N 1
ATOM 3000 C CA . ARG A 1 364 ? -51.564 13.289 21.865 1.00 57.00 364 ARG A CA 1
ATOM 3001 C C . ARG A 1 364 ? -51.574 12.834 20.394 1.00 57.00 364 ARG A C 1
ATOM 3003 O O . ARG A 1 364 ? -50.817 11.911 20.103 1.00 57.00 364 ARG A O 1
ATOM 3010 N N . GLN A 1 365 ? -52.385 13.368 19.477 1.00 57.75 365 GLN A N 1
ATOM 3011 C CA . GLN A 1 365 ? -52.614 12.667 18.192 1.00 57.75 365 GLN A CA 1
ATOM 3012 C C . GLN A 1 365 ? -51.980 13.267 16.923 1.00 57.75 365 GLN A C 1
ATOM 3014 O O . GLN A 1 365 ? -51.540 12.480 16.087 1.00 57.75 365 GLN A O 1
ATOM 3019 N N . ASP A 1 366 ? -51.775 14.583 16.804 1.00 58.31 366 ASP A N 1
ATOM 3020 C CA . ASP A 1 366 ? -51.217 15.172 15.563 1.00 58.31 366 ASP A CA 1
ATOM 3021 C C . ASP A 1 366 ? -49.687 15.383 15.572 1.00 58.31 366 ASP A C 1
ATOM 3023 O O . ASP A 1 366 ? -49.063 15.617 14.533 1.00 58.31 366 ASP A O 1
ATOM 3027 N N . HIS A 1 367 ? -49.027 15.246 16.728 1.00 57.19 367 HIS A N 1
ATOM 3028 C CA . HIS A 1 367 ? -47.655 15.744 16.891 1.00 57.19 367 HIS A CA 1
ATOM 3029 C C . HIS A 1 367 ? -46.536 14.800 16.425 1.00 57.19 367 HIS A C 1
ATOM 3031 O O . HIS A 1 367 ? -45.466 15.264 16.028 1.00 57.19 367 HIS A O 1
ATOM 3037 N N . ASN A 1 368 ? -46.765 13.482 16.387 1.00 58.84 368 ASN A N 1
ATOM 3038 C CA . ASN A 1 368 ? -45.726 12.518 15.986 1.00 58.84 368 ASN A CA 1
ATOM 3039 C C . ASN A 1 368 ? -45.233 12.737 14.542 1.00 58.84 368 ASN A C 1
ATOM 3041 O O . ASN A 1 368 ? -44.066 12.479 14.240 1.00 58.84 368 ASN A O 1
ATOM 3045 N N . TYR A 1 369 ? -46.089 13.260 13.659 1.00 61.69 369 TYR A N 1
ATOM 3046 C CA . TYR A 1 369 ? -45.698 13.633 12.298 1.00 61.69 369 TYR A CA 1
ATOM 3047 C C . TYR A 1 369 ? -44.839 14.900 12.262 1.00 61.69 369 TYR A C 1
ATOM 3049 O O . TYR A 1 369 ? -43.863 14.950 11.511 1.00 61.69 369 TYR A O 1
ATOM 3057 N N . GLN A 1 370 ? -45.145 15.898 13.096 1.00 63.81 370 GLN A N 1
ATOM 3058 C CA . GLN A 1 370 ? -44.348 17.121 13.192 1.00 63.81 370 GLN A CA 1
ATOM 3059 C C . GLN A 1 370 ? -42.989 16.875 13.841 1.00 63.81 370 GLN A C 1
ATOM 3061 O O . GLN A 1 370 ? -42.007 17.409 13.342 1.00 63.81 370 GLN A O 1
ATOM 3066 N N . LEU A 1 371 ? -42.889 16.021 14.864 1.00 63.19 371 LEU A N 1
ATOM 3067 C CA . LEU A 1 371 ? -41.604 15.704 15.493 1.00 63.19 371 LEU A CA 1
ATOM 3068 C C . LEU A 1 371 ? -40.694 14.900 14.552 1.00 63.19 371 LEU A C 1
ATOM 3070 O O . LEU A 1 371 ? -39.496 15.152 14.476 1.00 63.19 371 LEU A O 1
ATOM 3074 N N . LEU A 1 372 ? -41.259 13.968 13.773 1.00 62.88 372 LEU A N 1
ATOM 3075 C CA . LEU A 1 372 ? -40.512 13.222 12.755 1.00 62.88 372 LEU A CA 1
ATOM 3076 C C . LEU A 1 372 ? -40.095 14.122 11.584 1.00 62.88 372 LEU A C 1
ATOM 3078 O O . LEU A 1 372 ? -38.991 13.981 11.058 1.00 62.88 372 LEU A O 1
ATOM 3082 N N . SER A 1 373 ? -40.970 15.048 11.187 1.00 64.06 373 SER A N 1
ATOM 3083 C CA . SER A 1 373 ? -40.671 16.101 10.218 1.00 64.06 373 SER A CA 1
ATOM 3084 C C . SER A 1 373 ? -39.557 17.008 10.736 1.00 64.06 373 SER A C 1
ATOM 3086 O O . SER A 1 373 ? -38.570 17.196 10.039 1.00 64.06 373 SER A O 1
ATOM 3088 N N . TYR A 1 374 ? -39.645 17.496 11.972 1.00 64.12 374 TYR A N 1
ATOM 3089 C CA . TYR A 1 374 ? -38.664 18.380 12.595 1.00 64.12 374 TYR A CA 1
ATOM 3090 C C . TYR A 1 374 ? -37.325 17.680 12.807 1.00 64.12 374 TYR A C 1
ATOM 3092 O O . TYR A 1 374 ? -36.304 18.230 12.425 1.00 64.12 374 TYR A O 1
ATOM 3100 N N . ALA A 1 375 ? -37.313 16.433 13.283 1.00 64.25 375 ALA A N 1
ATOM 3101 C CA . ALA A 1 375 ? -36.103 15.624 13.382 1.00 64.25 375 ALA A CA 1
ATOM 3102 C C . ALA A 1 375 ? -35.479 15.380 12.003 1.00 64.25 375 ALA A C 1
ATOM 3104 O O . ALA A 1 375 ? -34.274 15.545 11.859 1.00 64.25 375 ALA A O 1
ATOM 3105 N N . LYS A 1 376 ? -36.272 15.065 10.965 1.00 62.47 376 LYS A N 1
ATOM 3106 C CA . LYS A 1 376 ? -35.771 14.981 9.580 1.00 62.47 376 LYS A CA 1
ATOM 3107 C C . LYS A 1 376 ? -35.236 16.317 9.086 1.00 62.47 376 LYS A C 1
ATOM 3109 O O . LYS A 1 376 ? -34.249 16.324 8.370 1.00 62.47 376 LYS A O 1
ATOM 3114 N N . THR A 1 377 ? -35.882 17.418 9.443 1.00 61.44 377 THR A N 1
ATOM 3115 C CA . THR A 1 377 ? -35.553 18.764 8.970 1.00 61.44 377 THR A CA 1
ATOM 3116 C C . THR A 1 377 ? -34.293 19.266 9.670 1.00 61.44 377 THR A C 1
ATOM 3118 O O . THR A 1 377 ? -33.390 19.716 8.987 1.00 61.44 377 THR A O 1
ATOM 3121 N N . GLN A 1 378 ? -34.136 19.036 10.974 1.00 59.28 378 GLN A N 1
ATOM 3122 C CA . GLN A 1 378 ? -32.911 19.256 11.749 1.00 59.28 378 GLN A CA 1
ATOM 3123 C C . GLN A 1 378 ? -31.772 18.319 11.320 1.00 59.28 378 GLN A C 1
ATOM 3125 O O . GLN A 1 378 ? -30.645 18.773 11.187 1.00 59.28 378 GLN A O 1
ATOM 3130 N N . LEU A 1 379 ? -32.038 17.049 10.986 1.00 57.09 379 LEU A N 1
ATOM 3131 C CA . LEU A 1 379 ? -31.021 16.162 10.391 1.00 57.09 379 LEU A CA 1
ATOM 3132 C C . LEU A 1 379 ? -30.585 16.602 8.986 1.00 57.09 379 LEU A C 1
ATOM 3134 O O . LEU A 1 379 ? -29.489 16.253 8.559 1.00 57.09 379 LEU A O 1
ATOM 3138 N N . LYS A 1 380 ? -31.445 17.318 8.252 1.00 52.19 380 LYS A N 1
ATOM 3139 C CA . LYS A 1 380 ? -31.173 17.790 6.885 1.00 52.19 380 LYS A CA 1
ATOM 3140 C C . LYS A 1 380 ? -30.633 19.227 6.839 1.00 52.19 380 LYS A C 1
ATOM 3142 O O . LYS A 1 380 ? -30.007 19.582 5.848 1.00 52.19 380 LYS A O 1
ATOM 3147 N N . LEU A 1 381 ? -30.895 20.038 7.872 1.00 44.56 381 LEU A N 1
ATOM 3148 C CA . LEU A 1 381 ? -30.540 21.464 7.976 1.00 44.56 381 LEU A CA 1
ATOM 3149 C C . LEU A 1 381 ? -29.541 21.788 9.076 1.00 44.56 381 LEU A C 1
ATOM 3151 O O . LEU A 1 381 ? -29.001 22.887 9.052 1.00 44.56 381 LEU A O 1
ATOM 3155 N N . SER A 1 382 ? -29.249 20.879 10.004 1.00 40.78 382 SER A N 1
ATOM 3156 C CA . SER A 1 382 ? -27.936 20.902 10.624 1.00 40.78 382 SER A CA 1
ATOM 3157 C C . SER A 1 382 ? -26.992 20.593 9.467 1.00 40.78 382 SER A C 1
ATOM 3159 O O . SER A 1 382 ? -26.953 19.431 9.047 1.00 40.78 382 SER A O 1
ATOM 3161 N N . PRO A 1 383 ? -26.198 21.552 8.931 1.00 43.78 383 PRO A N 1
ATOM 3162 C CA . PRO A 1 383 ? -24.912 21.129 8.416 1.00 43.78 383 PRO A CA 1
ATOM 3163 C C . PRO A 1 383 ? -24.376 20.265 9.547 1.00 43.78 383 PRO A C 1
ATOM 3165 O O . PRO A 1 383 ? -24.413 20.679 10.711 1.00 43.78 383 PRO A O 1
ATOM 3168 N N . VAL A 1 384 ? -24.068 19.004 9.261 1.00 46.12 384 VAL A N 1
ATOM 3169 C CA . VAL A 1 384 ? -23.254 18.204 10.161 1.00 46.12 384 VAL A CA 1
ATOM 3170 C C . VAL A 1 384 ? -22.023 19.071 10.327 1.00 46.12 384 VAL A C 1
ATOM 3172 O O . VAL A 1 384 ? -21.182 19.117 9.431 1.00 46.12 384 VAL A O 1
ATOM 3175 N N . HIS A 1 385 ? -22.026 19.908 11.368 1.00 44.09 385 HIS A N 1
ATOM 3176 C CA . HIS A 1 385 ? -20.964 20.845 11.611 1.00 44.09 385 HIS A CA 1
ATOM 3177 C C . HIS A 1 385 ? -19.794 19.906 11.773 1.00 44.09 385 HIS A C 1
ATOM 3179 O O . HIS A 1 385 ? -19.768 19.036 12.649 1.00 44.09 385 HIS A O 1
ATOM 3185 N N . SER A 1 386 ? -18.893 20.013 10.813 1.00 45.88 386 SER A N 1
ATOM 3186 C CA . SER A 1 386 ? -17.670 19.256 10.625 1.00 45.88 386 SER A CA 1
ATOM 3187 C C . SER A 1 386 ? -16.693 19.448 11.792 1.00 45.88 386 SER A C 1
ATOM 3189 O O . SER A 1 386 ? -15.487 19.322 11.628 1.00 45.88 386 SER A O 1
ATOM 3191 N N . ASP A 1 387 ? -17.190 19.768 12.983 1.00 44.47 387 ASP A N 1
ATOM 3192 C CA . ASP A 1 387 ? -16.425 20.063 14.182 1.00 44.47 387 ASP A CA 1
ATOM 3193 C C . ASP A 1 387 ? -15.887 18.785 14.833 1.00 44.47 387 ASP A C 1
ATOM 3195 O O . ASP A 1 387 ? -14.974 18.841 15.655 1.00 44.47 387 ASP A O 1
ATOM 3199 N N . LEU A 1 388 ? -16.388 17.611 14.431 1.00 45.00 388 LEU A N 1
ATOM 3200 C CA . LEU A 1 388 ? -16.013 16.335 15.040 1.00 45.00 388 LEU A CA 1
ATOM 3201 C C . LEU A 1 388 ? -14.948 15.548 14.261 1.00 45.00 388 LEU A C 1
ATOM 3203 O O . LEU A 1 388 ? -14.269 14.700 14.845 1.00 45.00 388 LEU A O 1
ATOM 3207 N N . SER A 1 389 ? -14.755 15.838 12.971 1.00 43.56 389 SER A N 1
ATOM 3208 C CA . SER A 1 389 ? -13.710 15.216 12.139 1.00 43.56 389 SER A CA 1
ATOM 3209 C C . SER A 1 389 ? -12.319 15.813 12.368 1.00 43.56 389 SER A C 1
ATOM 3211 O O . SER A 1 389 ? -11.320 15.338 11.832 1.00 43.56 389 SER A O 1
ATOM 3213 N N . ILE A 1 390 ? -12.231 16.802 13.254 1.00 51.66 390 ILE A N 1
ATOM 3214 C CA . ILE A 1 390 ? -11.025 17.561 13.534 1.00 51.66 390 ILE A CA 1
ATOM 3215 C C . ILE A 1 390 ? -10.591 17.348 15.001 1.00 51.66 390 ILE A C 1
ATOM 3217 O O . ILE A 1 390 ? -10.172 18.269 15.677 1.00 51.66 390 ILE A O 1
ATOM 3221 N N . GLY A 1 391 ? -10.686 16.153 15.579 1.00 51.09 391 GLY A N 1
ATOM 3222 C CA . GLY A 1 391 ? -10.472 16.030 17.033 1.00 51.09 391 GLY A CA 1
ATOM 3223 C C . GLY A 1 391 ? -9.073 16.438 17.558 1.00 51.09 391 GLY A C 1
ATOM 3224 O O . GLY A 1 391 ? -8.979 16.804 18.721 1.00 51.09 391 GLY A O 1
ATOM 3225 N N . ILE A 1 392 ? -8.021 16.466 16.717 1.00 50.84 392 ILE A N 1
ATOM 3226 C CA . ILE A 1 392 ? -6.698 17.051 17.062 1.00 50.84 392 ILE A CA 1
ATOM 3227 C C . ILE A 1 392 ? -6.572 18.503 16.576 1.00 50.84 392 ILE A C 1
ATOM 3229 O O . ILE A 1 392 ? -6.096 19.364 17.304 1.00 50.84 392 ILE A O 1
ATOM 3233 N N . ILE A 1 393 ? -6.982 18.804 15.339 1.00 49.91 393 ILE A N 1
ATOM 3234 C CA . ILE A 1 393 ? -6.808 20.148 14.748 1.00 49.91 393 ILE A CA 1
ATOM 3235 C C . ILE A 1 393 ? -7.880 21.150 15.255 1.00 49.91 393 ILE A C 1
ATOM 3237 O O . ILE A 1 393 ? -7.656 22.356 15.240 1.00 49.91 393 ILE A O 1
ATOM 3241 N N . ALA A 1 394 ? -9.025 20.685 15.763 1.00 47.84 394 ALA A N 1
ATOM 3242 C CA . ALA A 1 394 ? -10.104 21.508 16.311 1.00 47.84 394 ALA A CA 1
ATOM 3243 C C . ALA A 1 394 ? -10.059 21.594 17.823 1.00 47.84 394 ALA A C 1
ATOM 3245 O O . ALA A 1 394 ? -10.571 22.579 18.347 1.00 47.84 394 ALA A O 1
ATOM 3246 N N . SER A 1 395 ? -9.400 20.650 18.508 1.00 49.97 395 SER A N 1
ATOM 3247 C CA . SER A 1 395 ? -8.984 20.866 19.897 1.00 49.97 395 SER A CA 1
ATOM 3248 C C . SER A 1 395 ? -7.912 21.952 20.008 1.00 49.97 395 SER A C 1
ATOM 3250 O O . SER A 1 395 ? -7.681 22.482 21.090 1.00 49.97 395 SER A O 1
ATOM 3252 N N . ILE A 1 396 ? -7.244 22.285 18.900 1.00 53.38 396 ILE A N 1
ATOM 3253 C CA . ILE A 1 396 ? -6.305 23.398 18.837 1.00 53.38 396 ILE A CA 1
ATOM 3254 C C . ILE A 1 396 ? -7.103 24.707 18.724 1.00 53.38 396 ILE A C 1
ATOM 3256 O O . ILE A 1 396 ? -8.014 24.790 17.887 1.00 53.38 396 ILE A O 1
ATOM 3260 N N . PRO A 1 397 ? -6.781 25.734 19.541 1.00 51.50 397 PRO A N 1
ATOM 3261 C CA . PRO A 1 397 ? -7.493 27.005 19.513 1.00 51.50 397 PRO A CA 1
ATOM 3262 C C . PRO A 1 397 ? -7.537 27.574 18.092 1.00 51.50 397 PRO A C 1
ATOM 3264 O O . PRO A 1 397 ? -6.552 27.496 17.354 1.00 51.50 397 PRO A O 1
ATOM 3267 N N . GLY A 1 398 ? -8.679 28.149 17.704 1.00 53.31 398 GLY A N 1
ATOM 3268 C CA . GLY A 1 398 ? -8.940 28.585 16.325 1.00 53.31 398 GLY A CA 1
ATOM 3269 C C . GLY A 1 398 ? -7.857 29.496 15.732 1.00 53.31 398 GLY A C 1
ATOM 3270 O O . GLY A 1 398 ? -7.567 29.397 14.542 1.00 53.31 398 GLY A O 1
ATOM 3271 N N . SER A 1 399 ? -7.191 30.299 16.568 1.00 60.66 399 SER A N 1
ATOM 3272 C CA . SER A 1 399 ? -6.084 31.183 16.182 1.00 60.66 399 SER A CA 1
ATOM 3273 C C . SER A 1 399 ? -4.840 30.457 15.649 1.00 60.66 399 SER A C 1
ATOM 3275 O O . SER A 1 399 ? -4.087 31.041 14.877 1.00 60.66 399 SER A O 1
ATOM 3277 N N . PHE A 1 400 ? -4.627 29.184 15.995 1.00 59.34 400 PHE A N 1
ATOM 3278 C CA . PHE A 1 400 ? -3.455 28.408 15.564 1.00 59.34 400 PHE A CA 1
ATOM 3279 C C . PHE A 1 400 ? -3.712 27.530 14.334 1.00 59.34 400 PHE A C 1
ATOM 3281 O O . PHE A 1 400 ? -2.765 27.000 13.751 1.00 59.34 400 PHE A O 1
ATOM 3288 N N . ARG A 1 401 ? -4.968 27.381 13.892 1.00 61.31 401 ARG A N 1
ATOM 3289 C CA . ARG A 1 401 ? -5.300 26.543 12.726 1.00 61.31 401 ARG A CA 1
ATOM 3290 C C . ARG A 1 401 ? -4.594 27.003 11.438 1.00 61.31 401 ARG A C 1
ATOM 3292 O O . ARG A 1 401 ? -4.010 26.143 10.777 1.00 61.31 401 ARG A O 1
ATOM 3299 N N . PRO A 1 402 ? -4.543 28.311 11.097 1.00 62.66 402 PRO A N 1
ATOM 3300 C CA . PRO A 1 402 ? -3.802 28.776 9.921 1.00 62.66 402 PRO A CA 1
ATOM 3301 C C . PRO A 1 402 ? -2.304 28.465 10.009 1.00 62.66 402 PRO A C 1
ATOM 3303 O O . PRO A 1 402 ? -1.691 28.087 9.015 1.00 62.66 402 PRO A O 1
ATOM 3306 N N . PHE A 1 403 ? -1.726 28.557 11.210 1.00 67.88 403 PHE A N 1
ATOM 3307 C CA . PHE A 1 403 ? -0.312 28.276 11.443 1.00 67.88 403 PHE A CA 1
ATOM 3308 C C . PHE A 1 403 ? 0.025 26.795 11.242 1.00 67.88 403 PHE A C 1
ATOM 3310 O O . PHE A 1 403 ? 1.046 26.470 10.647 1.00 67.88 403 PHE A O 1
ATOM 3317 N N . ILE A 1 404 ? -0.855 25.883 11.659 1.00 68.25 404 ILE A N 1
ATOM 3318 C CA . ILE A 1 404 ? -0.671 24.439 11.444 1.00 68.25 404 ILE A CA 1
ATOM 3319 C C . ILE A 1 404 ? -0.794 24.074 9.974 1.00 68.25 404 ILE A C 1
ATOM 3321 O O . ILE A 1 404 ? -0.010 23.260 9.489 1.00 68.25 404 ILE A O 1
ATOM 3325 N N . ILE A 1 405 ? -1.748 24.672 9.258 1.00 69.06 405 ILE A N 1
ATOM 3326 C CA . ILE A 1 405 ? -1.871 24.485 7.810 1.00 69.06 405 ILE A CA 1
ATOM 3327 C C . ILE A 1 405 ? -0.600 24.992 7.130 1.00 69.06 405 ILE A C 1
ATOM 3329 O O . ILE A 1 405 ? -0.009 24.264 6.338 1.00 69.06 405 ILE A O 1
ATOM 3333 N N . PHE A 1 406 ? -0.128 26.186 7.497 1.00 73.44 406 PHE A N 1
ATOM 3334 C CA . PHE A 1 406 ? 1.112 26.747 6.973 1.00 73.44 406 PHE A CA 1
ATOM 3335 C C . PHE A 1 406 ? 2.321 25.844 7.253 1.00 73.44 406 PHE A C 1
ATOM 3337 O O . PHE A 1 406 ? 3.050 25.512 6.324 1.00 73.44 406 PHE A O 1
ATOM 3344 N N . ILE A 1 407 ? 2.503 25.377 8.494 1.00 74.69 407 ILE A N 1
ATOM 3345 C CA . ILE A 1 407 ? 3.567 24.429 8.856 1.00 74.69 407 ILE A CA 1
ATOM 3346 C C . ILE A 1 407 ? 3.435 23.131 8.062 1.00 74.69 407 ILE A C 1
ATOM 3348 O O . ILE A 1 407 ? 4.433 22.622 7.570 1.00 74.69 407 ILE A O 1
ATOM 3352 N N . SER A 1 408 ? 2.226 22.593 7.913 1.00 72.50 408 SER A N 1
ATOM 3353 C CA . SER A 1 408 ? 1.992 21.340 7.188 1.00 72.50 408 SER A CA 1
ATOM 3354 C C . SER A 1 408 ? 2.336 21.486 5.708 1.00 72.50 408 SER A C 1
ATOM 3356 O O . SER A 1 408 ? 2.999 20.623 5.143 1.00 72.50 408 SER A O 1
ATOM 3358 N N . VAL A 1 409 ? 1.954 22.605 5.090 1.00 74.25 409 VAL A N 1
ATOM 3359 C CA . VAL A 1 409 ? 2.316 22.934 3.707 1.00 74.25 409 VAL A CA 1
ATOM 3360 C C . VAL A 1 409 ? 3.824 23.143 3.584 1.00 74.25 409 VAL A C 1
ATOM 3362 O O . VAL A 1 409 ? 4.434 22.567 2.690 1.00 74.25 409 VAL A O 1
ATOM 3365 N N . ALA A 1 410 ? 4.446 23.891 4.497 1.00 75.06 410 ALA A N 1
ATOM 3366 C CA . ALA A 1 410 ? 5.887 24.124 4.497 1.00 75.06 410 ALA A CA 1
ATOM 3367 C C . ALA A 1 410 ? 6.676 22.815 4.658 1.00 75.06 410 ALA A C 1
ATOM 3369 O O . ALA A 1 410 ? 7.591 22.554 3.885 1.00 75.06 410 ALA A O 1
ATOM 3370 N N . LEU A 1 411 ? 6.293 21.955 5.605 1.00 75.44 411 LEU A N 1
ATOM 3371 C CA . LEU A 1 411 ? 6.885 20.629 5.800 1.00 75.44 411 LEU A CA 1
ATOM 3372 C C . LEU A 1 411 ? 6.622 19.705 4.608 1.00 75.44 411 LEU A C 1
ATOM 3374 O O . LEU A 1 411 ? 7.517 18.963 4.209 1.00 75.44 411 LEU A O 1
ATOM 3378 N N . GLY A 1 412 ? 5.432 19.783 4.010 1.00 77.12 412 GLY A N 1
ATOM 3379 C CA . GLY A 1 412 ? 5.104 19.116 2.756 1.00 77.12 412 GLY A CA 1
ATOM 3380 C C . GLY A 1 412 ? 6.086 19.521 1.662 1.00 77.12 412 GLY A C 1
ATOM 3381 O O . GLY A 1 412 ? 6.807 18.673 1.152 1.00 77.12 412 GLY A O 1
ATOM 3382 N N . ILE A 1 413 ? 6.216 20.817 1.380 1.00 79.38 413 ILE A N 1
ATOM 3383 C CA . ILE A 1 413 ? 7.146 21.362 0.379 1.00 79.38 413 ILE A CA 1
ATOM 3384 C C . ILE A 1 413 ? 8.600 20.982 0.694 1.00 79.38 413 ILE A C 1
ATOM 3386 O O . ILE A 1 413 ? 9.328 20.555 -0.200 1.00 79.38 413 ILE A O 1
ATOM 3390 N N . LEU A 1 414 ? 9.029 21.074 1.955 1.00 79.12 414 LEU A N 1
ATOM 3391 C CA . LEU A 1 414 ? 10.378 20.682 2.373 1.00 79.12 414 LEU A CA 1
ATOM 3392 C C . LEU A 1 414 ? 10.643 19.197 2.121 1.00 79.12 414 LEU A C 1
ATOM 3394 O O . LEU A 1 414 ? 11.725 18.843 1.658 1.00 79.12 414 LEU A O 1
ATOM 3398 N N . SER A 1 415 ? 9.652 18.337 2.363 1.00 77.94 415 SER A N 1
ATOM 3399 C CA . SER A 1 415 ? 9.758 16.905 2.076 1.00 77.94 415 SER A CA 1
ATOM 3400 C C . SER A 1 415 ? 9.835 16.597 0.573 1.00 77.94 415 SER A C 1
ATOM 3402 O O . SER A 1 415 ? 10.447 15.604 0.186 1.00 77.94 415 SER A O 1
ATOM 3404 N N . LEU A 1 416 ? 9.292 17.480 -0.276 1.00 76.38 416 LEU A N 1
ATOM 3405 C CA . LEU A 1 416 ? 9.396 17.401 -1.740 1.00 76.38 416 LEU A CA 1
ATOM 3406 C C . LEU A 1 416 ? 10.718 17.957 -2.278 1.00 76.38 416 LEU A C 1
ATOM 3408 O O . LEU A 1 416 ? 11.185 17.537 -3.334 1.00 76.38 416 LEU A O 1
ATOM 3412 N N . SER A 1 417 ? 11.323 18.903 -1.558 1.00 64.69 417 SER A N 1
ATOM 3413 C CA . SER A 1 417 ? 12.543 19.609 -1.963 1.00 64.69 417 SER A CA 1
ATOM 3414 C C . SER A 1 417 ? 13.838 18.864 -1.603 1.00 64.69 417 SER A C 1
ATOM 3416 O O . SER A 1 417 ? 14.932 19.431 -1.704 1.00 64.69 417 SER A O 1
ATOM 3418 N N . LEU A 1 418 ? 13.746 17.609 -1.164 1.00 71.88 418 LEU A N 1
ATOM 3419 C CA . LEU A 1 418 ? 14.906 16.824 -0.757 1.00 71.88 418 LEU A CA 1
ATOM 3420 C C . LEU A 1 418 ? 15.840 16.558 -1.947 1.00 71.88 418 LEU A C 1
ATOM 3422 O O . LEU A 1 418 ? 15.415 16.303 -3.076 1.00 71.88 418 LEU A O 1
ATOM 3426 N N . LYS A 1 419 ? 17.152 16.648 -1.699 1.00 72.38 419 LYS A N 1
ATOM 3427 C CA . LYS A 1 419 ? 18.168 16.368 -2.720 1.00 72.38 419 LYS A CA 1
ATOM 3428 C C . LYS A 1 419 ? 18.073 14.887 -3.100 1.00 72.38 419 LYS A C 1
ATOM 3430 O O . LYS A 1 419 ? 18.220 14.030 -2.244 1.00 72.38 419 LYS A O 1
ATOM 3435 N N . PHE A 1 420 ? 17.935 14.584 -4.391 1.00 70.12 420 PHE A N 1
ATOM 3436 C CA . PHE A 1 420 ? 17.840 13.216 -4.944 1.00 70.12 420 PHE A CA 1
ATOM 3437 C C . PHE A 1 420 ? 19.142 12.392 -4.850 1.00 70.12 420 PHE A C 1
ATOM 3439 O O . PHE A 1 420 ? 19.310 11.403 -5.560 1.00 70.12 420 PHE A O 1
ATOM 3446 N N . LYS A 1 421 ? 20.095 12.803 -4.007 1.00 70.56 421 LYS A N 1
ATOM 3447 C CA . LYS A 1 421 ? 21.304 12.027 -3.724 1.00 70.56 421 LYS A CA 1
ATOM 3448 C C . LYS A 1 421 ? 20.966 11.006 -2.636 1.00 70.56 421 LYS A C 1
ATOM 3450 O O . LYS A 1 421 ? 20.239 11.333 -1.708 1.00 70.56 421 LYS A O 1
ATOM 3455 N N . ASN A 1 422 ? 21.509 9.796 -2.744 1.00 71.50 422 ASN A N 1
ATOM 3456 C CA . ASN A 1 422 ? 21.322 8.716 -1.765 1.00 71.50 422 ASN A CA 1
ATOM 3457 C C . ASN A 1 422 ? 19.866 8.223 -1.629 1.00 71.50 422 ASN A C 1
ATOM 3459 O O . ASN A 1 422 ? 19.382 7.950 -0.530 1.00 71.50 422 ASN A O 1
ATOM 3463 N N . ILE A 1 423 ? 19.153 8.115 -2.752 1.00 76.50 423 ILE A N 1
ATOM 3464 C CA . ILE A 1 423 ? 17.905 7.347 -2.811 1.00 76.50 423 ILE A CA 1
ATOM 3465 C C . ILE A 1 423 ? 18.286 5.868 -2.734 1.00 76.50 423 ILE A C 1
ATOM 3467 O O . ILE A 1 423 ? 19.066 5.383 -3.552 1.00 76.50 423 ILE A O 1
ATOM 3471 N N . GLY A 1 424 ? 17.758 5.173 -1.730 1.00 68.81 424 GLY A N 1
ATOM 3472 C CA . GLY A 1 424 ? 17.930 3.740 -1.558 1.00 68.81 424 GLY A CA 1
ATOM 3473 C C . GLY A 1 424 ? 17.115 2.924 -2.563 1.00 68.81 424 GLY A C 1
ATOM 3474 O O . GLY A 1 424 ? 16.713 3.386 -3.629 1.00 68.81 424 GLY A O 1
ATOM 3475 N N . TYR A 1 425 ? 16.835 1.675 -2.204 1.00 69.00 425 TYR A N 1
ATOM 3476 C CA . TYR A 1 425 ? 15.960 0.821 -2.995 1.00 69.00 425 TYR A CA 1
ATOM 3477 C C . TYR A 1 425 ? 14.557 1.447 -3.052 1.00 69.00 425 TYR A C 1
ATOM 3479 O O . TYR A 1 425 ? 14.004 1.787 -2.008 1.00 69.00 425 TYR A O 1
ATOM 3487 N N . MET A 1 426 ? 13.960 1.607 -4.239 1.00 62.59 426 MET A N 1
ATOM 3488 C CA . MET A 1 426 ? 12.660 2.298 -4.396 1.00 62.59 426 MET A CA 1
ATOM 3489 C C . MET A 1 426 ? 11.513 1.653 -3.600 1.00 62.59 426 MET A C 1
ATOM 3491 O O . MET A 1 426 ? 10.506 2.297 -3.329 1.00 62.59 426 MET A O 1
ATOM 3495 N N . TRP A 1 427 ? 11.690 0.405 -3.172 1.00 64.81 427 TRP A N 1
ATOM 3496 C CA . TRP A 1 427 ? 10.735 -0.347 -2.358 1.00 64.81 427 TRP A CA 1
ATOM 3497 C C . TRP A 1 427 ? 11.057 -0.322 -0.860 1.00 64.81 427 TRP A C 1
ATOM 3499 O O . TRP A 1 427 ? 10.377 -0.967 -0.065 1.00 64.81 427 TRP A O 1
ATOM 3509 N N . SER A 1 428 ? 12.100 0.410 -0.467 1.00 63.97 428 SER A N 1
ATOM 3510 C CA . SER A 1 428 ? 12.405 0.683 0.929 1.00 63.97 428 SER A CA 1
ATOM 3511 C C . SER A 1 428 ? 11.787 1.995 1.388 1.00 63.97 428 SER A C 1
ATOM 3513 O O . SER A 1 428 ? 11.866 3.016 0.711 1.00 63.97 428 SER A O 1
ATOM 3515 N N . TYR A 1 429 ? 11.171 1.954 2.564 1.00 71.19 429 TYR A N 1
ATOM 3516 C CA . TYR A 1 429 ? 10.629 3.114 3.247 1.00 71.19 429 TYR A CA 1
ATOM 3517 C C . TYR A 1 429 ? 11.312 3.214 4.627 1.00 71.19 429 TYR A C 1
ATOM 3519 O O . TYR A 1 429 ? 11.287 2.231 5.371 1.00 71.19 429 TYR A O 1
ATOM 3527 N N . PRO A 1 430 ? 11.911 4.361 5.000 1.00 75.00 430 PRO A N 1
ATOM 3528 C CA . PRO A 1 430 ? 12.057 5.583 4.215 1.00 75.00 430 PRO A CA 1
ATOM 3529 C C . PRO A 1 430 ? 12.984 5.384 3.013 1.00 75.00 430 PRO A C 1
ATOM 3531 O O . PRO A 1 430 ? 13.876 4.540 3.028 1.00 75.00 430 PRO A O 1
ATOM 3534 N N . LEU A 1 431 ? 12.756 6.187 1.976 1.00 78.69 431 LEU A N 1
ATOM 3535 C CA . LEU A 1 431 ? 13.460 6.062 0.704 1.00 78.69 431 LEU A CA 1
ATOM 3536 C C . LEU A 1 431 ? 14.911 6.572 0.762 1.00 78.69 431 LEU A C 1
ATOM 3538 O O . LEU A 1 431 ? 15.769 6.093 0.025 1.00 78.69 431 LEU A O 1
ATOM 3542 N N . TYR A 1 432 ? 15.188 7.548 1.625 1.00 83.62 432 TYR A N 1
ATOM 3543 C CA . TYR A 1 432 ? 16.489 8.210 1.719 1.00 83.62 432 TYR A CA 1
ATOM 3544 C C . TYR A 1 432 ? 17.434 7.482 2.673 1.00 83.62 432 TYR A C 1
ATOM 3546 O O . TYR A 1 432 ? 17.008 6.987 3.717 1.00 83.62 432 TYR A O 1
ATOM 3554 N N . GLU A 1 433 ? 18.722 7.453 2.328 1.00 82.19 433 GLU A N 1
ATOM 3555 C CA . GLU A 1 433 ? 19.766 6.867 3.177 1.00 82.19 433 GLU A CA 1
ATOM 3556 C C . GLU A 1 433 ? 20.301 7.821 4.242 1.00 82.19 433 GLU A C 1
ATOM 3558 O O . GLU A 1 433 ? 20.887 7.364 5.219 1.00 82.19 433 GLU A O 1
ATOM 3563 N N . ASP A 1 434 ? 20.144 9.135 4.069 1.00 85.50 434 ASP A N 1
ATOM 3564 C CA . ASP A 1 434 ? 20.523 10.100 5.093 1.00 85.50 434 ASP A CA 1
ATOM 3565 C C . ASP A 1 434 ? 19.380 10.314 6.093 1.00 85.50 434 ASP A C 1
ATOM 3567 O O . ASP A 1 434 ? 18.197 10.359 5.747 1.00 85.50 434 ASP A O 1
ATOM 3571 N N . SER A 1 435 ? 19.738 10.427 7.372 1.00 85.19 435 SER A N 1
ATOM 3572 C CA . SER A 1 435 ? 18.768 10.478 8.468 1.00 85.19 435 SER A CA 1
ATOM 3573 C C . SER A 1 435 ? 17.853 11.699 8.403 1.00 85.19 435 SER A C 1
ATOM 3575 O O . SER A 1 435 ? 16.663 11.579 8.692 1.00 85.19 435 SER A O 1
ATOM 3577 N N . GLN A 1 436 ? 18.375 12.854 7.982 1.00 87.56 436 GLN A N 1
ATOM 3578 C CA . GLN A 1 436 ? 17.612 14.101 7.890 1.00 87.56 436 GLN A CA 1
ATOM 3579 C C . GLN A 1 436 ? 16.545 14.038 6.791 1.00 87.56 436 GLN A C 1
ATOM 3581 O O . GLN A 1 436 ? 15.370 14.284 7.070 1.00 87.56 436 GLN A O 1
ATOM 3586 N N . SER A 1 437 ? 16.917 13.658 5.566 1.00 87.94 437 SER A N 1
ATOM 3587 C CA . SER A 1 437 ? 15.969 13.529 4.451 1.00 87.94 437 SER A CA 1
ATOM 3588 C C . SER A 1 437 ? 14.959 12.423 4.714 1.00 87.94 437 SER A C 1
ATOM 3590 O O . SER A 1 437 ? 13.778 12.589 4.424 1.00 87.94 437 SER A O 1
ATOM 3592 N N . ALA A 1 438 ? 15.375 11.325 5.345 1.00 86.94 438 ALA A N 1
ATOM 3593 C CA . ALA A 1 438 ? 14.458 10.269 5.741 1.00 86.94 438 ALA A CA 1
ATOM 3594 C C . ALA A 1 438 ? 13.409 10.756 6.755 1.00 86.94 438 ALA A C 1
ATOM 3596 O O . ALA A 1 438 ? 12.219 10.517 6.557 1.00 86.94 438 ALA A O 1
ATOM 3597 N N . MET A 1 439 ? 13.814 11.502 7.791 1.00 87.38 439 MET A N 1
ATOM 3598 C CA . MET A 1 439 ? 12.872 12.084 8.755 1.00 87.38 439 MET A CA 1
ATOM 3599 C C . MET A 1 439 ? 11.897 13.058 8.091 1.00 87.38 439 MET A C 1
ATOM 3601 O O . MET A 1 439 ? 10.695 13.000 8.362 1.00 87.38 439 MET A O 1
ATOM 3605 N N . LEU A 1 440 ? 12.391 13.940 7.219 1.00 88.88 440 LEU A N 1
ATOM 3606 C CA . LEU A 1 440 ? 11.548 14.875 6.472 1.00 88.88 440 LEU A CA 1
ATOM 3607 C C . LEU A 1 440 ? 10.576 14.135 5.549 1.00 88.88 440 LEU A C 1
ATOM 3609 O O . LEU A 1 440 ? 9.398 14.481 5.500 1.00 88.88 440 LEU A O 1
ATOM 3613 N N . TYR A 1 441 ? 11.031 13.072 4.888 1.00 88.12 441 TYR A N 1
ATOM 3614 C CA . TYR A 1 441 ? 10.200 12.229 4.035 1.00 88.12 441 TYR A CA 1
ATOM 3615 C C . TYR A 1 441 ? 9.083 11.541 4.825 1.00 88.12 441 TYR A C 1
ATOM 3617 O O . TYR A 1 441 ? 7.916 11.630 4.438 1.00 88.12 441 TYR A O 1
ATOM 3625 N N . VAL A 1 442 ? 9.406 10.923 5.968 1.00 89.69 442 VAL A N 1
ATOM 3626 C CA . VAL A 1 442 ? 8.421 10.293 6.865 1.00 89.69 442 VAL A CA 1
ATOM 3627 C C . VAL A 1 442 ? 7.426 11.323 7.396 1.00 89.69 442 VAL A C 1
ATOM 3629 O O . VAL A 1 442 ? 6.223 11.068 7.401 1.00 89.69 442 VAL A O 1
ATOM 3632 N N . THR A 1 443 ? 7.908 12.498 7.797 1.00 88.94 443 THR A N 1
ATOM 3633 C CA . THR A 1 443 ? 7.062 13.597 8.284 1.00 88.94 443 THR A CA 1
ATOM 3634 C C . THR A 1 443 ? 6.095 14.067 7.202 1.00 88.94 443 THR A C 1
ATOM 3636 O O . THR A 1 443 ? 4.889 14.131 7.437 1.00 88.94 443 THR A O 1
ATOM 3639 N N . GLY A 1 444 ? 6.598 14.323 5.992 1.00 90.06 444 GLY A N 1
ATOM 3640 C CA . GLY A 1 444 ? 5.764 14.693 4.853 1.00 90.06 444 GLY A CA 1
ATOM 3641 C C . GLY A 1 444 ? 4.748 13.608 4.503 1.00 90.06 444 GLY A C 1
ATOM 3642 O O . GLY A 1 444 ? 3.593 13.920 4.244 1.00 90.06 444 GLY A O 1
ATOM 3643 N N . SER A 1 445 ? 5.124 12.330 4.599 1.00 90.75 445 SER A N 1
ATOM 3644 C CA . SER A 1 445 ? 4.212 11.204 4.349 1.00 90.75 445 SER A CA 1
ATOM 3645 C C . SER A 1 445 ? 3.021 11.207 5.309 1.00 90.75 445 SER A C 1
ATOM 3647 O O . SER A 1 445 ? 1.881 11.065 4.873 1.00 90.75 445 SER A O 1
ATOM 3649 N N . TRP A 1 446 ? 3.253 11.435 6.608 1.00 91.62 446 TRP A N 1
ATOM 3650 C CA . TRP A 1 446 ? 2.172 11.595 7.588 1.00 91.62 446 TRP A CA 1
ATOM 3651 C C . TRP A 1 446 ? 1.274 12.790 7.267 1.00 91.62 446 TRP A C 1
ATOM 3653 O O . TRP A 1 446 ? 0.050 12.658 7.296 1.00 91.62 446 TRP A O 1
ATOM 3663 N N . ILE A 1 447 ? 1.867 13.934 6.916 1.00 88.81 447 ILE A N 1
ATOM 3664 C CA . ILE A 1 447 ? 1.120 15.140 6.538 1.00 88.81 447 ILE A CA 1
ATOM 3665 C C . ILE A 1 447 ? 0.236 14.872 5.317 1.00 88.81 447 ILE A C 1
ATOM 3667 O O . ILE A 1 447 ? -0.949 15.198 5.347 1.00 88.81 447 ILE A O 1
ATOM 3671 N N . PHE A 1 448 ? 0.773 14.238 4.270 1.00 89.56 448 PHE A N 1
ATOM 3672 C CA . PHE A 1 448 ? 0.011 13.892 3.071 1.00 89.56 448 PHE A CA 1
ATOM 3673 C C . PHE A 1 448 ? -1.112 12.901 3.370 1.00 89.56 448 PHE A C 1
ATOM 3675 O O . PHE A 1 448 ? -2.233 13.114 2.917 1.00 89.56 448 PHE A O 1
ATOM 3682 N N . VAL A 1 449 ? -0.849 11.851 4.154 1.00 90.81 449 VAL A N 1
ATOM 3683 C CA . VAL A 1 449 ? -1.872 10.865 4.540 1.00 90.81 449 VAL A CA 1
ATOM 3684 C C . VAL A 1 449 ? -3.026 11.539 5.284 1.00 90.81 449 VAL A C 1
ATOM 3686 O O . VAL A 1 449 ? -4.185 11.327 4.928 1.00 90.81 449 VAL A O 1
ATOM 3689 N N . PHE A 1 450 ? -2.734 12.381 6.281 1.00 88.38 450 PHE A N 1
ATOM 3690 C CA . PHE A 1 450 ? -3.777 13.093 7.020 1.00 88.38 450 PHE A CA 1
ATOM 3691 C C . PHE A 1 450 ? -4.495 14.130 6.155 1.00 88.38 450 PHE A C 1
ATOM 3693 O O . PHE A 1 450 ? -5.723 14.180 6.171 1.00 88.38 450 PHE A O 1
ATOM 3700 N N . GLY A 1 451 ? -3.759 14.913 5.364 1.00 86.94 451 GLY A N 1
ATOM 3701 C CA . GLY A 1 451 ? -4.328 15.913 4.463 1.00 86.94 451 GLY A CA 1
ATOM 3702 C C . GLY A 1 451 ? -5.276 15.294 3.436 1.00 86.94 451 GLY A C 1
ATOM 3703 O O . GLY A 1 451 ? -6.417 15.730 3.310 1.00 86.94 451 GLY A O 1
ATOM 3704 N N . LEU A 1 452 ? -4.850 14.224 2.759 1.00 87.00 452 LEU A N 1
ATOM 3705 C CA . LEU A 1 452 ? -5.679 13.512 1.783 1.00 87.00 452 LEU A CA 1
ATOM 3706 C C . LEU A 1 452 ? -6.872 12.819 2.439 1.00 87.00 452 LEU A C 1
ATOM 3708 O O . LEU A 1 452 ? -7.961 12.836 1.871 1.00 87.00 452 LEU A O 1
ATOM 3712 N N . SER A 1 453 ? -6.712 12.266 3.646 1.00 87.38 453 SER A N 1
ATOM 3713 C CA . SER A 1 453 ? -7.843 11.707 4.390 1.00 87.38 453 SER A CA 1
ATOM 3714 C C . SER A 1 453 ? -8.885 12.771 4.745 1.00 87.38 453 SER A C 1
ATOM 3716 O O . SER A 1 453 ? -10.074 12.487 4.657 1.00 87.38 453 SER A O 1
ATOM 3718 N N . LEU A 1 454 ? -8.464 13.977 5.140 1.00 84.94 454 LEU A N 1
ATOM 3719 C CA . LEU A 1 454 ? -9.372 15.083 5.464 1.00 84.94 454 LEU A CA 1
ATOM 3720 C C . LEU A 1 454 ? -10.089 15.613 4.218 1.00 84.94 454 LEU A C 1
ATOM 3722 O O . LEU A 1 454 ? -11.303 15.790 4.235 1.00 84.94 454 LEU A O 1
ATOM 3726 N N . ILE A 1 455 ? -9.354 15.824 3.123 1.00 83.50 455 ILE A N 1
ATOM 3727 C CA . ILE A 1 455 ? -9.934 16.240 1.837 1.00 83.50 455 ILE A CA 1
ATOM 3728 C C . ILE A 1 455 ? -10.953 15.197 1.367 1.00 83.50 455 ILE A C 1
ATOM 3730 O O . ILE A 1 455 ? -12.064 15.547 0.975 1.00 83.50 455 ILE A O 1
ATOM 3734 N N . SER A 1 456 ? -10.600 13.913 1.443 1.00 86.00 456 SER A N 1
ATOM 3735 C CA . SER A 1 456 ? -11.492 12.826 1.046 1.00 86.00 456 SER A CA 1
ATOM 3736 C C . SER A 1 456 ? -12.759 12.784 1.899 1.00 86.00 456 SER A C 1
ATOM 3738 O O . SER A 1 456 ? -13.851 12.613 1.371 1.00 86.00 456 SER A O 1
ATOM 3740 N N . GLU A 1 457 ? -12.655 13.017 3.204 1.00 84.62 457 GLU A N 1
ATOM 3741 C CA . GLU A 1 457 ? -13.827 13.086 4.072 1.00 84.62 457 GLU A CA 1
ATOM 3742 C C . GLU A 1 457 ? -14.760 14.252 3.719 1.00 84.62 457 GLU A C 1
ATOM 3744 O O . GLU A 1 457 ? -15.973 14.069 3.659 1.00 84.62 457 GLU A O 1
ATOM 3749 N N . ILE A 1 458 ? -14.209 15.439 3.462 1.00 81.56 458 ILE A N 1
ATOM 3750 C CA . ILE A 1 458 ? -15.011 16.632 3.163 1.00 81.56 458 ILE A CA 1
ATOM 3751 C C . ILE A 1 458 ? -15.709 16.498 1.806 1.00 81.56 458 ILE A C 1
ATOM 3753 O O . ILE A 1 458 ? -16.888 16.821 1.683 1.00 81.56 458 ILE A O 1
ATOM 3757 N N . TYR A 1 459 ? -14.988 16.029 0.786 1.00 82.75 459 TYR A N 1
ATOM 3758 C CA . TYR A 1 459 ? -15.450 16.104 -0.603 1.00 82.75 459 TYR A CA 1
ATOM 3759 C C . TYR A 1 459 ? -15.906 14.767 -1.193 1.00 82.75 459 TYR A C 1
ATOM 3761 O O . TYR A 1 459 ? -16.597 14.760 -2.207 1.00 82.75 459 TYR A O 1
ATOM 3769 N N . MET A 1 460 ? -15.524 13.637 -0.594 1.00 85.62 460 MET A N 1
ATOM 3770 C CA . MET A 1 460 ? -15.765 12.296 -1.143 1.00 85.62 460 MET A CA 1
ATOM 3771 C C . MET A 1 460 ? -16.590 11.402 -0.212 1.00 85.62 460 MET A C 1
ATOM 3773 O O . MET A 1 460 ? -16.770 10.222 -0.508 1.00 85.62 460 MET A O 1
ATOM 3777 N N . ASN A 1 461 ? -17.138 11.918 0.893 1.00 87.38 461 ASN A N 1
ATOM 3778 C CA . ASN A 1 461 ? -18.001 11.130 1.778 1.00 87.38 461 ASN A CA 1
ATOM 3779 C C . ASN A 1 461 ? -19.450 10.994 1.256 1.00 87.38 461 ASN A C 1
ATOM 3781 O O . ASN A 1 461 ? -20.417 11.089 2.010 1.00 87.38 461 ASN A O 1
ATOM 3785 N N . SER A 1 462 ? -19.612 10.789 -0.050 1.00 84.38 462 SER A N 1
ATOM 3786 C CA . SER A 1 462 ? -20.905 10.579 -0.697 1.00 84.38 462 SER A CA 1
ATOM 3787 C C . SER A 1 462 ? -20.799 9.594 -1.864 1.00 84.38 462 SER A C 1
ATOM 3789 O O . SER A 1 462 ? -19.751 9.432 -2.499 1.00 84.38 462 SER A O 1
ATOM 3791 N N . GLU A 1 463 ? -21.909 8.910 -2.147 1.00 85.88 463 GLU A N 1
ATOM 3792 C CA . GLU A 1 463 ? -22.082 8.162 -3.391 1.00 85.88 463 GLU A CA 1
ATOM 3793 C C . GLU A 1 463 ? -22.588 9.127 -4.465 1.00 85.88 463 GLU A C 1
ATOM 3795 O O . GLU A 1 463 ? -23.730 9.576 -4.407 1.00 85.88 463 GLU A O 1
ATOM 3800 N N . PHE A 1 464 ? -21.759 9.447 -5.460 1.00 81.31 464 PHE A N 1
ATOM 3801 C CA . PHE A 1 464 ? -22.235 10.223 -6.611 1.00 81.31 464 PHE A CA 1
ATOM 3802 C C . PHE A 1 464 ? -23.210 9.403 -7.472 1.00 81.31 464 PHE A C 1
ATOM 3804 O O . PHE A 1 464 ? -24.270 9.877 -7.867 1.00 81.31 464 PHE A O 1
ATOM 3811 N N . ASN A 1 465 ? -22.848 8.150 -7.759 1.00 90.19 465 ASN A N 1
ATOM 3812 C CA . ASN A 1 465 ? -23.670 7.201 -8.499 1.00 90.19 465 ASN A CA 1
ATOM 3813 C C . ASN A 1 465 ? -23.445 5.792 -7.920 1.00 90.19 465 ASN A C 1
ATOM 3815 O O . ASN A 1 465 ? -22.302 5.324 -7.932 1.00 90.19 465 ASN A O 1
ATOM 3819 N N . PRO A 1 466 ? -24.493 5.103 -7.435 1.00 89.81 466 PRO A N 1
ATOM 3820 C CA . PRO A 1 466 ? -24.345 3.837 -6.714 1.00 89.81 466 PRO A CA 1
ATOM 3821 C C . PRO A 1 466 ? -23.813 2.701 -7.601 1.00 89.81 466 PRO A C 1
ATOM 3823 O O . PRO A 1 466 ? -23.024 1.874 -7.141 1.00 89.81 466 PRO A O 1
ATOM 3826 N N . ILE A 1 467 ? -24.180 2.681 -8.887 1.00 91.88 467 ILE A N 1
ATOM 3827 C CA . ILE A 1 467 ? -23.727 1.669 -9.852 1.00 91.88 467 ILE A CA 1
ATOM 3828 C C . ILE A 1 467 ? -22.233 1.852 -10.132 1.00 91.88 467 ILE A C 1
ATOM 3830 O O . ILE A 1 467 ? -21.450 0.913 -9.976 1.00 91.88 467 ILE A O 1
ATOM 3834 N N . LEU A 1 468 ? -21.811 3.073 -10.482 1.00 89.31 468 LEU A N 1
ATOM 3835 C CA . LEU A 1 468 ? -20.398 3.378 -10.729 1.00 89.31 468 LEU A CA 1
ATOM 3836 C C . LEU A 1 468 ? -19.550 3.129 -9.481 1.00 89.31 468 LEU A C 1
ATOM 3838 O O . LEU A 1 468 ? -18.493 2.508 -9.565 1.00 89.31 468 LEU A O 1
ATOM 3842 N N . TYR A 1 469 ? -20.035 3.554 -8.317 1.00 89.38 469 TYR A N 1
ATOM 3843 C CA . TYR A 1 469 ? -19.372 3.337 -7.037 1.00 89.38 469 TYR A CA 1
ATOM 3844 C C . TYR A 1 469 ? -19.163 1.843 -6.739 1.00 89.38 469 TYR A C 1
ATOM 3846 O O . TYR A 1 469 ? -18.045 1.422 -6.423 1.00 89.38 469 TYR A O 1
ATOM 3854 N N . LYS A 1 470 ? -20.206 1.013 -6.919 1.00 92.06 470 LYS A N 1
ATOM 3855 C CA . LYS A 1 470 ? -20.116 -0.453 -6.799 1.00 92.06 470 LYS A CA 1
ATOM 3856 C C . LYS A 1 470 ? -19.025 -0.999 -7.718 1.00 92.06 470 LYS A C 1
ATOM 3858 O O . LYS A 1 470 ? -18.183 -1.768 -7.250 1.00 92.06 470 LYS A O 1
ATOM 3863 N N . HIS A 1 471 ? -18.988 -0.582 -8.985 1.00 93.25 471 HIS A N 1
ATOM 3864 C CA . HIS A 1 471 ? -17.983 -1.049 -9.941 1.00 93.25 471 HIS A CA 1
ATOM 3865 C C . HIS A 1 471 ? -16.561 -0.607 -9.584 1.00 93.25 471 HIS A C 1
ATOM 3867 O O . HIS A 1 471 ? -15.683 -1.464 -9.549 1.00 93.25 471 HIS A O 1
ATOM 3873 N N . PHE A 1 472 ? -16.326 0.663 -9.240 1.00 93.19 472 PHE A N 1
ATOM 3874 C CA . PHE A 1 472 ? -14.984 1.154 -8.895 1.00 93.19 472 PHE A CA 1
ATOM 3875 C C . PHE A 1 472 ? -14.384 0.450 -7.677 1.00 93.19 472 PHE A C 1
ATOM 3877 O O . PHE A 1 472 ? -13.206 0.094 -7.660 1.00 93.19 472 PHE A O 1
ATOM 3884 N N . ILE A 1 473 ? -15.192 0.198 -6.650 1.00 91.94 473 ILE A N 1
ATOM 3885 C CA . ILE A 1 473 ? -14.694 -0.481 -5.450 1.00 91.94 473 ILE A CA 1
ATOM 3886 C C . ILE A 1 473 ? -14.378 -1.930 -5.743 1.00 91.94 473 ILE A C 1
ATOM 3888 O O . ILE A 1 473 ? -13.338 -2.442 -5.328 1.00 91.94 473 ILE A O 1
ATOM 3892 N N . THR A 1 474 ? -15.285 -2.590 -6.450 1.00 92.31 474 THR A N 1
ATOM 3893 C CA . THR A 1 474 ? -15.157 -4.001 -6.794 1.00 92.31 474 THR A CA 1
ATOM 3894 C C . THR A 1 474 ? -13.964 -4.221 -7.727 1.00 92.31 474 THR A C 1
ATOM 3896 O O . THR A 1 474 ? -13.231 -5.193 -7.562 1.00 92.31 474 THR A O 1
ATOM 3899 N N . SER A 1 475 ? -13.721 -3.301 -8.662 1.00 95.38 475 SER A N 1
ATOM 3900 C CA . SER A 1 475 ? -12.616 -3.389 -9.613 1.00 95.38 475 SER A CA 1
ATOM 3901 C C . SER A 1 475 ? -11.256 -3.080 -8.989 1.00 95.38 475 SER A C 1
ATOM 3903 O O . SER A 1 475 ? -10.263 -3.640 -9.442 1.00 95.38 475 SER A O 1
ATOM 3905 N N . SER A 1 476 ? -11.189 -2.273 -7.922 1.00 95.12 476 SER A N 1
ATOM 3906 C CA . SER A 1 476 ? -9.923 -1.829 -7.311 1.00 95.12 476 SER A CA 1
ATOM 3907 C C . SER A 1 476 ? -8.957 -2.970 -6.955 1.00 95.12 476 SER A C 1
ATOM 3909 O O . SER A 1 476 ? -7.769 -2.891 -7.267 1.00 95.12 476 SER A O 1
ATOM 3911 N N . ILE A 1 477 ? -9.452 -4.061 -6.354 1.00 94.62 477 ILE A N 1
ATOM 3912 C CA . ILE A 1 477 ? -8.619 -5.218 -5.994 1.00 94.62 477 ILE A CA 1
ATOM 3913 C C . ILE A 1 477 ? -8.166 -5.999 -7.229 1.00 94.62 477 ILE A C 1
ATOM 3915 O O . ILE A 1 477 ? -7.026 -6.454 -7.282 1.00 94.62 477 ILE A O 1
ATOM 3919 N N . ILE A 1 478 ? -9.030 -6.112 -8.241 1.00 96.25 478 ILE A N 1
ATOM 3920 C CA . 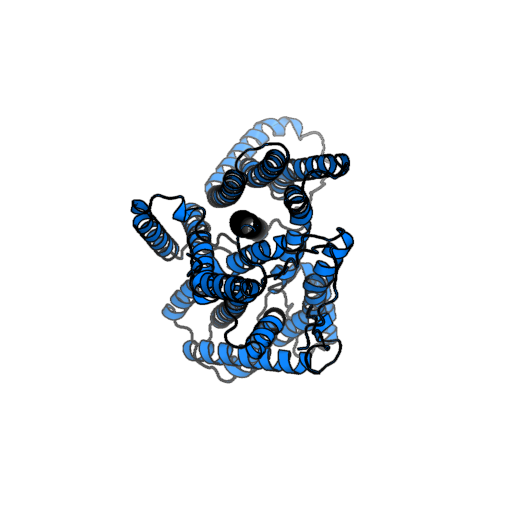ILE A 1 478 ? -8.702 -6.788 -9.499 1.00 96.25 478 ILE A CA 1
ATOM 3921 C C . ILE A 1 478 ? -7.634 -5.988 -10.242 1.00 96.25 478 ILE A C 1
ATOM 3923 O O . ILE A 1 478 ? -6.615 -6.560 -10.610 1.00 96.25 478 ILE A O 1
ATOM 3927 N N . PHE A 1 479 ? -7.809 -4.669 -10.370 1.00 97.44 479 PHE A N 1
ATOM 3928 C CA . PHE A 1 479 ? -6.836 -3.756 -10.976 1.00 97.44 479 PHE A CA 1
ATOM 3929 C C . PHE A 1 479 ? -5.480 -3.898 -10.294 1.00 97.44 479 PHE A C 1
ATOM 3931 O O . PHE A 1 479 ? -4.470 -4.124 -10.952 1.00 97.44 479 PHE A O 1
ATOM 3938 N N . TYR A 1 480 ? -5.463 -3.844 -8.963 1.00 96.69 480 TYR A N 1
ATOM 3939 C CA . TYR A 1 480 ? -4.239 -4.019 -8.198 1.00 96.69 480 TYR A CA 1
ATOM 3940 C C . TYR A 1 480 ? -3.554 -5.375 -8.467 1.00 96.69 480 TYR A C 1
ATOM 3942 O O . TYR A 1 480 ? -2.331 -5.426 -8.556 1.00 96.69 480 TYR A O 1
ATOM 3950 N N . ILE A 1 481 ? -4.293 -6.468 -8.667 1.00 96.94 481 ILE A N 1
ATOM 3951 C CA . ILE A 1 481 ? -3.679 -7.777 -8.941 1.00 96.94 481 ILE A CA 1
ATOM 3952 C C . ILE A 1 481 ? -3.154 -7.873 -10.380 1.00 96.94 481 ILE A C 1
ATOM 3954 O O . ILE A 1 481 ? -2.034 -8.342 -10.574 1.00 96.94 481 ILE A O 1
ATOM 3958 N N . VAL A 1 482 ? -3.920 -7.417 -11.378 1.00 97.88 482 VAL A N 1
ATOM 3959 C CA . VAL A 1 482 ? -3.617 -7.671 -12.802 1.00 97.88 482 VAL A CA 1
ATOM 3960 C C . VAL A 1 482 ? -2.850 -6.551 -13.512 1.00 97.88 482 VAL A C 1
ATOM 3962 O O . VAL A 1 482 ? -2.370 -6.769 -14.621 1.00 97.88 482 VAL A O 1
ATOM 3965 N N . HIS A 1 483 ? -2.708 -5.358 -12.924 1.00 98.19 483 HIS A N 1
ATOM 3966 C CA . HIS A 1 483 ? -2.118 -4.217 -13.639 1.00 98.19 483 HIS A CA 1
ATOM 3967 C C . HIS A 1 483 ? -0.687 -4.455 -14.124 1.00 98.19 483 HIS A C 1
ATOM 3969 O O . HIS A 1 483 ? -0.361 -4.028 -15.226 1.00 98.19 483 HIS A O 1
ATOM 3975 N N . MET A 1 484 ? 0.158 -5.146 -13.350 1.00 96.94 484 MET A N 1
ATOM 3976 C CA . MET A 1 484 ? 1.541 -5.404 -13.764 1.00 96.94 484 MET A CA 1
ATOM 3977 C C . MET A 1 484 ? 1.623 -6.334 -14.974 1.00 96.94 484 MET A C 1
ATOM 3979 O O . MET A 1 484 ? 2.468 -6.113 -15.836 1.00 96.94 484 MET A O 1
ATOM 3983 N N . PHE A 1 485 ? 0.723 -7.315 -15.081 1.00 97.56 485 PHE A N 1
ATOM 3984 C CA . PHE A 1 485 ? 0.617 -8.169 -16.265 1.00 97.56 485 PHE A CA 1
ATOM 3985 C C . PHE A 1 485 ? 0.331 -7.336 -17.519 1.00 97.56 485 PHE A C 1
ATOM 3987 O O . PHE A 1 485 ? 1.054 -7.422 -18.510 1.00 97.56 485 PHE A O 1
ATOM 3994 N N . TRP A 1 486 ? -0.688 -6.475 -17.456 1.00 98.38 486 TRP A N 1
ATOM 3995 C CA . TRP A 1 486 ? -1.054 -5.629 -18.591 1.00 98.38 486 TRP A CA 1
ATOM 3996 C C . TRP A 1 486 ? -0.022 -4.552 -18.894 1.00 98.38 486 TRP A C 1
ATOM 3998 O O . TRP A 1 486 ? 0.167 -4.211 -20.058 1.00 98.38 486 TRP A O 1
ATOM 4008 N N . LEU A 1 487 ? 0.664 -4.037 -17.873 1.00 97.56 487 LEU A N 1
ATOM 4009 C CA . LEU A 1 487 ? 1.778 -3.115 -18.042 1.00 97.56 487 LEU A CA 1
ATOM 4010 C C . LEU A 1 487 ? 2.888 -3.779 -18.855 1.00 97.56 487 LEU A C 1
ATOM 4012 O O . LEU A 1 487 ? 3.299 -3.219 -19.866 1.00 97.56 487 LEU A O 1
ATOM 4016 N N . GLU A 1 488 ? 3.320 -4.986 -18.483 1.00 96.19 488 GLU A N 1
ATOM 4017 C CA . GLU A 1 488 ? 4.355 -5.706 -19.234 1.00 96.19 488 GLU A CA 1
ATOM 4018 C C . GLU A 1 488 ? 3.911 -6.050 -20.651 1.00 96.19 488 GLU A C 1
ATOM 4020 O O . GLU A 1 488 ? 4.700 -5.905 -21.581 1.00 96.19 488 GLU A O 1
ATOM 4025 N N . ALA A 1 489 ? 2.647 -6.435 -20.839 1.00 97.06 489 ALA A N 1
ATOM 4026 C CA . ALA A 1 489 ? 2.096 -6.670 -22.167 1.00 97.06 489 ALA A CA 1
ATOM 4027 C C . ALA A 1 489 ? 2.128 -5.394 -23.029 1.00 97.06 489 ALA A C 1
ATOM 4029 O O . ALA A 1 489 ? 2.592 -5.430 -24.166 1.00 97.06 489 ALA A O 1
ATOM 4030 N N . CYS A 1 490 ? 1.707 -4.245 -22.491 1.00 97.81 490 CYS A N 1
ATOM 4031 C CA . CYS A 1 490 ? 1.772 -2.973 -23.216 1.00 97.81 490 CYS A CA 1
ATOM 4032 C C . CYS A 1 490 ? 3.219 -2.590 -23.556 1.00 97.81 490 CYS A C 1
ATOM 4034 O O . CYS A 1 490 ? 3.492 -2.127 -24.661 1.00 97.81 490 CYS A O 1
ATOM 4036 N N . LEU A 1 491 ? 4.165 -2.801 -22.638 1.00 96.06 491 LEU A N 1
ATOM 4037 C CA . LEU A 1 491 ? 5.575 -2.522 -22.901 1.00 96.06 491 LEU A CA 1
ATOM 4038 C C . LEU A 1 491 ? 6.140 -3.442 -23.993 1.00 96.06 491 LEU A C 1
ATOM 4040 O O . LEU A 1 491 ? 6.699 -2.938 -24.966 1.00 96.06 491 LEU A O 1
ATOM 4044 N N . SER A 1 492 ? 5.946 -4.759 -23.869 1.00 94.81 492 SER A N 1
ATOM 4045 C CA . SER A 1 492 ? 6.459 -5.765 -24.811 1.00 94.81 492 SER A CA 1
ATOM 4046 C C . SER A 1 492 ? 5.860 -5.644 -26.210 1.00 94.81 492 SER A C 1
ATOM 4048 O O . SER A 1 492 ? 6.583 -5.809 -27.188 1.00 94.81 492 SER A O 1
ATOM 4050 N N . TYR A 1 493 ? 4.556 -5.372 -26.320 1.00 96.44 493 TYR A N 1
ATOM 4051 C CA . TYR A 1 493 ? 3.842 -5.451 -27.599 1.00 96.44 493 TYR A CA 1
ATOM 4052 C C . TYR A 1 493 ? 3.510 -4.092 -28.228 1.00 96.44 493 TYR A C 1
ATOM 4054 O O . TYR A 1 493 ? 3.245 -4.048 -29.426 1.00 96.44 493 TYR A O 1
ATOM 4062 N N . LEU A 1 494 ? 3.536 -2.987 -27.469 1.00 96.81 494 LEU A N 1
ATOM 4063 C CA . LEU A 1 494 ? 3.233 -1.645 -27.992 1.00 96.81 494 LEU A CA 1
ATOM 4064 C C . LEU A 1 494 ? 4.425 -0.692 -27.892 1.00 96.81 494 LEU A C 1
ATOM 4066 O O . LEU A 1 494 ? 4.812 -0.095 -28.888 1.00 96.81 494 LEU A O 1
ATOM 4070 N N . ILE A 1 495 ? 5.031 -0.516 -26.718 1.00 96.94 495 ILE A N 1
ATOM 4071 C CA . ILE A 1 495 ? 6.056 0.532 -26.569 1.00 96.94 495 ILE A CA 1
ATOM 4072 C C . ILE A 1 495 ? 7.368 0.151 -27.253 1.00 96.94 495 ILE A C 1
ATOM 4074 O O . ILE A 1 495 ? 7.902 0.944 -28.027 1.00 96.94 495 ILE A O 1
ATOM 4078 N N . ILE A 1 496 ? 7.876 -1.056 -26.986 1.00 94.94 496 ILE A N 1
ATOM 4079 C CA . ILE A 1 496 ? 9.178 -1.503 -27.497 1.00 94.94 496 ILE A CA 1
ATOM 4080 C C . ILE A 1 496 ? 9.163 -1.661 -29.028 1.00 94.94 496 ILE A C 1
ATOM 4082 O O . ILE A 1 496 ? 10.021 -1.059 -29.674 1.00 94.94 496 ILE A O 1
ATOM 4086 N N . PRO A 1 497 ? 8.206 -2.386 -29.649 1.00 95.94 497 PRO A N 1
ATOM 4087 C CA . PRO A 1 497 ? 8.249 -2.633 -31.093 1.00 95.94 497 PRO A CA 1
ATOM 4088 C C . PRO A 1 497 ? 8.066 -1.365 -31.929 1.00 95.94 497 PRO A C 1
ATOM 4090 O O . PRO A 1 497 ? 8.648 -1.246 -33.004 1.00 95.94 497 PRO A O 1
ATOM 4093 N N . TYR A 1 498 ? 7.278 -0.409 -31.431 1.00 97.12 498 TYR A N 1
ATOM 4094 C CA . TYR A 1 498 ? 6.997 0.849 -32.125 1.00 97.12 498 TYR A CA 1
ATOM 4095 C C . TYR A 1 498 ? 7.926 1.997 -31.703 1.00 97.12 498 TYR A C 1
ATOM 4097 O O . TYR A 1 498 ? 7.771 3.111 -32.200 1.00 97.12 498 TYR A O 1
ATOM 4105 N N . ASN A 1 499 ? 8.887 1.742 -30.804 1.00 96.12 499 ASN A N 1
ATOM 4106 C CA . ASN A 1 499 ? 9.878 2.707 -30.320 1.00 96.12 499 ASN A CA 1
ATOM 4107 C C . ASN A 1 499 ? 9.268 4.066 -29.902 1.00 96.12 499 ASN A C 1
ATOM 4109 O O . ASN A 1 499 ? 9.795 5.136 -30.220 1.00 96.12 499 ASN A O 1
ATOM 4113 N N . ILE A 1 500 ? 8.118 4.025 -29.221 1.00 96.75 500 ILE A N 1
ATOM 4114 C CA . ILE A 1 500 ? 7.366 5.224 -28.823 1.00 96.75 500 ILE A CA 1
ATOM 4115 C C . ILE A 1 500 ? 8.200 6.027 -27.815 1.00 96.75 500 ILE A C 1
ATOM 4117 O O . ILE A 1 500 ? 8.805 5.467 -26.901 1.00 96.75 500 ILE A O 1
ATOM 4121 N N . THR A 1 501 ? 8.245 7.355 -27.958 1.00 96.00 501 THR A N 1
ATOM 4122 C CA . THR A 1 501 ? 9.025 8.209 -27.048 1.00 96.00 501 THR A CA 1
ATOM 4123 C C . THR A 1 501 ? 8.461 8.196 -25.624 1.00 96.00 501 THR A C 1
ATOM 4125 O O . THR A 1 501 ? 7.286 7.890 -25.398 1.00 96.00 501 THR A O 1
ATOM 4128 N N . PHE A 1 502 ? 9.306 8.528 -24.645 1.00 95.50 502 PHE A N 1
ATOM 4129 C CA . PHE A 1 502 ? 8.981 8.421 -23.221 1.00 95.50 502 PHE A CA 1
ATOM 4130 C C . PHE A 1 502 ? 7.691 9.163 -22.822 1.00 95.50 502 PHE A C 1
ATOM 4132 O O . PHE A 1 502 ? 6.833 8.582 -22.158 1.00 95.50 502 PHE A O 1
ATOM 4139 N N . ASP A 1 503 ? 7.515 10.410 -23.272 1.00 93.62 503 ASP A N 1
ATOM 4140 C CA . ASP A 1 503 ? 6.376 11.248 -22.866 1.00 93.62 503 ASP A CA 1
ATOM 4141 C C . ASP A 1 503 ? 5.032 10.666 -23.337 1.00 93.62 503 ASP A C 1
ATOM 4143 O O . ASP A 1 503 ? 4.093 10.535 -22.548 1.00 93.62 503 ASP A O 1
ATOM 4147 N N . TYR A 1 504 ? 4.949 10.238 -24.603 1.00 96.62 504 TYR A N 1
ATOM 4148 C CA . TYR A 1 504 ? 3.748 9.584 -25.133 1.00 96.62 504 TYR A CA 1
ATOM 4149 C C . TYR A 1 504 ? 3.537 8.198 -24.522 1.00 96.62 504 TYR A C 1
ATOM 4151 O O . TYR A 1 504 ? 2.397 7.799 -24.278 1.00 96.62 504 TYR A O 1
ATOM 4159 N N . SER A 1 505 ? 4.623 7.482 -24.220 1.00 96.62 505 SER A N 1
ATOM 4160 C CA . SER A 1 505 ? 4.554 6.154 -23.612 1.00 96.62 505 SER A CA 1
ATOM 4161 C C . SER A 1 505 ? 3.882 6.181 -22.242 1.00 96.62 505 SER A C 1
ATOM 4163 O O . SER A 1 505 ? 3.092 5.285 -21.956 1.00 96.62 505 SER A O 1
ATOM 4165 N N . ILE A 1 506 ? 4.112 7.210 -21.412 1.00 95.50 506 ILE A N 1
ATOM 4166 C CA . ILE A 1 506 ? 3.429 7.328 -20.111 1.00 95.50 506 ILE A CA 1
ATOM 4167 C C . ILE A 1 506 ? 1.910 7.340 -20.309 1.00 95.50 506 ILE A C 1
ATOM 4169 O O . ILE A 1 506 ? 1.203 6.556 -19.675 1.00 95.50 506 ILE A O 1
ATOM 4173 N N . PHE A 1 507 ? 1.406 8.199 -21.201 1.00 96.38 507 PHE A N 1
ATOM 4174 C CA . PHE A 1 507 ? -0.031 8.332 -21.438 1.00 96.38 507 PHE A CA 1
ATOM 4175 C C . PHE A 1 507 ? -0.623 7.069 -22.075 1.00 96.38 507 PHE A C 1
ATOM 4177 O O . PHE A 1 507 ? -1.614 6.535 -21.576 1.00 96.38 507 PHE A O 1
ATOM 4184 N N . ILE A 1 508 ? 0.009 6.556 -23.136 1.00 97.75 508 ILE A N 1
ATOM 4185 C CA . ILE A 1 508 ? -0.469 5.380 -23.872 1.00 97.75 508 ILE A CA 1
ATOM 4186 C C . ILE A 1 508 ? -0.504 4.152 -22.962 1.00 97.75 508 ILE A C 1
ATOM 4188 O O . ILE A 1 508 ? -1.533 3.479 -22.900 1.00 97.75 508 ILE A O 1
ATOM 4192 N N . VAL A 1 509 ? 0.575 3.871 -22.223 1.00 97.50 509 VAL A N 1
ATOM 4193 C CA . VAL A 1 509 ? 0.623 2.714 -21.317 1.00 97.50 509 VAL A CA 1
ATOM 4194 C C . VAL A 1 509 ? -0.375 2.888 -20.183 1.00 97.50 509 VAL A C 1
ATOM 4196 O O . VAL A 1 509 ? -1.124 1.957 -19.911 1.00 97.50 509 VAL A O 1
ATOM 4199 N N . PHE A 1 510 ? -0.443 4.057 -19.538 1.00 97.38 510 PHE A N 1
ATOM 4200 C CA . PHE A 1 510 ? -1.362 4.260 -18.418 1.00 97.38 510 PHE A CA 1
ATOM 4201 C C . PHE A 1 510 ? -2.825 4.045 -18.828 1.00 97.38 510 PHE A C 1
ATOM 4203 O O . PHE A 1 510 ? -3.531 3.258 -18.196 1.00 97.38 510 PHE A O 1
ATOM 4210 N N . ILE A 1 511 ? -3.271 4.673 -19.922 1.00 98.00 511 ILE A N 1
ATOM 4211 C CA . ILE A 1 511 ? -4.643 4.517 -20.422 1.00 98.00 511 ILE A CA 1
ATOM 4212 C C . ILE A 1 511 ? -4.910 3.075 -20.869 1.00 98.00 511 ILE A C 1
ATOM 4214 O O . ILE A 1 511 ? -5.953 2.516 -20.524 1.00 98.00 511 ILE A O 1
ATOM 4218 N N . SER A 1 512 ? -3.960 2.442 -21.566 1.00 98.31 512 SER A N 1
ATOM 4219 C CA . SER A 1 512 ? -4.103 1.053 -22.025 1.00 98.31 512 SER A CA 1
ATOM 4220 C C . SER A 1 512 ? -4.210 0.078 -20.855 1.00 98.31 512 SER A C 1
ATOM 4222 O O . SER A 1 512 ? -5.103 -0.766 -20.839 1.00 98.31 512 SER A O 1
ATOM 4224 N N . VAL A 1 513 ? -3.367 0.226 -19.829 1.00 98.38 513 VAL A N 1
ATOM 4225 C CA . VAL A 1 513 ? -3.399 -0.616 -18.626 1.00 98.38 513 VAL A CA 1
ATOM 4226 C C . VAL A 1 513 ? -4.714 -0.444 -17.870 1.00 98.38 513 VAL A C 1
ATOM 4228 O O . VAL A 1 513 ? -5.319 -1.440 -17.481 1.00 98.38 513 VAL A O 1
ATOM 4231 N N . ILE A 1 514 ? -5.213 0.784 -17.695 1.00 98.06 514 ILE A N 1
ATOM 4232 C CA . ILE A 1 514 ? -6.518 1.023 -17.055 1.00 98.06 514 ILE A CA 1
ATOM 4233 C C . ILE A 1 514 ? -7.659 0.402 -17.878 1.00 98.06 514 ILE A C 1
ATOM 4235 O O . ILE A 1 514 ? -8.543 -0.247 -17.310 1.00 98.06 514 ILE A O 1
ATOM 4239 N N . GLY A 1 515 ? -7.629 0.542 -19.206 1.00 98.12 515 GLY A N 1
ATOM 4240 C CA . GLY A 1 515 ? -8.606 -0.070 -20.110 1.00 98.12 515 GLY A CA 1
ATOM 4241 C C . GLY A 1 515 ? -8.606 -1.600 -20.039 1.00 98.12 515 GLY A C 1
ATOM 4242 O O . GLY A 1 515 ? -9.658 -2.214 -19.864 1.00 98.12 515 GLY A O 1
ATOM 4243 N N . LEU A 1 516 ? -7.429 -2.227 -20.081 1.00 98.38 516 LEU A N 1
ATOM 4244 C CA . LEU A 1 516 ? -7.269 -3.685 -20.019 1.00 98.38 516 LEU A CA 1
ATOM 4245 C C . LEU A 1 516 ? -7.595 -4.261 -18.632 1.00 98.38 516 LEU A C 1
ATOM 4247 O O . LEU A 1 516 ? -8.220 -5.320 -18.528 1.00 98.38 516 LEU A O 1
ATOM 4251 N N . CYS A 1 517 ? -7.269 -3.545 -17.554 1.00 98.06 517 CYS A N 1
ATOM 4252 C CA . CYS A 1 517 ? -7.736 -3.867 -16.203 1.00 98.06 517 CYS A CA 1
ATOM 4253 C C . CYS A 1 517 ? -9.268 -3.798 -16.101 1.00 98.06 517 CYS A C 1
ATOM 4255 O O . CYS A 1 517 ? -9.885 -4.680 -15.500 1.00 98.06 517 CYS A O 1
ATOM 4257 N N . SER A 1 518 ? -9.894 -2.791 -16.723 1.00 97.44 518 SER A N 1
ATOM 4258 C CA . SER A 1 518 ? -11.358 -2.650 -16.780 1.00 97.44 518 SER A CA 1
ATOM 4259 C C . SER A 1 518 ? -12.005 -3.803 -17.548 1.00 97.44 518 SER A C 1
ATOM 4261 O O . SER A 1 518 ? -12.986 -4.383 -17.080 1.00 97.44 518 SER A O 1
ATOM 4263 N N . LEU A 1 519 ? -11.422 -4.185 -18.688 1.00 97.69 519 LEU A N 1
ATOM 4264 C CA . LEU A 1 519 ? -11.860 -5.338 -19.471 1.00 97.69 519 LEU A CA 1
ATOM 4265 C C . LEU A 1 519 ? -11.723 -6.638 -18.671 1.00 97.69 519 LEU A C 1
ATOM 4267 O O . LEU A 1 519 ? -12.663 -7.427 -18.622 1.00 97.69 519 LEU A O 1
ATOM 4271 N N . SER A 1 520 ? -10.593 -6.830 -17.985 1.00 97.12 520 SER A N 1
ATOM 4272 C CA . SER A 1 520 ? -10.373 -7.985 -17.105 1.00 97.12 520 SER A CA 1
ATOM 4273 C C . SER A 1 520 ? -11.444 -8.060 -16.026 1.00 97.12 520 SER A C 1
ATOM 4275 O O . SER A 1 520 ? -12.075 -9.096 -15.855 1.00 97.12 520 SER A O 1
ATOM 4277 N N . TYR A 1 521 ? -11.714 -6.947 -15.344 1.00 96.50 521 TYR A N 1
ATOM 4278 C CA . TYR A 1 521 ? -12.782 -6.853 -14.356 1.00 96.50 521 TYR A CA 1
ATOM 4279 C C . TYR A 1 521 ? -14.148 -7.257 -14.936 1.00 96.50 521 TYR A C 1
ATOM 4281 O O . TYR A 1 521 ? -14.855 -8.081 -14.349 1.00 96.50 521 TYR A O 1
ATOM 4289 N N . PHE A 1 522 ? -14.507 -6.734 -16.110 1.00 96.19 522 PHE A N 1
ATOM 4290 C CA . PHE A 1 522 ? -15.771 -7.069 -16.759 1.00 96.19 522 PHE A CA 1
ATOM 4291 C C . PHE A 1 522 ? -15.856 -8.560 -17.112 1.00 96.19 522 PHE A C 1
ATOM 4293 O O . PHE A 1 522 ? -16.850 -9.207 -16.795 1.00 96.19 522 PHE A O 1
ATOM 4300 N N . LEU A 1 523 ? -14.800 -9.146 -17.678 1.00 95.75 523 LEU A N 1
ATOM 4301 C CA . LEU A 1 523 ? -14.751 -10.582 -17.972 1.00 95.75 523 LEU A CA 1
ATOM 4302 C C . LEU A 1 523 ? -14.865 -11.432 -16.697 1.00 95.75 523 LEU A C 1
ATOM 4304 O O . LEU A 1 523 ? -15.644 -12.383 -16.651 1.00 95.75 523 LEU A O 1
ATOM 4308 N N . MET A 1 524 ? -14.156 -11.055 -15.632 1.00 94.38 524 MET A N 1
ATOM 4309 C CA . MET A 1 524 ? -14.181 -11.771 -14.354 1.00 94.38 524 MET A CA 1
ATOM 4310 C C . MET A 1 524 ? -15.560 -11.734 -13.684 1.00 94.38 524 MET A C 1
ATOM 4312 O O . MET A 1 524 ? -15.964 -12.717 -13.070 1.00 94.38 524 MET A O 1
ATOM 4316 N N . THR A 1 525 ? -16.297 -10.628 -13.822 1.00 93.19 525 THR A N 1
ATOM 4317 C CA . THR A 1 525 ? -17.666 -10.493 -13.284 1.00 93.19 525 THR A CA 1
ATOM 4318 C C . THR A 1 525 ? -18.717 -11.276 -14.067 1.00 93.19 525 THR A C 1
ATOM 4320 O O . THR A 1 525 ? -19.779 -11.567 -13.520 1.00 93.19 525 THR A O 1
ATOM 4323 N N . ARG A 1 526 ? -18.429 -11.668 -15.315 1.00 94.12 526 ARG A N 1
ATOM 4324 C CA . ARG A 1 526 ? -19.310 -12.526 -16.124 1.00 94.12 526 ARG A CA 1
ATOM 4325 C C . ARG A 1 526 ? -19.185 -14.010 -15.781 1.00 94.12 526 ARG A C 1
ATOM 4327 O O . ARG A 1 526 ? -20.137 -14.755 -15.997 1.00 94.12 526 ARG A O 1
ATOM 4334 N N . ILE A 1 527 ? -18.045 -14.443 -15.242 1.00 93.38 527 ILE A N 1
ATOM 4335 C CA . ILE A 1 527 ? -17.790 -15.849 -14.907 1.00 93.38 527 ILE A CA 1
ATOM 4336 C C . ILE A 1 527 ? -18.143 -16.091 -13.436 1.00 93.38 527 ILE A C 1
ATOM 4338 O O . ILE A 1 527 ? -17.482 -15.588 -12.524 1.00 93.38 527 ILE A O 1
ATOM 4342 N N . SER A 1 528 ? -19.188 -16.889 -13.196 1.00 88.44 528 SER A N 1
ATOM 4343 C CA . SER A 1 528 ? -19.620 -17.237 -11.837 1.00 88.44 528 SER A CA 1
ATOM 4344 C C . SER A 1 528 ? -18.483 -17.887 -11.040 1.00 88.44 528 SER A C 1
ATOM 4346 O O . SER A 1 528 ? -17.743 -18.726 -11.549 1.00 88.44 528 SER A O 1
ATOM 4348 N N . GLY A 1 529 ? -18.319 -17.475 -9.783 1.00 87.69 529 GLY A N 1
ATOM 4349 C CA . GLY A 1 529 ? -17.270 -17.965 -8.884 1.00 87.69 529 GLY A CA 1
ATOM 4350 C C . GLY A 1 529 ? -15.921 -17.254 -9.026 1.00 87.69 529 GLY A C 1
ATOM 4351 O O . GLY A 1 529 ? -15.225 -17.089 -8.023 1.00 87.69 529 GLY A O 1
ATOM 4352 N N . LEU A 1 530 ? -15.574 -16.730 -10.203 1.00 91.25 530 LEU A N 1
ATOM 4353 C CA . LEU A 1 530 ? -14.253 -16.138 -10.429 1.00 91.25 530 LEU A CA 1
ATOM 4354 C C . LEU A 1 530 ? -14.049 -14.865 -9.589 1.00 91.25 530 LEU A C 1
ATOM 4356 O O . LEU A 1 530 ? -13.005 -14.699 -8.972 1.00 91.25 530 LEU A O 1
ATOM 4360 N N . CYS A 1 531 ? -15.075 -14.037 -9.388 1.00 88.88 531 CYS A N 1
ATOM 4361 C CA . CYS A 1 531 ? -14.991 -12.919 -8.437 1.00 88.88 531 CYS A CA 1
ATOM 4362 C C . CYS A 1 531 ? -14.681 -13.348 -6.993 1.00 88.88 531 CYS A C 1
ATOM 4364 O O . CYS A 1 531 ? -13.927 -12.664 -6.298 1.00 88.88 531 CYS A O 1
ATOM 4366 N N . THR A 1 532 ? -15.207 -14.491 -6.538 1.00 89.31 532 THR A N 1
ATOM 4367 C CA . THR A 1 532 ? -14.962 -14.957 -5.162 1.00 89.31 532 THR A CA 1
ATOM 4368 C C . THR A 1 532 ? -13.506 -15.354 -4.941 1.00 89.31 532 THR A C 1
ATOM 4370 O O . THR A 1 532 ? -12.968 -15.110 -3.861 1.00 89.31 532 THR A O 1
ATOM 4373 N N . LEU A 1 533 ? -12.845 -15.861 -5.986 1.00 90.94 533 LEU A N 1
ATOM 4374 C CA . LEU A 1 533 ? -11.414 -16.160 -5.998 1.00 90.94 533 LEU A CA 1
ATOM 4375 C C . LEU A 1 533 ? -10.560 -14.896 -5.801 1.00 90.94 533 LEU A C 1
ATOM 4377 O O . LEU A 1 533 ? -9.564 -14.925 -5.085 1.00 90.94 533 LEU A O 1
ATOM 4381 N N . PHE A 1 534 ? -11.001 -13.757 -6.337 1.00 89.06 534 PHE A N 1
ATOM 4382 C CA . PHE A 1 534 ? -10.355 -12.454 -6.137 1.00 89.06 534 PHE A CA 1
ATOM 4383 C C . PHE A 1 534 ? -10.853 -11.709 -4.885 1.00 89.06 534 PHE A C 1
ATOM 4385 O O . PHE A 1 534 ? -10.613 -10.512 -4.725 1.00 89.06 534 PHE A O 1
ATOM 4392 N N . GLY A 1 535 ? -11.523 -12.406 -3.958 1.00 84.94 535 GLY A N 1
ATOM 4393 C CA . GLY A 1 535 ? -11.958 -11.835 -2.681 1.00 84.94 535 GLY A CA 1
ATOM 4394 C C . GLY A 1 535 ? -13.138 -10.869 -2.810 1.00 84.94 535 GLY A C 1
ATOM 4395 O O . GLY A 1 535 ? -13.430 -10.116 -1.875 1.00 84.94 535 GLY A O 1
ATOM 4396 N N . VAL A 1 536 ? -13.821 -10.887 -3.956 1.00 87.62 536 VAL A N 1
ATOM 4397 C CA . VAL A 1 536 ? -14.994 -10.071 -4.244 1.00 87.62 536 VAL A CA 1
ATOM 4398 C C . VAL A 1 536 ? -16.255 -10.893 -3.981 1.00 87.62 536 VAL A C 1
ATOM 4400 O O . VAL A 1 536 ? -16.573 -11.835 -4.706 1.00 87.62 536 VAL A O 1
ATOM 4403 N N . SER A 1 537 ? -17.015 -10.516 -2.954 1.00 82.56 537 SER A N 1
ATOM 4404 C CA . SER A 1 537 ? -18.358 -11.053 -2.727 1.00 82.56 537 SER A CA 1
ATOM 4405 C C . SER A 1 537 ? -19.382 -10.218 -3.496 1.00 82.56 537 SER A C 1
ATOM 4407 O O . SER A 1 537 ? -19.749 -9.133 -3.043 1.00 82.56 537 SER A O 1
ATOM 4409 N N . ILE A 1 538 ? -19.847 -10.708 -4.644 1.00 75.38 538 ILE A N 1
ATOM 4410 C CA . ILE A 1 538 ? -21.012 -10.129 -5.323 1.00 75.38 538 ILE A CA 1
ATOM 4411 C C . ILE A 1 538 ? -22.248 -10.694 -4.621 1.00 75.38 538 ILE A C 1
ATOM 4413 O O . ILE A 1 538 ? -22.513 -11.893 -4.714 1.00 75.38 538 ILE A O 1
ATOM 4417 N N . SER A 1 539 ? -22.988 -9.858 -3.887 1.00 69.00 539 SER A N 1
ATOM 4418 C CA . SER A 1 539 ? -24.355 -10.202 -3.495 1.00 69.00 539 SER A CA 1
ATOM 4419 C C . SER A 1 539 ? -25.194 -10.233 -4.770 1.00 69.00 539 SER A C 1
ATOM 4421 O O . SER A 1 539 ? -25.673 -9.212 -5.248 1.00 69.00 539 SER A O 1
ATOM 4423 N N . LEU A 1 540 ? -25.348 -11.421 -5.356 1.00 55.00 540 LEU A N 1
ATOM 4424 C CA . LEU A 1 540 ? -26.203 -11.663 -6.527 1.00 55.00 540 LEU A CA 1
ATOM 4425 C C . LEU A 1 540 ? -27.702 -11.406 -6.244 1.00 55.00 540 LEU A C 1
ATOM 4427 O O . LEU A 1 540 ? -28.531 -11.617 -7.121 1.00 55.00 540 LEU A O 1
ATOM 4431 N N . SER A 1 541 ? -28.067 -10.988 -5.026 1.00 51.41 541 SER A N 1
ATOM 4432 C CA . SER A 1 541 ? -29.450 -10.766 -4.595 1.00 51.41 541 SER A CA 1
ATOM 4433 C C . SER A 1 541 ? -30.025 -9.397 -4.947 1.00 51.41 541 SER A C 1
ATOM 4435 O O . SER A 1 541 ? -31.239 -9.255 -4.879 1.00 51.41 541 SER A O 1
ATOM 4437 N N . ASP A 1 542 ? -29.195 -8.408 -5.288 1.00 51.72 542 ASP A N 1
ATOM 4438 C CA . ASP A 1 542 ? -29.641 -7.004 -5.311 1.00 51.72 542 ASP A CA 1
ATOM 4439 C C . ASP A 1 542 ? -30.067 -6.505 -6.706 1.00 51.72 542 ASP A C 1
ATOM 4441 O O . ASP A 1 542 ? -30.503 -5.367 -6.829 1.00 51.72 542 ASP A O 1
ATOM 4445 N N . ASP A 1 543 ? -29.975 -7.352 -7.739 1.00 50.22 543 ASP A N 1
ATOM 4446 C CA . ASP A 1 543 ? -30.356 -7.028 -9.126 1.00 50.22 543 ASP A CA 1
ATOM 4447 C C . ASP A 1 543 ? -31.632 -7.786 -9.577 1.00 50.22 543 ASP A C 1
ATOM 4449 O O . ASP A 1 543 ? -31.757 -8.154 -10.746 1.00 50.22 543 ASP A O 1
ATOM 4453 N N . LYS A 1 544 ? -32.565 -8.066 -8.652 1.00 42.03 544 LYS A N 1
ATOM 4454 C CA . LYS A 1 544 ? -33.892 -8.629 -8.967 1.00 42.03 544 LYS A CA 1
ATOM 4455 C C . LYS A 1 544 ? -35.004 -7.597 -8.898 1.00 42.03 544 LYS A C 1
ATOM 4457 O O . LYS A 1 544 ? -35.047 -6.861 -7.887 1.00 42.03 544 LYS A O 1
#